Protein AF-A0A9D0HFN7-F1 (afdb_monomer_lite)

Secondary structure (DSSP, 8-state):
---------------------------PPPPPPPPP-TTS---------HHHHHHIIIIIEE-HHHHHHHHHHHHHHHHHHHHHHTTTHHHHHSTTSSS-HHHHHHS-SSS---GGGG--SHHHHHHHHHHHHHHHHHHHHTSSHHHHHHHHHHHHHHHHHH-GGG--HHHHHHHHHHHHHHHS-TTSSSSHHHHHHHHTS---SHHHHH-SGGGS-HHHHSPEE-THHHHHHHHHHHHHHHHHHT--SHHHHTT-HHHHHHT-TTTB-HHHHHHGGG--HHHHHHHHHHHHHHHHHHHHHHH--TTHHHHHHHHHHHHHHHHHHHHHHB--TTHHHHHHHHHHTT--HHHHHHHHHHH--GGG-EEEEE-TT-HHHHHHHHHHHHH-SS--EEEEE-TTSSSEEEEETTEEEEHHHHHHHHHHHSTTHHHHHHHHTSHHHHHHHHHHHHHHHHHHHSS-----PPPPP------HHHHHHHHHHTSTTHHHHHHHHHHHHHIIIIIHHHHHHHHHH-TT-EETTEEHHHHHHHHHHHHHHHHHHHHHHHHHHHHHHHHHTT-TTHHHHHHHHHHHHHHHHHH-

Foldseek 3Di:
DDDDDDDDDDDDDDDDDDDDDDDDDDDDDDDPDDDDDPPDPPPCPPPFDPVVVLVQVQQFWFQLQLLLVLLLLLLVLQLVLLVVCVVCCLQQQACVHPQHLVNCVVPPPDPDDAPSSVAHDPVSVVVLSVVSNVLSVCSNQLPVNLVSLVVNLRSLCRSCRSHVVPDDVLSVLSSVLSVLSSVPPSNQPNHPNVVVVQVVDDDQDQVSLLPLVSSHDPVSNGIDGGPSSNVLLVVLLLVLQVVLVPPPDPCLVVLNVQVVLLPPPVWFDPVSVVCVVVDDVVVSSVVSVLLSVLSVLLSVLSPDSPPVQVSLVSNLCSLLVNLVVRVNTTCPRNRSSSSNSSSSRSCDPVNVVVVLVVLPDLQLAKEKEAASVFPVLVVVSSVLSNQAPNSRYRYDYDNPDLGIWMQGPNDIDDWQLRVLSSQCSGVVSVVVSVVSVPPVNSVVRNVVVVVVSVVRVPDDDPDDDDDDDDDPDDDCVVVLVVVLCSPPPLVVLVVLLVVLLCQQSPVLSVQVVVCVVVVPDDDPNHRPSVVSNVSSVVSNVVSVVVNLVSSQVSLVVVVVVPPPVSVVVNVVSVVVVVVVVVVD

pLDDT: mean 76.07, std 20.8, range [22.62, 98.31]

Sequence (584 aa):
MGTLPDPDSAPGTTSITVERGRRGVSCAPAPRAEAPDDSAPHSDADEPDSTWLWLRDLYLSFDRRTLGFTRILLGIFLIFDLLRRTPDWLWMFSDEGVLPSAHNLWRPQSGGWSLFNAFSTSGELWALWLLGLVIFTMLLLGYKTRVVQVLAAIYIASANGRVLLIENGGYVVQNLLLLWTAFLPLGDRFSIDAWQCSWRRREQNEADLNDWNSRIPARVAQPHVSLLGAVLLLQLGALYFFNVVHKTGPAWSNDTAVHYVLYNDRMATPLVAAVRDHLPNALIFFLSKLSMVLEASVPLCLFSPLARVWSRRFVVVAMFLLHVGFGSSFVLGPFAWSLCVFASLFVSREDWQLLQRVMRRNKRAVTLRYNPRSRAAFAICRAVKRLDGLQLVRFEASPETPLLSVVQHNQRVTAGAAVAAVVSALPLGPLLGVVIGAPPMVWLFDAATPRISRRLRQADPPQWTPRGAFREQDDPALDFVSCWLRQRGALRHVGLSIAGAWLAVFGGPMLARVNKEWPQIKLAGMPLGDVLFWLGIVLATLGMLWLLASLWRTAWALQAEGHRKVLRLSAVAREVLVVVMLAA

Radius of gyration: 32.7 Å; chains: 1; bounding box: 89×81×110 Å

Structure (mmCIF, N/CA/C/O backbone):
data_AF-A0A9D0HFN7-F1
#
_entry.id   AF-A0A9D0HFN7-F1
#
loop_
_atom_site.group_PDB
_atom_site.id
_atom_site.type_symbol
_atom_site.label_atom_id
_atom_site.label_alt_id
_atom_site.label_comp_id
_atom_site.label_asym_id
_atom_site.label_entity_id
_atom_site.label_seq_id
_atom_site.pdbx_PDB_ins_code
_atom_site.Cartn_x
_atom_site.Cartn_y
_atom_site.Cartn_z
_atom_site.occupancy
_atom_site.B_iso_or_equiv
_atom_site.auth_seq_id
_atom_site.auth_comp_id
_atom_site.auth_asym_id
_atom_site.auth_atom_id
_atom_site.pdbx_PDB_model_num
ATOM 1 N N . MET A 1 1 ? 37.771 44.896 78.020 1.00 36.94 1 MET A N 1
ATOM 2 C CA . MET A 1 1 ? 38.586 44.264 76.955 1.00 36.94 1 MET A CA 1
ATOM 3 C C . MET A 1 1 ? 37.943 42.925 76.630 1.00 36.94 1 MET A C 1
ATOM 5 O O . MET A 1 1 ? 37.484 42.292 77.566 1.00 36.94 1 MET A O 1
ATOM 9 N N . GLY A 1 2 ? 37.788 42.619 75.335 1.00 33.56 2 GLY A N 1
ATOM 10 C CA . GLY A 1 2 ? 36.784 41.712 74.743 1.00 33.56 2 GLY A CA 1
ATOM 11 C C . GLY A 1 2 ? 36.657 40.309 75.354 1.00 33.56 2 GLY A C 1
ATOM 12 O O . GLY A 1 2 ? 37.563 39.820 76.010 1.00 33.56 2 GLY A O 1
ATOM 13 N N . THR A 1 3 ? 35.564 39.587 75.130 1.00 33.38 3 THR A N 1
ATOM 14 C CA . THR A 1 3 ? 35.041 39.238 73.800 1.00 33.38 3 THR A CA 1
ATOM 15 C C . THR A 1 3 ? 33.634 38.622 73.915 1.00 33.38 3 THR A C 1
ATOM 17 O O . THR A 1 3 ? 33.333 37.926 74.878 1.00 33.38 3 THR A O 1
ATOM 20 N N . LEU A 1 4 ? 32.788 38.925 72.924 1.00 32.94 4 LEU A N 1
ATOM 21 C CA . LEU A 1 4 ? 31.473 38.331 72.615 1.00 32.94 4 LEU A CA 1
ATOM 22 C C . LEU A 1 4 ? 31.627 36.853 72.165 1.00 32.94 4 LEU A C 1
ATOM 24 O O . LEU A 1 4 ? 32.711 36.517 71.679 1.00 32.94 4 LEU A O 1
ATOM 28 N N . PRO A 1 5 ? 30.601 35.975 72.296 1.00 38.28 5 PRO A N 1
ATOM 29 C CA . PRO A 1 5 ? 29.419 36.035 71.422 1.00 38.28 5 PRO A CA 1
ATOM 30 C C . PRO A 1 5 ? 28.050 35.742 72.073 1.00 38.28 5 PRO A C 1
ATOM 32 O O . PRO A 1 5 ? 27.930 35.036 73.067 1.00 38.28 5 PRO A O 1
ATOM 35 N N . ASP A 1 6 ? 27.032 36.280 71.407 1.00 30.86 6 ASP A N 1
ATOM 36 C CA . ASP A 1 6 ? 25.581 36.036 71.492 1.00 30.86 6 ASP A CA 1
ATOM 37 C C . ASP A 1 6 ? 25.139 35.649 70.045 1.00 30.86 6 ASP A C 1
ATOM 39 O O . ASP A 1 6 ? 25.940 35.911 69.131 1.00 30.86 6 ASP A O 1
ATOM 43 N N . PRO A 1 7 ? 23.925 35.143 69.723 1.00 47.00 7 PRO A N 1
ATOM 44 C CA . PRO A 1 7 ? 22.797 34.727 70.569 1.00 47.00 7 PRO A CA 1
ATOM 45 C C . PRO A 1 7 ? 22.059 33.436 70.088 1.00 47.00 7 PRO A C 1
ATOM 47 O O . PRO A 1 7 ? 22.448 32.776 69.125 1.00 47.00 7 PRO A O 1
ATOM 50 N N . ASP A 1 8 ? 20.937 33.147 70.761 1.00 29.30 8 ASP A N 1
ATOM 51 C CA . ASP A 1 8 ? 19.714 32.473 70.268 1.00 29.30 8 ASP A CA 1
ATOM 52 C C . ASP A 1 8 ? 19.456 30.983 70.585 1.00 29.30 8 ASP A C 1
ATOM 54 O O . ASP A 1 8 ? 19.463 30.078 69.751 1.00 29.30 8 ASP A O 1
ATOM 58 N N . SER A 1 9 ? 19.059 30.789 71.848 1.00 29.69 9 SER A N 1
ATOM 59 C CA . SER A 1 9 ? 17.903 29.997 72.320 1.00 29.69 9 SER A CA 1
ATOM 60 C C . SER A 1 9 ? 16.620 30.209 71.482 1.00 29.69 9 SER A C 1
ATOM 62 O O . SER A 1 9 ? 16.350 31.334 71.081 1.00 29.69 9 SER A O 1
ATOM 64 N N . ALA A 1 10 ? 15.731 29.234 71.240 1.00 31.70 10 ALA A N 1
ATOM 65 C CA . ALA A 1 10 ? 14.753 28.643 72.179 1.00 31.70 10 ALA A CA 1
ATOM 66 C C . ALA A 1 10 ? 13.800 27.655 71.402 1.00 31.70 10 ALA A C 1
ATOM 68 O O . ALA A 1 10 ? 14.121 27.294 70.273 1.00 31.70 10 ALA A O 1
ATOM 69 N N . PRO A 1 11 ? 12.609 27.237 71.899 1.00 40.44 11 PRO A N 1
ATOM 70 C CA . PRO A 1 11 ? 12.356 26.100 72.797 1.00 40.44 11 PRO A CA 1
ATOM 71 C C . PRO A 1 11 ? 11.272 25.106 72.273 1.00 40.44 11 PRO A C 1
ATOM 73 O O . PRO A 1 11 ? 10.676 25.293 71.216 1.00 40.44 11 PRO A O 1
ATOM 76 N N . GLY A 1 12 ? 10.999 24.034 73.034 1.00 28.25 12 GLY A N 1
ATOM 77 C CA . GLY A 1 12 ? 9.976 23.017 72.728 1.00 28.25 12 GLY A CA 1
ATOM 78 C C . GLY A 1 12 ? 8.533 23.393 73.091 1.00 28.25 12 GLY A C 1
ATOM 79 O O . GLY A 1 12 ? 8.292 24.457 73.654 1.00 28.25 12 GLY A O 1
ATOM 80 N N . THR A 1 13 ? 7.567 22.503 72.808 1.00 25.55 13 THR A N 1
ATOM 81 C CA . THR A 1 13 ? 6.258 22.451 73.505 1.00 25.55 13 THR A CA 1
ATOM 82 C C . THR A 1 13 ? 5.450 21.163 73.221 1.00 25.55 13 THR A C 1
ATOM 84 O O . THR A 1 13 ? 5.001 20.905 72.110 1.00 25.55 13 THR A O 1
ATOM 87 N N . THR A 1 14 ? 5.274 20.393 74.304 1.00 26.03 14 THR A N 1
ATOM 88 C CA . THR A 1 14 ? 4.022 19.821 74.861 1.00 26.03 14 THR A CA 1
ATOM 89 C C . THR A 1 14 ? 3.197 18.753 74.129 1.00 26.03 14 THR A C 1
ATOM 91 O O . THR A 1 14 ? 2.406 19.010 73.228 1.00 26.03 14 THR A O 1
ATOM 94 N N . SER A 1 15 ? 3.234 17.552 74.715 1.00 22.62 15 SER A N 1
ATOM 95 C CA . SER A 1 15 ? 2.250 16.471 74.599 1.00 22.62 15 SER A CA 1
ATOM 96 C C . SER A 1 15 ? 1.094 16.649 75.595 1.00 22.62 15 SER A C 1
ATOM 98 O O . SER A 1 15 ? 1.337 16.840 76.788 1.00 22.62 15 SER A O 1
ATOM 100 N N . ILE A 1 16 ? -0.150 16.503 75.130 1.00 26.27 16 ILE A N 1
ATOM 101 C CA . ILE A 1 16 ? -1.351 16.360 75.966 1.00 26.27 16 ILE A CA 1
ATOM 102 C C . ILE A 1 16 ? -1.924 14.955 75.753 1.00 26.27 16 ILE A C 1
ATOM 104 O O . ILE A 1 16 ? -2.270 14.573 74.638 1.00 26.27 16 ILE A O 1
ATOM 108 N N . THR A 1 17 ? -2.040 14.198 76.841 1.00 26.44 17 THR A N 1
ATOM 109 C CA . THR A 1 17 ? -2.800 12.945 76.950 1.00 26.44 17 THR A CA 1
ATOM 110 C C . THR A 1 17 ? -4.197 13.217 77.503 1.00 26.44 17 THR A C 1
ATOM 112 O O . THR A 1 17 ? -4.315 13.850 78.550 1.00 26.44 17 THR A O 1
ATOM 115 N N . VAL A 1 18 ? -5.234 12.648 76.880 1.00 27.06 18 VAL A N 1
ATOM 116 C CA . VAL A 1 18 ? -6.525 12.351 77.527 1.00 27.06 18 VAL A CA 1
ATOM 117 C C . VAL A 1 18 ? -7.001 10.969 77.068 1.00 27.06 18 VAL A C 1
ATOM 119 O O . VAL A 1 18 ? -6.918 10.616 75.894 1.00 27.06 18 VAL A O 1
ATOM 122 N N . GLU A 1 19 ? -7.449 10.180 78.039 1.00 25.23 19 GLU A N 1
ATOM 123 C CA . GLU A 1 19 ? -7.736 8.749 77.975 1.00 25.23 19 GLU A CA 1
ATOM 124 C C . GLU A 1 19 ? -9.255 8.458 77.850 1.00 25.23 19 GLU A C 1
ATOM 126 O O . GLU A 1 19 ? -10.077 9.210 78.370 1.00 25.23 19 GLU A O 1
ATOM 131 N N . ARG A 1 20 ? -9.564 7.272 77.290 1.00 25.23 20 ARG A N 1
ATOM 132 C CA . ARG A 1 20 ? -10.738 6.373 77.483 1.00 25.23 20 ARG A CA 1
ATOM 133 C C . ARG A 1 20 ? -11.907 6.374 76.487 1.00 25.23 20 ARG A C 1
ATOM 135 O O . ARG A 1 20 ? -12.649 7.334 76.341 1.00 25.23 20 ARG A O 1
ATOM 142 N N . GLY A 1 21 ? -12.201 5.157 75.999 1.00 24.11 21 GLY A N 1
ATOM 143 C CA . GLY A 1 21 ? -13.539 4.749 75.548 1.00 24.11 21 GLY A CA 1
ATOM 144 C C . GLY A 1 21 ? -13.581 3.437 74.751 1.00 24.11 21 GLY A C 1
ATOM 145 O O . GLY A 1 21 ? -13.497 3.452 73.531 1.00 24.11 21 GLY A O 1
ATOM 146 N N . ARG A 1 22 ? -13.734 2.291 75.431 1.00 26.22 22 ARG A N 1
ATOM 147 C CA . ARG A 1 22 ? -13.923 0.943 74.847 1.00 26.22 22 ARG A CA 1
ATOM 148 C C . ARG A 1 22 ? -15.167 0.848 73.942 1.00 26.22 22 ARG A C 1
ATOM 150 O O . ARG A 1 22 ? -16.248 1.210 74.392 1.00 26.22 22 ARG A O 1
ATOM 157 N N . ARG A 1 23 ? -15.041 0.169 72.790 1.00 26.09 23 ARG A N 1
ATOM 158 C CA . ARG A 1 23 ? -15.953 -0.892 72.285 1.00 26.09 23 ARG A CA 1
ATOM 159 C C . ARG A 1 23 ? -15.262 -1.645 71.141 1.00 26.09 23 ARG A C 1
ATOM 161 O O . ARG A 1 23 ? -15.131 -1.131 70.038 1.00 26.09 23 ARG A O 1
ATOM 168 N N . GLY A 1 24 ? -14.781 -2.851 71.439 1.00 24.50 24 GLY A N 1
ATOM 169 C CA . GLY A 1 24 ? -14.196 -3.757 70.457 1.00 24.50 24 GLY A CA 1
ATOM 170 C C . GLY A 1 24 ?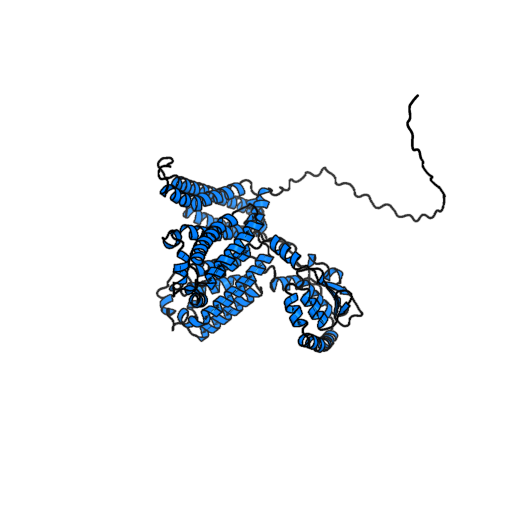 -15.280 -4.530 69.712 1.00 24.50 24 GLY A C 1
ATOM 171 O O . GLY A 1 24 ? -16.099 -5.200 70.336 1.00 24.50 24 GLY A O 1
ATOM 172 N N . VAL A 1 25 ? -15.249 -4.457 68.384 1.00 29.39 25 VAL A N 1
ATOM 173 C CA . VAL A 1 25 ? -15.774 -5.500 67.500 1.00 29.39 25 VAL A CA 1
ATOM 174 C C . VAL A 1 25 ? -14.552 -6.132 66.843 1.00 29.39 25 VAL A C 1
ATOM 176 O O . VAL A 1 25 ? -13.789 -5.468 66.147 1.00 29.39 25 VAL A O 1
ATOM 179 N N . SER A 1 26 ? -14.338 -7.402 67.169 1.00 24.92 26 SER A N 1
ATOM 180 C CA . SER A 1 26 ? -13.274 -8.259 66.654 1.00 24.92 26 SER A CA 1
ATOM 181 C C . SER A 1 26 ? -13.419 -8.444 65.139 1.00 24.92 26 SER A C 1
ATOM 183 O O . SER A 1 26 ? -14.455 -8.914 64.674 1.00 24.92 26 SER A O 1
ATOM 185 N N . CYS A 1 27 ? -12.381 -8.101 64.377 1.00 27.36 27 CYS A N 1
ATOM 186 C CA . CYS A 1 27 ? -12.135 -8.657 63.049 1.00 27.36 27 CYS A CA 1
ATOM 187 C C . CYS A 1 27 ? -10.830 -9.450 63.133 1.00 27.36 27 CYS A C 1
ATOM 189 O O . CYS A 1 27 ? -9.797 -8.915 63.537 1.00 27.36 27 CYS A O 1
ATOM 191 N N . ALA A 1 28 ? -10.907 -10.737 62.800 1.00 30.62 28 ALA A N 1
ATOM 192 C CA . ALA A 1 28 ? -9.769 -11.642 62.761 1.00 30.62 28 ALA A CA 1
ATOM 193 C C . ALA A 1 28 ? -8.662 -11.107 61.826 1.00 30.62 28 ALA A C 1
ATOM 195 O O . ALA A 1 28 ? -8.981 -10.538 60.777 1.00 30.62 28 ALA A O 1
ATOM 196 N N . PRO A 1 29 ? -7.371 -11.287 62.160 1.00 29.11 29 PRO A N 1
ATOM 197 C CA . PRO A 1 29 ? -6.295 -10.940 61.245 1.00 29.11 29 PRO A CA 1
ATOM 198 C C . PRO A 1 29 ? -6.308 -11.897 60.045 1.00 29.11 29 PRO A C 1
ATOM 200 O O . PRO A 1 29 ? -6.418 -13.113 60.204 1.00 29.11 29 PRO A O 1
ATOM 203 N N . ALA A 1 30 ? -6.204 -11.329 58.843 1.00 31.27 30 ALA A N 1
ATOM 204 C CA . ALA A 1 30 ? -6.049 -12.072 57.598 1.00 31.27 30 ALA A CA 1
ATOM 205 C C . ALA A 1 30 ? -4.827 -13.014 57.668 1.00 31.27 30 ALA A C 1
ATOM 207 O O . ALA A 1 30 ? -3.815 -12.641 58.275 1.00 31.27 30 ALA A O 1
ATOM 208 N N . PRO A 1 31 ? -4.884 -14.213 57.057 1.00 29.17 31 PRO A N 1
ATOM 209 C CA . PRO A 1 31 ? -3.747 -15.122 57.042 1.00 29.17 31 PRO A CA 1
ATOM 210 C C . PRO A 1 31 ? -2.568 -14.444 56.337 1.00 29.17 31 PRO A C 1
ATOM 212 O O . PRO A 1 31 ? -2.702 -13.923 55.228 1.00 29.17 31 PRO A O 1
ATOM 215 N N . ARG A 1 32 ? -1.414 -14.414 57.014 1.00 26.41 32 ARG A N 1
ATOM 216 C CA . ARG A 1 32 ? -0.147 -13.977 56.422 1.00 26.41 32 ARG A CA 1
ATOM 217 C C . ARG A 1 32 ? 0.148 -14.890 55.236 1.00 26.41 32 ARG A C 1
ATOM 219 O O . ARG A 1 32 ? 0.202 -16.102 55.409 1.00 26.41 32 ARG A O 1
ATOM 226 N N . ALA A 1 33 ? 0.322 -14.299 54.057 1.00 32.88 33 ALA A N 1
ATOM 227 C CA . ALA A 1 33 ? 0.882 -14.997 52.912 1.00 32.88 33 ALA A CA 1
ATOM 228 C C . ALA A 1 33 ? 2.260 -15.541 53.315 1.00 32.88 33 ALA A C 1
ATOM 230 O O . ALA A 1 33 ? 3.135 -14.768 53.712 1.00 32.88 33 ALA A O 1
ATOM 231 N N . GLU A 1 34 ? 2.412 -16.863 53.283 1.00 33.78 34 GLU A N 1
ATOM 232 C CA . GLU A 1 34 ? 3.704 -17.523 53.426 1.00 33.78 34 GLU A CA 1
ATOM 233 C C . GLU A 1 34 ? 4.644 -17.008 52.332 1.00 33.78 34 GLU A C 1
ATOM 235 O O . GLU A 1 34 ? 4.255 -16.856 51.170 1.00 33.78 34 GLU A O 1
ATOM 240 N N . ALA A 1 35 ? 5.869 -16.671 52.734 1.00 34.03 35 ALA A N 1
ATOM 241 C CA . ALA A 1 35 ? 6.934 -16.316 51.810 1.00 34.03 35 ALA A CA 1
ATOM 242 C C . ALA A 1 35 ? 7.198 -17.507 50.867 1.00 34.03 35 ALA A C 1
ATOM 244 O O . ALA A 1 35 ? 7.122 -18.650 51.324 1.00 34.03 35 ALA A O 1
ATOM 245 N N . PRO A 1 36 ? 7.484 -17.272 49.575 1.00 35.00 36 PRO A N 1
ATOM 246 C CA . PRO A 1 36 ? 7.792 -18.361 48.666 1.00 35.00 36 PRO A CA 1
ATOM 247 C C . PRO A 1 36 ? 9.052 -19.091 49.141 1.00 35.00 36 PRO A C 1
ATOM 249 O O . PRO A 1 36 ? 10.045 -18.468 49.507 1.00 35.00 36 PRO A O 1
ATOM 252 N N . ASP A 1 37 ? 8.959 -20.415 49.156 1.00 31.56 37 ASP A N 1
ATOM 253 C CA . ASP A 1 37 ? 10.032 -21.355 49.450 1.00 31.56 37 ASP A CA 1
ATOM 254 C C . ASP A 1 37 ? 11.135 -21.243 48.376 1.00 31.56 37 ASP A C 1
ATOM 256 O O . ASP A 1 37 ? 10.937 -21.638 47.226 1.00 31.56 37 ASP A O 1
ATOM 260 N N . ASP A 1 38 ? 12.288 -20.677 48.747 1.00 40.16 38 ASP A N 1
ATOM 261 C CA . ASP A 1 38 ? 13.472 -20.459 47.891 1.00 40.16 38 ASP A CA 1
ATOM 262 C C . ASP A 1 38 ? 14.228 -21.765 47.538 1.00 40.16 38 ASP A C 1
ATOM 264 O O . ASP A 1 38 ? 15.354 -21.729 47.043 1.00 40.16 38 ASP A O 1
ATOM 268 N N . SER A 1 39 ? 13.641 -22.942 47.786 1.00 36.69 39 SER A N 1
ATOM 269 C CA . SER A 1 39 ? 14.293 -24.242 47.565 1.00 36.69 39 SER A CA 1
ATOM 270 C C . SER A 1 39 ? 13.826 -25.015 46.323 1.00 36.69 39 SER A C 1
ATOM 272 O O . SER A 1 39 ? 14.289 -26.132 46.076 1.00 36.69 39 SER A O 1
ATOM 274 N N . ALA A 1 40 ? 12.977 -24.427 45.473 1.00 32.31 40 ALA A N 1
ATOM 275 C CA . ALA A 1 40 ? 12.706 -24.996 44.155 1.00 32.31 40 ALA A CA 1
ATOM 276 C C . ALA A 1 40 ? 13.938 -24.811 43.246 1.00 32.31 40 ALA A C 1
ATOM 278 O O . ALA A 1 40 ? 14.435 -23.688 43.135 1.00 32.31 40 ALA A O 1
ATOM 279 N N . PRO A 1 41 ? 14.439 -25.858 42.559 1.00 31.53 41 PRO A N 1
ATOM 280 C CA . PRO A 1 41 ? 15.501 -25.671 41.586 1.00 31.53 41 PRO A CA 1
ATOM 281 C C . PRO A 1 41 ? 14.991 -24.683 40.543 1.00 31.53 41 PRO A C 1
ATOM 283 O O . PRO A 1 41 ? 13.975 -24.942 39.894 1.00 31.53 41 PRO A O 1
ATOM 286 N N . HIS A 1 42 ? 15.672 -23.542 40.412 1.00 33.78 42 HIS A N 1
ATOM 287 C CA . HIS A 1 42 ? 15.502 -22.658 39.273 1.00 33.78 42 HIS A CA 1
ATOM 288 C C . HIS A 1 42 ? 15.700 -23.522 38.029 1.00 33.78 42 HIS A C 1
ATOM 290 O O . HIS A 1 42 ? 16.818 -23.880 37.671 1.00 33.78 42 HIS A O 1
ATOM 296 N N . SER A 1 43 ? 14.602 -23.931 37.395 1.00 36.47 43 SER A N 1
ATOM 297 C CA . SER A 1 43 ? 14.671 -24.349 36.012 1.00 36.47 43 SER A CA 1
ATOM 298 C C . SER A 1 43 ? 15.168 -23.111 35.287 1.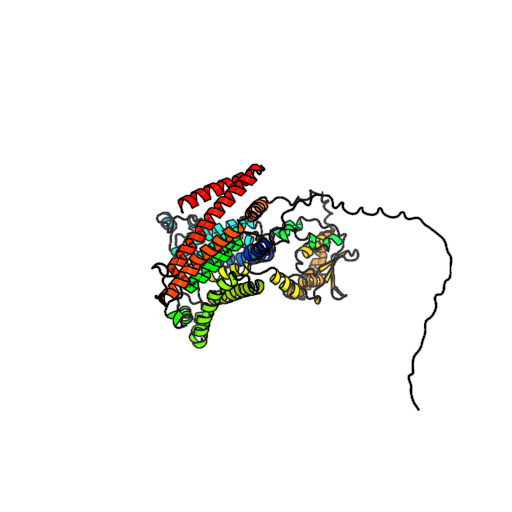00 36.47 43 SER A C 1
ATOM 300 O O . SER A 1 43 ? 14.424 -22.129 35.205 1.00 36.47 43 SER A O 1
ATOM 302 N N . ASP A 1 44 ? 16.425 -23.138 34.851 1.00 34.38 44 ASP A N 1
ATOM 303 C CA . ASP A 1 44 ? 16.998 -22.198 33.899 1.00 34.38 44 ASP A CA 1
ATOM 304 C C . ASP A 1 44 ? 16.131 -22.245 32.634 1.00 34.38 44 ASP A C 1
ATOM 306 O O . ASP A 1 44 ? 16.405 -22.945 31.662 1.00 34.38 44 ASP A O 1
ATOM 310 N N . ALA A 1 45 ? 14.990 -21.565 32.675 1.00 40.75 45 ALA A N 1
ATOM 311 C CA . ALA A 1 45 ? 14.194 -21.268 31.512 1.00 40.75 45 ALA A CA 1
ATOM 312 C C . ALA A 1 45 ? 14.999 -20.212 30.765 1.00 40.75 45 ALA A C 1
ATOM 314 O O . ALA A 1 45 ? 14.837 -19.028 31.042 1.00 40.75 45 ALA A O 1
ATOM 315 N N . ASP A 1 46 ? 15.913 -20.683 29.908 1.00 45.81 46 ASP A N 1
ATOM 316 C CA . ASP A 1 46 ? 16.811 -19.914 29.045 1.00 45.81 46 ASP A CA 1
ATOM 317 C C . ASP A 1 46 ? 16.241 -18.517 28.747 1.00 45.81 46 ASP A C 1
ATOM 319 O O . ASP A 1 46 ? 15.357 -18.357 27.891 1.00 45.81 46 ASP A O 1
ATOM 323 N N . GLU A 1 47 ? 16.724 -17.496 29.467 1.00 50.47 47 GLU A N 1
ATOM 324 C CA . GLU A 1 47 ? 16.422 -16.112 29.125 1.00 50.47 47 GLU A CA 1
ATOM 325 C C . GLU A 1 47 ? 16.892 -15.903 27.679 1.00 50.47 47 GLU A C 1
ATOM 327 O O . GLU A 1 47 ? 18.057 -16.161 27.363 1.00 50.47 47 GLU A O 1
ATOM 332 N N . PRO A 1 48 ? 16.008 -15.499 26.751 1.00 56.03 48 PRO A N 1
ATOM 333 C CA . PRO A 1 48 ? 16.389 -15.368 25.355 1.00 56.03 48 PRO A CA 1
ATOM 334 C C . PRO A 1 48 ? 17.553 -14.380 25.215 1.00 56.03 48 PRO A C 1
ATOM 336 O O . PRO A 1 48 ? 17.410 -13.218 25.594 1.00 56.03 48 PRO A O 1
ATOM 339 N N . ASP A 1 49 ? 18.667 -14.844 24.629 1.00 69.25 49 ASP A N 1
ATOM 340 C CA . ASP A 1 49 ? 19.883 -14.061 24.360 1.00 69.25 49 ASP A CA 1
ATOM 341 C C . ASP A 1 49 ? 19.535 -12.623 23.937 1.00 69.25 49 ASP A C 1
ATOM 343 O O . ASP A 1 49 ? 18.857 -12.403 22.923 1.00 69.25 49 ASP A O 1
ATOM 347 N N . SER A 1 50 ? 20.013 -11.620 24.684 1.00 78.25 50 SER A N 1
ATOM 348 C CA . SER A 1 50 ? 19.624 -10.214 24.467 1.00 78.25 50 SER A CA 1
ATOM 349 C C . SER A 1 50 ? 19.945 -9.724 23.044 1.00 78.25 50 SER A C 1
ATOM 351 O O . SER A 1 50 ? 19.217 -8.911 22.467 1.00 78.25 50 SER A O 1
ATOM 353 N N . THR A 1 51 ? 20.981 -10.296 22.419 1.00 79.38 51 THR A N 1
ATOM 354 C CA . THR A 1 51 ? 21.366 -10.035 21.026 1.00 79.38 51 THR A CA 1
ATOM 355 C C . THR A 1 51 ? 20.328 -10.539 20.019 1.00 79.38 51 THR A C 1
ATOM 357 O O . THR A 1 51 ? 20.074 -9.871 19.014 1.00 79.38 51 THR A O 1
ATOM 360 N N . TRP A 1 52 ? 19.690 -11.688 20.269 1.00 79.69 52 TRP A N 1
ATOM 361 C CA . TRP A 1 52 ? 18.634 -12.213 19.399 1.00 79.69 52 TRP A CA 1
ATOM 362 C C . TRP A 1 52 ? 17.408 -11.314 19.422 1.00 79.69 52 TRP A C 1
ATOM 364 O O . TRP A 1 52 ? 16.897 -10.949 18.364 1.00 79.69 52 TRP A O 1
ATOM 374 N N . LEU A 1 53 ? 16.955 -10.932 20.618 1.00 83.81 53 LEU A N 1
ATOM 375 C CA . LEU A 1 53 ? 15.819 -10.026 20.768 1.00 83.81 53 LEU A CA 1
ATOM 376 C C . LEU A 1 53 ? 16.076 -8.713 20.028 1.00 83.81 53 LEU A C 1
ATOM 378 O O . LEU A 1 53 ? 15.213 -8.253 19.284 1.00 83.81 53 LEU A O 1
ATOM 382 N N . TRP A 1 54 ? 17.294 -8.178 20.134 1.00 83.06 54 TRP A N 1
ATOM 383 C CA . TRP A 1 54 ? 17.710 -6.982 19.412 1.00 83.06 54 TRP A CA 1
ATOM 384 C C . TRP A 1 54 ? 17.667 -7.155 17.880 1.00 83.06 54 TRP A C 1
ATOM 386 O O . TRP A 1 54 ? 17.043 -6.343 17.194 1.00 83.06 54 TRP A O 1
ATOM 396 N N . LEU A 1 55 ? 18.241 -8.231 17.323 1.00 84.31 55 LEU A N 1
ATOM 397 C CA . LEU A 1 55 ? 18.216 -8.510 15.875 1.00 84.31 55 LEU A CA 1
ATOM 398 C C . LEU A 1 55 ? 16.802 -8.779 15.344 1.00 84.31 55 LEU A C 1
ATOM 400 O O . LEU A 1 55 ? 16.411 -8.257 14.294 1.00 84.31 55 LEU A O 1
ATOM 404 N N . ARG A 1 56 ? 16.024 -9.583 16.074 1.00 86.62 56 ARG A N 1
ATOM 405 C CA . ARG A 1 56 ? 14.622 -9.892 15.776 1.00 86.62 56 ARG A CA 1
ATOM 406 C C . ARG A 1 56 ? 13.803 -8.616 15.715 1.00 86.62 56 ARG A C 1
ATOM 408 O O . ARG A 1 56 ? 13.046 -8.401 14.763 1.00 86.62 56 ARG A O 1
ATOM 415 N N . ASP A 1 57 ? 13.952 -7.769 16.725 1.00 85.75 57 ASP A N 1
ATOM 416 C CA . ASP A 1 57 ? 13.211 -6.524 16.807 1.00 85.75 57 ASP A CA 1
ATOM 417 C C . ASP A 1 57 ? 13.632 -5.593 15.680 1.00 85.75 57 ASP A C 1
ATOM 419 O O . ASP A 1 57 ? 12.754 -4.952 15.107 1.00 85.75 57 ASP A O 1
ATOM 423 N N . LEU A 1 58 ? 14.917 -5.558 15.307 1.00 85.06 58 LEU A N 1
ATOM 424 C CA . LEU A 1 58 ? 15.465 -4.723 14.235 1.00 85.06 58 LEU A CA 1
ATOM 425 C C . LEU A 1 58 ? 14.994 -5.087 12.828 1.00 85.06 58 LEU A C 1
ATOM 427 O O . LEU A 1 58 ? 14.567 -4.195 12.086 1.00 85.06 58 LEU A O 1
ATOM 431 N N . TYR A 1 59 ? 15.097 -6.363 12.459 1.00 87.00 59 TYR A N 1
ATOM 432 C CA . TYR A 1 59 ? 15.024 -6.784 11.057 1.00 87.00 59 TYR A CA 1
ATOM 433 C C . TYR A 1 59 ? 13.855 -7.710 10.739 1.00 87.00 59 TYR A C 1
ATOM 435 O O . TYR A 1 59 ? 13.500 -7.844 9.573 1.00 87.00 59 TYR A O 1
ATOM 443 N N . LEU A 1 60 ? 13.246 -8.338 11.747 1.00 91.25 60 LEU A N 1
ATOM 444 C CA . LEU A 1 60 ? 12.227 -9.373 11.544 1.00 91.25 60 LEU A CA 1
ATOM 445 C C . LEU A 1 60 ? 10.840 -8.963 12.042 1.00 91.25 60 LEU A C 1
ATOM 447 O O . LEU A 1 60 ? 9.885 -9.713 11.862 1.00 91.25 60 LEU A O 1
ATOM 451 N N . SER A 1 61 ? 10.716 -7.797 12.673 1.00 90.94 61 SER A N 1
ATOM 452 C CA . SER A 1 61 ? 9.488 -7.370 13.345 1.00 90.94 61 SER A CA 1
ATOM 453 C C . SER A 1 61 ? 8.753 -6.272 12.584 1.00 90.94 61 SER A C 1
ATOM 455 O O . SER A 1 61 ? 9.333 -5.252 12.217 1.00 90.94 61 SER A O 1
ATOM 457 N N . PHE A 1 62 ? 7.444 -6.454 12.428 1.00 92.25 62 PHE A N 1
ATOM 458 C CA . PHE A 1 62 ? 6.523 -5.517 11.794 1.00 92.25 62 PHE A CA 1
ATOM 459 C C . PHE A 1 62 ? 5.451 -5.054 12.777 1.00 92.25 62 PHE A C 1
ATOM 461 O O . PHE A 1 62 ? 4.829 -5.862 13.473 1.00 92.25 62 PHE A O 1
ATOM 468 N N . ASP A 1 63 ? 5.152 -3.756 12.784 1.00 94.31 63 ASP A N 1
ATOM 469 C CA . ASP A 1 63 ? 3.958 -3.259 13.465 1.00 94.31 63 ASP A CA 1
ATOM 470 C C . ASP A 1 63 ? 2.706 -3.648 12.658 1.00 94.31 63 ASP A C 1
ATOM 472 O O . ASP A 1 63 ? 2.586 -3.357 11.465 1.00 94.31 63 ASP A O 1
ATOM 476 N N . ARG A 1 64 ? 1.732 -4.303 13.298 1.00 94.12 64 ARG A N 1
ATOM 477 C CA . ARG A 1 64 ? 0.515 -4.767 12.607 1.00 94.12 64 ARG A CA 1
ATOM 478 C C . ARG A 1 64 ? -0.366 -3.617 12.106 1.00 94.12 64 ARG A C 1
ATOM 480 O O . ARG A 1 64 ? -1.153 -3.817 11.185 1.00 94.12 64 ARG A O 1
ATOM 487 N N . ARG A 1 65 ? -0.254 -2.407 12.672 1.00 93.94 65 ARG A N 1
ATOM 488 C CA . ARG A 1 65 ? -0.927 -1.201 12.150 1.00 93.94 65 ARG A CA 1
ATOM 489 C C . ARG A 1 65 ? -0.315 -0.789 10.819 1.00 93.94 65 ARG A C 1
ATOM 491 O O . ARG A 1 65 ? -1.061 -0.469 9.900 1.00 93.94 65 ARG A O 1
ATOM 498 N N . THR A 1 66 ? 1.008 -0.875 10.699 1.00 96.31 66 THR A N 1
ATOM 499 C CA . THR A 1 66 ? 1.726 -0.634 9.443 1.00 96.31 66 THR A CA 1
ATOM 500 C C . THR A 1 66 ? 1.286 -1.606 8.356 1.00 96.31 66 THR A C 1
ATOM 502 O O . THR A 1 66 ? 1.019 -1.187 7.232 1.00 96.31 66 THR A O 1
ATOM 505 N N . LEU A 1 67 ? 1.107 -2.884 8.697 1.00 96.94 67 LEU A N 1
ATOM 506 C CA . LEU A 1 67 ? 0.553 -3.883 7.780 1.00 96.94 67 LEU A CA 1
ATOM 507 C C . LEU A 1 67 ? -0.869 -3.511 7.324 1.00 96.94 67 LEU A C 1
ATOM 509 O O . LEU A 1 67 ? -1.139 -3.430 6.128 1.00 96.94 67 LEU A O 1
ATOM 513 N N . GLY A 1 68 ? -1.764 -3.191 8.263 1.00 96.62 68 GLY A N 1
ATOM 514 C CA . GLY A 1 68 ? -3.123 -2.749 7.934 1.00 96.62 68 GLY A CA 1
ATOM 515 C C . GLY A 1 68 ? -3.170 -1.477 7.076 1.00 96.62 68 GLY A C 1
ATOM 516 O O . GLY A 1 68 ? -4.023 -1.361 6.202 1.00 96.62 68 GLY A O 1
ATOM 517 N N . PHE A 1 69 ? -2.247 -0.537 7.291 1.00 96.50 69 PHE A N 1
ATOM 518 C CA . PHE A 1 69 ? -2.119 0.681 6.485 1.00 96.50 69 PHE A CA 1
ATOM 519 C C . PHE A 1 69 ? -1.576 0.389 5.081 1.00 96.50 69 PHE A C 1
ATOM 521 O O . PHE A 1 69 ? -2.143 0.848 4.093 1.00 96.50 69 PHE A O 1
ATOM 528 N N . THR A 1 70 ? -0.542 -0.448 4.984 1.00 97.81 70 THR A N 1
ATOM 529 C CA . THR A 1 70 ? 0.036 -0.886 3.704 1.00 97.81 70 THR A CA 1
ATOM 530 C C . THR A 1 70 ? -1.014 -1.582 2.841 1.00 97.81 70 THR A C 1
ATOM 532 O O . THR A 1 70 ? -1.078 -1.342 1.643 1.00 97.81 70 THR A O 1
ATOM 535 N N . ARG A 1 71 ? -1.905 -2.380 3.444 1.00 98.19 71 ARG A N 1
ATOM 536 C CA . ARG A 1 71 ? -3.054 -2.995 2.758 1.00 98.19 71 ARG A CA 1
ATOM 537 C C . ARG A 1 71 ? -3.966 -1.971 2.082 1.00 98.19 71 ARG A C 1
ATOM 539 O O . ARG A 1 71 ? -4.423 -2.209 0.969 1.00 98.19 71 ARG A O 1
ATOM 546 N N . ILE A 1 72 ? -4.250 -0.859 2.763 1.00 97.56 72 ILE A N 1
ATOM 547 C CA . ILE A 1 72 ? -5.104 0.210 2.234 1.00 97.56 72 ILE A CA 1
ATOM 548 C C . ILE A 1 72 ? -4.411 0.869 1.041 1.00 97.56 72 ILE A C 1
ATOM 550 O O . ILE A 1 72 ? -5.019 0.993 -0.018 1.00 97.56 72 ILE A O 1
ATOM 554 N N . LEU A 1 73 ? -3.127 1.216 1.180 1.00 97.94 73 LEU A N 1
ATOM 555 C CA . LEU A 1 73 ? -2.345 1.783 0.079 1.00 97.94 73 LEU A CA 1
ATOM 556 C C . LEU A 1 73 ? -2.242 0.824 -1.111 1.00 97.94 73 LEU A C 1
ATOM 558 O O . LEU A 1 73 ? -2.429 1.250 -2.244 1.00 97.94 73 LEU A O 1
ATOM 562 N N . LEU A 1 74 ? -2.015 -0.467 -0.854 1.00 98.31 74 LEU A N 1
ATOM 563 C CA . LEU A 1 74 ? -1.976 -1.512 -1.873 1.00 98.31 74 LEU A CA 1
ATOM 564 C C . LEU A 1 74 ? -3.317 -1.618 -2.609 1.00 98.31 74 LEU A C 1
ATOM 566 O O . LEU A 1 74 ? -3.336 -1.590 -3.831 1.00 98.31 74 LEU A O 1
ATOM 570 N N . GLY A 1 75 ? -4.440 -1.688 -1.889 1.00 98.00 75 GLY A N 1
ATOM 571 C CA . GLY A 1 75 ? -5.769 -1.745 -2.501 1.00 98.00 75 GLY A CA 1
ATOM 572 C C . GLY A 1 75 ? -6.076 -0.521 -3.370 1.00 98.00 75 GLY A C 1
ATOM 573 O O . GLY A 1 75 ? -6.537 -0.680 -4.497 1.00 98.00 75 GLY A O 1
ATOM 574 N N . ILE A 1 76 ? -5.758 0.688 -2.887 1.00 97.12 76 ILE A N 1
ATOM 575 C CA . ILE A 1 76 ? -5.884 1.935 -3.661 1.00 97.12 76 ILE A CA 1
ATOM 576 C C . ILE A 1 76 ? -5.036 1.849 -4.931 1.00 97.12 76 ILE A C 1
ATOM 578 O O . ILE A 1 76 ? -5.548 2.045 -6.029 1.00 97.12 76 ILE A O 1
ATOM 582 N N . PHE A 1 77 ? -3.755 1.515 -4.786 1.00 97.50 77 PHE A N 1
ATOM 583 C CA . PHE A 1 77 ? -2.816 1.410 -5.896 1.00 97.50 77 PHE A CA 1
ATOM 584 C C . PHE A 1 77 ? -3.296 0.435 -6.982 1.00 97.50 77 PHE A C 1
ATOM 586 O O . PHE A 1 77 ? -3.280 0.793 -8.156 1.00 97.50 77 PHE A O 1
ATOM 593 N N . LEU A 1 78 ? -3.782 -0.755 -6.612 1.00 97.88 78 LEU A N 1
ATOM 594 C CA . LEU A 1 78 ? -4.273 -1.742 -7.582 1.00 97.88 78 LEU A CA 1
ATOM 595 C C . LEU A 1 78 ? -5.549 -1.290 -8.298 1.00 97.88 78 LEU A C 1
ATOM 597 O O . LEU A 1 78 ? -5.683 -1.524 -9.496 1.00 97.88 78 LEU A O 1
ATOM 601 N N . ILE A 1 79 ? -6.468 -0.615 -7.597 1.00 97.44 79 ILE A N 1
ATOM 602 C CA . ILE A 1 79 ? -7.664 -0.033 -8.225 1.00 97.44 79 ILE A CA 1
ATOM 603 C C . ILE A 1 79 ? -7.250 1.044 -9.231 1.00 97.44 79 ILE A C 1
ATOM 605 O O . ILE A 1 79 ? -7.721 1.029 -10.364 1.00 97.44 79 ILE A O 1
ATOM 609 N N . PHE A 1 80 ? -6.343 1.948 -8.857 1.00 95.56 80 PHE A N 1
ATOM 610 C CA . PHE A 1 80 ? -5.858 2.977 -9.776 1.00 95.56 80 PHE A CA 1
ATOM 611 C C . PHE A 1 80 ? -5.105 2.389 -10.973 1.00 95.56 80 PHE A C 1
ATOM 613 O O . PHE A 1 80 ? -5.315 2.863 -12.086 1.00 95.56 80 PHE A O 1
ATOM 620 N N . ASP A 1 81 ? -4.280 1.351 -10.792 1.00 93.94 81 ASP A N 1
ATOM 621 C CA . ASP A 1 81 ? -3.620 0.680 -11.921 1.00 93.94 81 ASP A CA 1
ATOM 622 C C . ASP A 1 81 ? -4.642 0.018 -12.860 1.00 93.94 81 ASP A C 1
ATOM 624 O O . ASP A 1 81 ? -4.520 0.143 -14.077 1.00 93.94 81 ASP A O 1
ATOM 628 N N . LEU A 1 82 ? -5.697 -0.604 -12.318 1.00 94.56 82 LEU A N 1
ATOM 629 C CA . LEU A 1 82 ? -6.790 -1.173 -13.113 1.00 94.56 82 LEU A CA 1
ATOM 630 C C . LEU A 1 82 ? -7.521 -0.096 -13.933 1.00 94.56 82 LEU A C 1
ATOM 632 O O . LEU A 1 82 ? -7.710 -0.253 -15.140 1.00 94.56 82 LEU A O 1
ATOM 636 N N . LEU A 1 83 ? -7.884 1.022 -13.297 1.00 93.81 83 LEU A N 1
ATOM 637 C CA . LEU A 1 83 ? -8.553 2.148 -13.958 1.00 93.81 83 LEU A CA 1
ATOM 638 C C . LEU A 1 83 ? -7.661 2.778 -15.032 1.00 93.81 83 LEU A C 1
ATOM 640 O O . LEU A 1 83 ? -8.111 2.999 -16.153 1.00 93.81 83 LEU A O 1
ATOM 644 N N . ARG A 1 84 ? -6.377 2.990 -14.731 1.00 90.69 84 ARG A N 1
ATOM 645 C CA . ARG A 1 84 ? -5.391 3.541 -15.670 1.00 90.69 84 ARG A CA 1
ATOM 646 C C . ARG A 1 84 ? -5.222 2.673 -16.917 1.00 90.69 84 ARG A C 1
ATOM 648 O O . ARG A 1 84 ? -4.983 3.215 -17.984 1.00 90.69 84 ARG A O 1
ATOM 655 N N . ARG A 1 85 ? -5.329 1.346 -16.798 1.00 90.75 85 ARG A N 1
ATOM 656 C CA . ARG A 1 85 ? -5.224 0.409 -17.933 1.00 90.75 85 ARG A CA 1
ATOM 657 C C . ARG A 1 85 ? -6.496 0.319 -18.776 1.00 90.75 85 ARG A C 1
ATOM 659 O O . ARG A 1 85 ? -6.449 -0.235 -19.866 1.00 90.75 85 ARG A O 1
ATOM 666 N N . THR A 1 86 ? -7.623 0.829 -18.280 1.00 93.00 86 THR A N 1
ATOM 667 C CA . THR A 1 86 ? -8.938 0.673 -18.925 1.00 93.00 86 THR A CA 1
ATOM 668 C C . THR A 1 86 ? -9.032 1.306 -20.322 1.00 93.00 86 THR A C 1
ATOM 670 O O . THR A 1 86 ? -9.725 0.738 -21.151 1.00 93.00 86 THR A O 1
ATOM 673 N N . PRO A 1 87 ? -8.358 2.419 -20.664 1.00 92.88 87 PRO A N 1
ATOM 674 C CA . PRO A 1 87 ? -8.394 2.929 -22.039 1.00 92.88 87 PRO A CA 1
ATOM 675 C C . PRO A 1 87 ? -7.733 1.988 -23.061 1.00 92.88 87 PRO A C 1
ATOM 677 O O . PRO A 1 87 ? -8.228 1.845 -24.176 1.00 92.88 87 PRO A O 1
ATOM 680 N N . ASP A 1 88 ? -6.658 1.299 -22.666 1.00 90.44 88 ASP A N 1
ATOM 681 C CA . ASP A 1 88 ? -5.787 0.548 -23.588 1.00 90.44 88 ASP A CA 1
ATOM 682 C C . ASP A 1 88 ? -5.992 -0.973 -23.532 1.00 90.44 88 ASP A C 1
ATOM 684 O O . ASP A 1 88 ? -5.407 -1.736 -24.298 1.00 90.44 88 ASP A O 1
ATOM 688 N N . TRP A 1 89 ? -6.829 -1.444 -22.617 1.00 91.31 89 TRP A N 1
ATOM 689 C CA . TRP A 1 89 ? -7.012 -2.862 -22.334 1.00 91.31 89 TRP A CA 1
ATOM 690 C C . TRP A 1 89 ? -7.467 -3.728 -23.520 1.00 91.31 89 TRP A C 1
ATOM 692 O O . TRP A 1 89 ? -7.026 -4.868 -23.613 1.00 91.31 89 TRP A O 1
ATOM 702 N N . LEU A 1 90 ? -8.294 -3.216 -24.440 1.00 92.81 90 LEU A N 1
ATOM 703 C CA . LEU A 1 90 ? -8.706 -3.951 -25.640 1.00 92.81 90 LEU A CA 1
ATOM 704 C C . LEU A 1 90 ? -7.482 -4.235 -26.510 1.00 92.81 90 LEU A C 1
ATOM 706 O O . LEU A 1 90 ? -7.239 -5.379 -26.885 1.00 92.81 90 LEU A O 1
ATOM 710 N N . TRP A 1 91 ? -6.639 -3.228 -26.724 1.00 91.19 91 TRP A N 1
ATOM 711 C CA . TRP A 1 91 ? -5.399 -3.371 -27.484 1.00 91.19 91 TRP A CA 1
ATOM 712 C C . TRP A 1 91 ? -4.406 -4.338 -26.836 1.00 91.19 91 TRP A C 1
ATOM 714 O O . TRP A 1 91 ? -3.598 -4.954 -27.529 1.00 91.19 91 TRP A O 1
ATOM 724 N N . MET A 1 92 ? -4.458 -4.474 -25.512 1.00 88.50 92 MET A N 1
ATOM 725 C CA . MET A 1 92 ? -3.522 -5.292 -24.745 1.00 88.50 92 MET A CA 1
ATOM 726 C C . MET A 1 92 ? -3.988 -6.740 -24.554 1.00 88.50 92 MET A C 1
ATOM 728 O O . MET A 1 92 ? -3.168 -7.654 -24.608 1.00 88.50 92 MET A O 1
ATOM 732 N N . PHE A 1 93 ? -5.277 -6.959 -24.302 1.00 91.25 93 PHE A N 1
ATOM 733 C CA . PHE A 1 93 ? -5.791 -8.231 -23.784 1.00 91.25 93 PHE A CA 1
ATOM 734 C C . PHE A 1 93 ? -6.826 -8.908 -24.685 1.00 91.25 93 PHE A C 1
ATOM 736 O O . PHE A 1 93 ? -7.147 -10.064 -24.429 1.00 91.25 93 PHE A O 1
ATOM 743 N N . SER A 1 94 ? -7.340 -8.228 -25.714 1.00 92.69 94 SER A N 1
ATOM 744 C CA . SER A 1 94 ? -8.319 -8.808 -26.643 1.00 92.69 94 SER A CA 1
ATOM 745 C C . SER A 1 94 ? -7.663 -9.433 -27.877 1.00 92.69 94 SER A C 1
ATOM 747 O O . SER A 1 94 ? -6.495 -9.170 -28.180 1.00 92.69 94 SER A O 1
ATOM 749 N N . ASP A 1 95 ? -8.441 -10.213 -28.626 1.00 92.62 95 ASP A N 1
ATOM 750 C CA . ASP A 1 95 ? -8.011 -10.771 -29.915 1.00 92.62 95 ASP A CA 1
ATOM 751 C C . ASP A 1 95 ? -8.002 -9.743 -31.059 1.00 92.62 95 ASP A C 1
ATOM 753 O O . ASP A 1 95 ? -7.363 -9.979 -32.081 1.00 92.62 95 ASP A O 1
ATOM 757 N N . GLU A 1 96 ? -8.636 -8.583 -30.871 1.00 90.75 96 GLU A N 1
ATOM 758 C CA . GLU A 1 96 ? -8.538 -7.423 -31.774 1.00 90.75 96 GLU A CA 1
ATOM 759 C C . GLU A 1 96 ? -7.254 -6.607 -31.530 1.00 90.75 96 GLU A C 1
ATOM 761 O O . GLU A 1 96 ? -6.917 -5.702 -32.293 1.00 90.75 96 GLU A O 1
ATOM 766 N N . GLY A 1 97 ? -6.552 -6.903 -30.432 1.00 89.69 97 GLY A N 1
ATOM 767 C CA . GLY A 1 97 ? -5.375 -6.180 -29.986 1.00 89.69 97 GLY A CA 1
ATOM 768 C C . GLY A 1 97 ? -4.069 -6.604 -30.657 1.00 89.69 97 GLY A C 1
ATOM 769 O O . GLY A 1 97 ? -4.016 -7.354 -31.628 1.00 89.69 97 GLY A O 1
ATOM 770 N N . VAL A 1 98 ? -2.966 -6.123 -30.083 1.00 88.75 98 VAL A N 1
ATOM 771 C CA . VAL A 1 98 ? -1.605 -6.319 -30.610 1.00 88.75 98 VAL A CA 1
ATOM 772 C C . VAL A 1 98 ? -1.147 -7.778 -30.497 1.00 88.75 98 VAL A C 1
ATOM 774 O O . VAL A 1 98 ? -0.309 -8.228 -31.276 1.00 88.75 98 VAL A O 1
ATOM 777 N N . LEU A 1 99 ? -1.679 -8.524 -29.523 1.00 88.94 99 LEU A N 1
ATOM 778 C CA . LEU A 1 99 ? -1.293 -9.908 -29.262 1.00 88.94 99 LEU A CA 1
ATOM 779 C C . LEU A 1 99 ? -2.524 -10.803 -29.055 1.00 88.94 99 LEU A C 1
ATOM 781 O O . LEU A 1 99 ? -2.896 -11.064 -27.902 1.00 88.94 99 LEU A O 1
ATOM 785 N N . PRO A 1 100 ? -3.119 -11.319 -30.147 1.00 90.19 100 PRO A N 1
ATOM 786 C CA . PRO A 1 100 ? -4.240 -12.246 -30.068 1.00 90.19 100 PRO A CA 1
ATOM 787 C C . PRO A 1 100 ? -3.900 -13.513 -29.277 1.00 90.19 100 PRO A C 1
ATOM 789 O O . PRO A 1 100 ? -2.779 -14.032 -29.334 1.00 90.19 100 PRO A O 1
ATOM 792 N N . SER A 1 101 ? -4.877 -14.042 -28.548 1.00 88.12 101 SER A N 1
ATOM 793 C CA . SER A 1 101 ? -4.704 -15.134 -27.583 1.00 88.12 101 SER A CA 1
ATOM 794 C C . SER A 1 101 ? -4.245 -16.426 -28.256 1.00 88.12 101 SER A C 1
ATOM 796 O O . SER A 1 101 ? -3.351 -17.097 -27.745 1.00 88.12 101 SER A O 1
ATOM 798 N N . ALA A 1 102 ? -4.756 -16.725 -29.456 1.00 88.44 102 ALA A N 1
ATOM 799 C CA . ALA A 1 102 ? -4.315 -17.871 -30.255 1.00 88.44 102 ALA A CA 1
ATOM 800 C C . ALA A 1 102 ? -2.810 -17.822 -30.584 1.00 88.44 102 ALA A C 1
ATOM 802 O O . ALA A 1 102 ? -2.119 -18.838 -30.489 1.00 88.44 102 ALA A O 1
ATOM 803 N N . HIS A 1 103 ? -2.279 -16.637 -30.907 1.00 88.62 103 HIS A N 1
ATOM 804 C CA . HIS A 1 103 ? -0.851 -16.460 -31.184 1.00 88.62 103 HIS A CA 1
ATOM 805 C C . HIS A 1 103 ? -0.016 -16.604 -29.912 1.00 88.62 103 HIS A C 1
ATOM 807 O O . HIS A 1 103 ? 1.006 -17.288 -29.933 1.00 88.62 103 HIS A O 1
ATOM 813 N N . ASN A 1 104 ? -0.469 -16.013 -28.801 1.00 88.62 104 ASN A N 1
ATOM 814 C CA . ASN A 1 104 ? 0.221 -16.132 -27.517 1.00 88.62 104 ASN A CA 1
ATOM 815 C C . ASN A 1 104 ? 0.238 -17.579 -26.995 1.00 88.62 104 ASN A C 1
ATOM 817 O O . ASN A 1 104 ? 1.196 -17.983 -26.352 1.00 88.62 104 ASN A O 1
ATOM 821 N N . LEU A 1 105 ? -0.793 -18.377 -27.277 1.00 89.00 105 LEU A N 1
ATOM 822 C CA . LEU A 1 105 ? -0.834 -19.792 -26.896 1.00 89.00 105 LEU A CA 1
ATOM 823 C C . LEU A 1 105 ? 0.041 -20.670 -27.800 1.00 89.00 105 LEU A C 1
ATOM 825 O O . LEU A 1 105 ? 0.668 -21.607 -27.315 1.00 89.00 105 LEU A O 1
ATOM 829 N N . TRP A 1 106 ? 0.104 -20.371 -29.101 1.00 90.19 106 TRP A N 1
ATOM 830 C CA . TRP A 1 106 ? 0.924 -21.132 -30.048 1.00 90.19 106 TRP A CA 1
ATOM 831 C C . TRP A 1 106 ? 2.424 -20.835 -29.916 1.00 90.19 106 TRP A C 1
ATOM 833 O O . TRP A 1 106 ? 3.251 -21.743 -29.991 1.00 90.19 106 TRP A O 1
ATOM 843 N N . ARG A 1 107 ? 2.784 -19.564 -29.707 1.00 88.44 107 ARG A N 1
ATOM 844 C CA . ARG A 1 107 ? 4.157 -19.113 -29.450 1.00 88.44 107 ARG A CA 1
ATOM 845 C C . ARG A 1 107 ? 4.189 -18.223 -28.211 1.00 88.44 107 ARG A C 1
ATOM 847 O O . ARG A 1 107 ? 4.190 -16.996 -28.336 1.00 88.44 107 ARG A O 1
ATOM 854 N N . PRO A 1 108 ? 4.218 -18.831 -27.016 1.00 86.25 108 PRO A N 1
ATOM 855 C CA . PRO A 1 108 ? 4.184 -18.075 -25.781 1.00 86.25 108 PRO A CA 1
ATOM 856 C C . PRO A 1 108 ? 5.480 -17.294 -25.575 1.00 86.25 108 PRO A C 1
ATOM 858 O O . PRO A 1 108 ? 6.579 -17.776 -25.846 1.00 86.25 108 PRO A O 1
ATOM 861 N N . GLN A 1 109 ? 5.342 -16.072 -25.062 1.00 86.75 109 GLN A N 1
ATOM 862 C CA . GLN A 1 109 ? 6.472 -15.181 -24.759 1.00 86.75 109 GLN A CA 1
ATOM 863 C C . GLN A 1 109 ? 7.341 -15.711 -23.611 1.00 86.75 109 GLN A C 1
ATOM 865 O O . GLN A 1 109 ? 8.519 -15.380 -23.504 1.00 86.75 109 GLN A O 1
ATOM 870 N N . SER A 1 110 ? 6.749 -16.529 -22.742 1.00 83.56 110 SER A N 1
ATOM 871 C CA . SER A 1 110 ? 7.413 -17.260 -21.667 1.00 83.56 110 SER A CA 1
ATOM 872 C C . SER A 1 110 ? 6.636 -18.544 -21.369 1.00 83.56 110 SER A C 1
ATOM 874 O O . SER A 1 110 ? 5.465 -18.645 -21.714 1.00 83.56 110 SER A O 1
ATOM 876 N N . GLY A 1 111 ? 7.233 -19.507 -20.665 1.00 76.38 111 GLY A N 1
ATOM 877 C CA . GLY A 1 111 ? 6.528 -20.728 -20.241 1.00 76.38 111 GLY A CA 1
ATOM 878 C C . GLY A 1 111 ? 5.476 -20.532 -19.134 1.00 76.38 111 GLY A C 1
ATOM 879 O O . GLY A 1 111 ? 5.029 -21.515 -18.549 1.00 76.38 111 GLY A O 1
ATOM 880 N N . GLY A 1 112 ? 5.129 -19.289 -18.781 1.00 74.50 112 GLY A N 1
ATOM 881 C CA . GLY A 1 112 ? 4.229 -18.970 -17.673 1.00 74.50 112 GLY A CA 1
ATOM 882 C C . GLY A 1 112 ? 2.744 -19.127 -18.011 1.00 74.50 112 GLY A C 1
ATOM 883 O O . GLY A 1 112 ? 2.297 -18.831 -19.117 1.00 74.50 112 GLY A O 1
ATOM 884 N N . TRP A 1 113 ? 1.953 -19.546 -17.021 1.00 83.62 113 TRP A N 1
ATOM 885 C CA . TRP A 1 113 ? 0.491 -19.566 -17.109 1.00 83.62 113 TRP A CA 1
ATOM 886 C C . TRP A 1 113 ? -0.106 -18.171 -16.851 1.00 83.62 113 TRP A C 1
ATOM 888 O O . TRP A 1 113 ? 0.358 -17.450 -15.968 1.00 83.62 113 TRP A O 1
ATOM 898 N N . SER A 1 114 ? -1.172 -17.813 -17.576 1.00 88.69 114 SER A N 1
ATOM 899 C CA . SER A 1 114 ? -1.951 -16.591 -17.340 1.00 88.69 114 SER A CA 1
ATOM 900 C C . SER A 1 114 ? -3.448 -16.834 -17.522 1.00 88.69 114 SER A C 1
ATOM 902 O O . SER A 1 114 ? -3.888 -17.302 -18.574 1.00 88.69 114 SER A O 1
ATOM 904 N N . LEU A 1 115 ? -4.237 -16.426 -16.521 1.00 89.06 115 LEU A N 1
ATOM 905 C CA . LEU A 1 115 ? -5.702 -16.399 -16.577 1.00 89.06 115 LEU A CA 1
ATOM 906 C C . LEU A 1 115 ? -6.238 -15.571 -17.758 1.00 89.06 115 LEU A C 1
ATOM 908 O O . LEU A 1 115 ? -7.289 -15.884 -18.305 1.00 89.06 115 LEU A O 1
ATOM 912 N N . PHE A 1 116 ? -5.515 -14.527 -18.168 1.00 90.94 116 PHE A N 1
ATOM 913 C CA . PHE A 1 116 ? -5.962 -13.587 -19.199 1.00 90.94 116 PHE A CA 1
ATOM 914 C C . PHE A 1 116 ? -5.897 -14.173 -20.617 1.00 90.94 116 PHE A C 1
ATOM 916 O O . PHE A 1 116 ? -6.413 -13.564 -21.541 1.00 90.94 116 PHE A O 1
ATOM 923 N N . ASN A 1 117 ? -5.298 -15.352 -20.814 1.00 89.50 117 ASN A N 1
ATOM 924 C CA . ASN A 1 117 ? -5.369 -16.056 -22.101 1.00 89.50 117 ASN A CA 1
ATOM 925 C C . ASN A 1 117 ? -6.755 -16.665 -22.377 1.00 89.50 117 ASN A C 1
ATOM 927 O O . ASN A 1 117 ? -7.026 -17.043 -23.511 1.00 89.50 117 ASN A O 1
ATOM 931 N N . ALA A 1 118 ? -7.606 -16.799 -21.355 1.00 89.69 118 ALA A N 1
ATOM 932 C CA . ALA A 1 118 ? -8.934 -17.402 -21.482 1.00 89.69 118 ALA A CA 1
ATOM 933 C C . ALA A 1 118 ? -10.037 -16.399 -21.868 1.00 89.69 118 ALA A C 1
ATOM 935 O O . ALA A 1 118 ? -11.172 -16.810 -22.082 1.00 89.69 118 ALA A O 1
ATOM 936 N N . PHE A 1 119 ? -9.720 -15.104 -21.922 1.00 91.38 119 PHE A N 1
ATOM 937 C CA . PHE A 1 119 ? -10.667 -14.025 -22.194 1.00 91.38 119 PHE A CA 1
ATOM 938 C C . PHE A 1 119 ? -10.144 -13.221 -23.380 1.00 91.38 119 PHE A C 1
ATOM 940 O O . PHE A 1 119 ? -8.986 -12.811 -23.372 1.00 91.38 119 PHE A O 1
ATOM 947 N N . SER A 1 120 ? -10.980 -13.012 -24.391 1.00 89.81 120 SER A N 1
ATOM 948 C CA . SER A 1 120 ? -10.551 -12.451 -25.679 1.00 89.81 120 SER A CA 1
ATOM 949 C C . SER A 1 120 ? -11.495 -11.384 -26.223 1.00 89.81 120 SER A C 1
ATOM 951 O O . SER A 1 120 ? -11.060 -10.510 -26.970 1.00 89.81 120 SER A O 1
ATOM 953 N N . THR A 1 121 ? -12.770 -11.417 -25.833 1.00 92.88 121 THR A N 1
ATOM 954 C CA . THR A 1 121 ? -13.790 -10.476 -26.311 1.00 92.88 121 THR A CA 1
ATOM 955 C C . THR A 1 121 ? -13.991 -9.306 -25.346 1.00 92.88 121 THR A C 1
ATOM 957 O O . THR A 1 121 ? -13.717 -9.397 -24.150 1.00 92.88 121 THR A O 1
ATOM 960 N N . SER A 1 122 ? -14.534 -8.188 -25.836 1.00 93.12 122 SER A N 1
ATOM 961 C CA . SER A 1 122 ? -14.794 -7.002 -25.002 1.00 93.12 122 SER A CA 1
ATOM 962 C C . SER A 1 122 ? -15.678 -7.299 -23.776 1.00 93.12 122 SER A C 1
ATOM 964 O O . SER A 1 122 ? -15.375 -6.856 -22.668 1.00 93.12 122 SER A O 1
ATOM 966 N N . GLY A 1 123 ? -16.749 -8.085 -23.945 1.00 93.62 123 GLY A N 1
ATOM 967 C CA . GLY A 1 123 ? -17.660 -8.437 -22.847 1.00 93.62 123 GLY A CA 1
ATOM 968 C C . GLY A 1 123 ? -17.000 -9.307 -21.771 1.00 93.62 123 GLY A C 1
ATOM 969 O O . GLY A 1 123 ? -17.174 -9.066 -20.576 1.00 93.62 123 GLY A O 1
ATOM 970 N N . GLU A 1 124 ? -16.190 -10.277 -22.193 1.00 94.31 124 GLU A N 1
ATOM 971 C CA . GLU A 1 124 ? -15.373 -11.119 -21.314 1.00 94.31 124 GLU A CA 1
ATOM 972 C C . GLU A 1 124 ? -14.362 -10.298 -20.508 1.00 94.31 124 GLU A C 1
ATOM 974 O O . GLU A 1 124 ? -14.224 -10.488 -19.296 1.00 94.31 124 GLU A O 1
ATOM 979 N N . LEU A 1 125 ? -13.694 -9.342 -21.158 1.00 93.56 125 LEU A N 1
ATOM 980 C CA . LEU A 1 125 ? -12.752 -8.451 -20.492 1.00 93.56 125 LEU A CA 1
ATOM 981 C C . LEU A 1 125 ? -13.457 -7.557 -19.464 1.00 93.56 125 LEU A C 1
ATOM 983 O O . LEU A 1 125 ? -12.953 -7.437 -18.350 1.00 93.56 125 LEU A O 1
ATOM 987 N N . TRP A 1 126 ? -14.648 -7.010 -19.746 1.00 94.25 126 TRP A N 1
ATOM 988 C CA . TRP A 1 126 ? -15.438 -6.276 -18.739 1.00 94.25 126 TRP A CA 1
ATOM 989 C C . TRP A 1 126 ? -15.752 -7.122 -17.504 1.00 94.25 126 TRP A C 1
ATOM 991 O O . TRP A 1 126 ? -15.621 -6.631 -16.379 1.00 94.25 126 TRP A O 1
ATOM 1001 N N . ALA A 1 127 ? -16.115 -8.394 -17.685 1.00 94.31 127 ALA A N 1
ATOM 1002 C CA . ALA A 1 127 ? -16.333 -9.308 -16.566 1.00 94.31 127 ALA A CA 1
ATOM 1003 C C . ALA A 1 127 ? -15.042 -9.533 -15.757 1.00 94.31 127 ALA A C 1
ATOM 1005 O O . ALA A 1 127 ? -15.069 -9.499 -14.523 1.00 94.31 127 ALA A O 1
ATOM 1006 N N . LEU A 1 128 ? -13.903 -9.689 -16.438 1.00 94.50 128 LEU A N 1
ATOM 1007 C CA . LEU A 1 128 ? -12.591 -9.827 -15.806 1.00 94.50 128 LEU A CA 1
ATOM 1008 C C . LEU A 1 128 ? -12.175 -8.553 -15.046 1.00 94.50 128 LEU A C 1
ATOM 1010 O O . LEU A 1 128 ? -11.678 -8.646 -13.924 1.00 94.50 128 LEU A O 1
ATOM 1014 N N . TRP A 1 129 ? -12.451 -7.363 -15.590 1.00 94.44 129 TRP A N 1
ATOM 1015 C CA . TRP A 1 129 ? -12.195 -6.082 -14.918 1.00 94.44 129 TRP A CA 1
ATOM 1016 C C . TRP A 1 129 ? -13.061 -5.905 -13.681 1.00 94.44 129 TRP A C 1
ATOM 1018 O O . TRP A 1 129 ? -12.563 -5.483 -12.638 1.00 94.44 129 TRP A O 1
ATOM 1028 N N . LEU A 1 130 ? -14.346 -6.255 -13.767 1.00 95.56 130 LEU A N 1
ATOM 1029 C CA . LEU A 1 130 ? -15.245 -6.216 -12.619 1.00 95.56 130 LEU A CA 1
ATOM 1030 C C . LEU A 1 130 ? -14.770 -7.176 -11.521 1.00 95.56 130 LEU A C 1
ATOM 1032 O O . LEU A 1 130 ? -14.764 -6.803 -10.347 1.00 95.56 130 LEU A O 1
ATOM 1036 N N . LEU A 1 131 ? -14.309 -8.375 -11.889 1.00 95.69 131 LEU A N 1
ATOM 1037 C CA . LEU A 1 131 ? -13.700 -9.319 -10.952 1.00 95.69 131 LEU A CA 1
ATOM 1038 C C . LEU A 1 131 ? -12.465 -8.712 -10.270 1.00 95.69 131 LEU A C 1
ATOM 1040 O O . LEU A 1 131 ? -12.370 -8.746 -9.041 1.00 95.69 131 LEU A O 1
ATOM 1044 N N . GLY A 1 132 ? -11.553 -8.114 -11.043 1.00 95.31 132 GLY A N 1
ATOM 1045 C CA . GLY A 1 132 ? -10.384 -7.408 -10.518 1.00 95.31 132 GLY A CA 1
ATOM 1046 C C . GLY A 1 132 ? -10.770 -6.294 -9.543 1.00 95.31 132 GLY A C 1
ATOM 1047 O O . GLY A 1 132 ? -10.266 -6.248 -8.421 1.00 95.31 132 GLY A O 1
ATOM 1048 N N . LEU A 1 133 ? -11.737 -5.451 -9.916 1.00 96.81 133 LEU A N 1
ATOM 1049 C CA . LEU A 1 133 ? -12.244 -4.365 -9.076 1.00 96.81 133 LEU A CA 1
ATOM 1050 C C . LEU A 1 133 ? -12.822 -4.887 -7.755 1.00 96.81 133 LEU A C 1
ATOM 1052 O O . LEU A 1 133 ? -12.528 -4.326 -6.697 1.00 96.81 133 LEU A O 1
ATOM 1056 N N . VAL A 1 134 ? -13.603 -5.972 -7.784 1.00 97.06 134 VAL A N 1
ATOM 1057 C CA . VAL A 1 134 ? -14.154 -6.608 -6.576 1.00 97.06 134 VAL A CA 1
ATOM 1058 C C . VAL A 1 134 ? -13.035 -7.145 -5.684 1.00 97.06 134 VAL A C 1
ATOM 1060 O O . VAL A 1 134 ? -13.027 -6.850 -4.487 1.00 97.06 134 VAL A O 1
ATOM 1063 N N . ILE A 1 135 ? -12.062 -7.871 -6.245 1.00 96.50 135 ILE A N 1
ATOM 1064 C CA . ILE A 1 135 ? -10.906 -8.401 -5.504 1.00 96.50 135 ILE A CA 1
ATOM 1065 C C . ILE A 1 135 ? -10.131 -7.255 -4.846 1.00 96.50 135 ILE A C 1
ATOM 1067 O O . ILE A 1 135 ? -9.882 -7.290 -3.640 1.00 96.50 135 ILE A O 1
ATOM 1071 N N . PHE A 1 136 ? -9.784 -6.206 -5.592 1.00 97.94 136 PHE A N 1
ATOM 1072 C CA . PHE A 1 136 ? -8.996 -5.090 -5.063 1.00 97.94 136 PHE A CA 1
ATOM 1073 C C . PHE A 1 136 ? -9.775 -4.251 -4.049 1.00 97.94 136 PHE A C 1
ATOM 1075 O O . PHE A 1 136 ? -9.204 -3.813 -3.051 1.00 97.94 136 PHE A O 1
ATOM 1082 N N . THR A 1 137 ? -11.089 -4.097 -4.221 1.00 96.94 137 THR A N 1
ATOM 1083 C CA . THR A 1 137 ? -11.954 -3.435 -3.232 1.00 96.94 137 THR A CA 1
ATOM 1084 C C . THR A 1 137 ? -12.055 -4.259 -1.951 1.00 96.94 137 THR A C 1
ATOM 1086 O O . THR A 1 137 ? -11.920 -3.722 -0.852 1.00 96.94 137 THR A O 1
ATOM 1089 N N . MET A 1 138 ? -12.211 -5.581 -2.050 1.00 95.44 138 MET A N 1
ATOM 1090 C CA . MET A 1 138 ? -12.164 -6.460 -0.880 1.00 95.44 138 MET A CA 1
ATOM 1091 C C . MET A 1 138 ? -10.796 -6.406 -0.190 1.00 95.44 138 MET A C 1
ATOM 1093 O O . MET A 1 138 ? -10.744 -6.412 1.042 1.00 95.44 138 MET A O 1
ATOM 1097 N N . LEU A 1 139 ? -9.699 -6.292 -0.953 1.00 96.56 139 LEU A N 1
ATOM 1098 C CA . LEU A 1 139 ? -8.354 -6.123 -0.407 1.00 96.56 139 LEU A CA 1
ATOM 1099 C C . LEU A 1 139 ? -8.230 -4.787 0.317 1.00 96.56 139 LEU A C 1
ATOM 1101 O O . LEU A 1 139 ? -7.694 -4.780 1.418 1.00 96.56 139 LEU A O 1
ATOM 1105 N N . LEU A 1 140 ? -8.755 -3.698 -0.257 1.00 96.69 140 LEU A N 1
ATOM 1106 C CA . LEU A 1 140 ? -8.788 -2.338 0.295 1.00 96.69 140 LEU A CA 1
ATOM 1107 C C . LEU A 1 140 ? -9.633 -2.229 1.568 1.00 96.69 140 LEU A C 1
ATOM 1109 O O . LEU A 1 140 ? -9.269 -1.504 2.497 1.00 96.69 140 LEU A O 1
ATOM 1113 N N . LEU A 1 141 ? -10.723 -2.985 1.672 1.00 93.19 141 LEU A N 1
ATOM 1114 C CA . LEU A 1 141 ? -11.576 -3.031 2.865 1.00 93.19 141 LEU A CA 1
ATOM 1115 C C . LEU A 1 141 ? -11.089 -4.052 3.907 1.00 93.19 141 LEU A C 1
ATOM 1117 O O . LEU A 1 141 ? -11.323 -3.894 5.107 1.00 93.19 141 LEU A O 1
ATOM 1121 N N . GLY A 1 142 ? -10.356 -5.074 3.469 1.00 95.19 142 GLY A N 1
ATOM 1122 C CA . GLY A 1 142 ? -9.765 -6.093 4.331 1.00 95.19 142 GLY A CA 1
ATOM 1123 C C . GLY A 1 142 ? -10.827 -7.089 4.760 1.00 95.19 142 GLY A C 1
ATOM 1124 O O . GLY A 1 142 ? -11.008 -7.335 5.951 1.00 95.19 142 GLY A O 1
ATOM 1125 N N . TYR A 1 143 ? -11.582 -7.575 3.778 1.00 91.25 143 TYR A N 1
ATOM 1126 C CA . TYR A 1 143 ? -12.599 -8.601 3.945 1.00 91.25 143 TYR A CA 1
ATOM 1127 C C . TYR A 1 143 ? -12.098 -9.910 3.337 1.00 91.25 143 TYR A C 1
ATOM 1129 O O . TYR A 1 143 ? -11.740 -9.944 2.161 1.00 91.25 143 TYR A O 1
ATOM 1137 N N . LYS A 1 144 ? -12.054 -10.983 4.135 1.00 89.00 144 LYS A N 1
ATOM 1138 C CA . LYS A 1 144 ? -11.418 -12.263 3.772 1.00 89.00 144 LYS A CA 1
ATOM 1139 C C . LYS A 1 144 ? -9.978 -12.068 3.275 1.00 89.00 144 LYS A C 1
ATOM 1141 O O . LYS A 1 144 ? -9.550 -12.691 2.302 1.00 89.00 144 LYS A O 1
ATOM 1146 N N . THR A 1 145 ? -9.222 -11.218 3.970 1.00 88.94 145 THR A N 1
ATOM 1147 C CA . THR A 1 145 ? -7.943 -10.644 3.523 1.00 88.94 145 THR A CA 1
ATOM 1148 C C . THR A 1 145 ? -6.960 -11.700 3.016 1.00 88.94 145 THR A C 1
ATOM 1150 O O . THR A 1 145 ? -6.396 -11.523 1.946 1.00 88.94 145 THR A O 1
ATOM 1153 N N . ARG A 1 146 ? -6.804 -12.830 3.722 1.00 88.12 146 ARG A N 1
ATOM 1154 C CA . ARG A 1 146 ? -5.866 -13.903 3.335 1.00 88.12 146 ARG A CA 1
ATOM 1155 C C . ARG A 1 146 ? -6.157 -14.506 1.964 1.00 88.12 146 ARG A C 1
ATOM 1157 O O . ARG A 1 146 ? -5.238 -14.723 1.186 1.00 88.12 146 ARG A O 1
ATOM 1164 N N . VAL A 1 147 ? -7.429 -14.761 1.668 1.00 89.81 147 VAL A N 1
ATOM 1165 C CA . VAL A 1 147 ? -7.838 -15.315 0.371 1.00 89.81 147 VAL A CA 1
ATOM 1166 C C . VAL A 1 147 ? -7.658 -14.256 -0.709 1.00 89.81 147 VAL A C 1
ATOM 1168 O O . VAL A 1 147 ? -7.082 -14.519 -1.759 1.00 89.81 147 VAL A O 1
ATOM 1171 N N . VAL A 1 148 ? -8.096 -13.032 -0.424 1.00 92.19 148 VAL A N 1
ATOM 1172 C CA . VAL A 1 148 ? -8.076 -11.933 -1.389 1.00 92.19 148 VAL A CA 1
ATOM 1173 C C . VAL A 1 148 ? -6.652 -11.494 -1.743 1.00 92.19 148 VAL A C 1
ATOM 1175 O O . VAL A 1 148 ? -6.414 -11.132 -2.886 1.00 92.19 148 VAL A O 1
ATOM 1178 N N . GLN A 1 149 ? -5.686 -11.581 -0.823 1.00 94.81 149 GLN A N 1
ATOM 1179 C CA . GLN A 1 149 ? -4.269 -11.344 -1.127 1.00 94.81 149 GLN A CA 1
ATOM 1180 C C . GLN A 1 149 ? -3.746 -12.300 -2.205 1.00 94.81 149 GLN A C 1
ATOM 1182 O O . GLN A 1 149 ? -3.096 -11.861 -3.150 1.00 94.81 149 GLN A O 1
ATOM 1187 N N . VAL A 1 150 ? -4.060 -13.594 -2.083 1.00 94.25 150 VAL A N 1
ATOM 1188 C CA . VAL A 1 150 ? -3.654 -14.613 -3.062 1.00 94.25 150 VAL A CA 1
ATOM 1189 C C . VAL A 1 150 ? -4.365 -14.386 -4.393 1.00 94.25 150 VAL A C 1
ATOM 1191 O O . VAL A 1 150 ? -3.721 -14.400 -5.436 1.00 94.25 150 VAL A O 1
ATOM 1194 N N . LEU A 1 151 ? -5.671 -14.103 -4.367 1.00 93.88 151 LEU A N 1
ATOM 1195 C CA . LEU A 1 151 ? -6.430 -13.790 -5.581 1.00 93.88 151 LEU A CA 1
ATOM 1196 C C . LEU A 1 151 ? -5.895 -12.540 -6.289 1.00 93.88 151 LEU A C 1
ATOM 1198 O O . LEU A 1 151 ? -5.752 -12.550 -7.507 1.00 93.88 151 LEU A O 1
ATOM 1202 N N . ALA A 1 152 ? -5.552 -11.487 -5.543 1.00 96.62 152 ALA A N 1
ATOM 1203 C CA . ALA A 1 152 ? -4.956 -10.276 -6.097 1.00 96.62 152 ALA A CA 1
ATOM 1204 C C . ALA A 1 152 ? -3.580 -10.559 -6.718 1.00 96.62 152 ALA A C 1
ATOM 1206 O O . ALA A 1 152 ? -3.294 -10.063 -7.806 1.00 96.62 152 ALA A O 1
ATOM 1207 N N . ALA A 1 153 ? -2.751 -11.380 -6.062 1.00 95.38 153 ALA A N 1
ATOM 1208 C CA . ALA A 1 153 ? -1.451 -11.786 -6.591 1.00 95.38 153 ALA A CA 1
ATOM 1209 C C . ALA A 1 153 ? -1.595 -12.590 -7.891 1.00 95.38 153 ALA A C 1
ATOM 1211 O O . ALA A 1 153 ? -0.921 -12.277 -8.866 1.00 95.38 153 ALA A O 1
ATOM 1212 N N . ILE A 1 154 ? -2.514 -13.561 -7.937 1.00 94.50 154 ILE A N 1
ATOM 1213 C CA . ILE A 1 154 ? -2.801 -14.355 -9.142 1.00 94.50 154 ILE A CA 1
ATOM 1214 C C . ILE A 1 154 ? -3.326 -13.465 -10.269 1.00 94.50 154 ILE A C 1
ATOM 1216 O O . ILE A 1 154 ? -2.864 -13.591 -11.403 1.00 94.50 154 ILE A O 1
ATOM 1220 N N . TYR A 1 155 ? -4.267 -12.565 -9.971 1.00 96.00 155 TYR A N 1
ATOM 1221 C CA . TYR A 1 155 ? -4.845 -11.660 -10.962 1.00 96.00 155 TYR A CA 1
ATOM 1222 C C . TYR A 1 155 ? -3.765 -10.788 -11.602 1.00 96.00 155 TYR A C 1
ATOM 1224 O O . TYR A 1 155 ? -3.657 -10.741 -12.823 1.00 96.00 155 TYR A O 1
ATOM 1232 N N . ILE A 1 156 ? -2.942 -10.126 -10.785 1.00 95.31 156 ILE A N 1
ATOM 1233 C CA . ILE A 1 156 ? -1.910 -9.212 -11.281 1.00 95.31 156 ILE A CA 1
ATOM 1234 C C . ILE A 1 156 ? -0.788 -9.972 -11.981 1.00 95.31 156 ILE A C 1
ATOM 1236 O O . ILE A 1 156 ? -0.402 -9.565 -13.071 1.00 95.31 156 ILE A O 1
ATOM 1240 N N . ALA A 1 157 ? -0.323 -11.099 -11.433 1.00 92.62 157 ALA A N 1
ATOM 1241 C CA . ALA A 1 157 ? 0.671 -11.937 -12.100 1.00 92.62 157 ALA A CA 1
ATOM 1242 C C . ALA A 1 157 ? 0.166 -12.438 -13.461 1.00 92.62 157 ALA A C 1
ATOM 1244 O O . ALA A 1 157 ? 0.925 -12.451 -14.425 1.00 92.62 157 ALA A O 1
ATOM 1245 N N . SER A 1 158 ? -1.122 -12.781 -13.567 1.00 92.38 158 SER A N 1
ATOM 1246 C CA . SER A 1 158 ? -1.739 -13.176 -14.837 1.00 92.38 158 SER A CA 1
ATOM 1247 C C . SER A 1 158 ? -1.843 -12.005 -15.815 1.00 92.38 158 SER A C 1
ATOM 1249 O O . SER A 1 158 ? -1.494 -12.161 -16.984 1.00 92.38 158 SER A O 1
ATOM 1251 N N . ALA A 1 159 ? -2.298 -10.837 -15.356 1.00 92.25 159 ALA A N 1
ATOM 1252 C CA . ALA A 1 159 ? -2.422 -9.642 -16.190 1.00 92.25 159 ALA A CA 1
ATOM 1253 C C . ALA A 1 159 ? -1.062 -9.219 -16.762 1.00 92.25 159 ALA A C 1
ATOM 1255 O O . ALA A 1 159 ? -0.932 -8.948 -17.951 1.00 92.25 159 ALA A O 1
ATOM 1256 N N . ASN A 1 160 ? -0.043 -9.210 -15.909 1.00 90.19 160 ASN A N 1
ATOM 1257 C CA . ASN A 1 160 ? 1.334 -8.886 -16.255 1.00 90.19 160 ASN A CA 1
ATOM 1258 C C . ASN A 1 160 ? 1.905 -9.959 -17.215 1.00 90.19 160 ASN A C 1
ATOM 1260 O O . ASN A 1 160 ? 2.253 -9.662 -18.358 1.00 90.19 160 ASN A O 1
ATOM 1264 N N . GLY A 1 161 ? 1.791 -11.243 -16.857 1.00 88.69 161 GLY A N 1
ATOM 1265 C CA . GLY A 1 161 ? 2.276 -12.363 -17.673 1.00 88.69 161 GLY A CA 1
ATOM 1266 C C . GLY A 1 161 ? 1.603 -12.550 -19.042 1.00 88.69 161 GLY A C 1
ATOM 1267 O O . GLY A 1 161 ? 2.119 -13.297 -19.870 1.00 88.69 161 GLY A O 1
ATOM 1268 N N . ARG A 1 162 ? 0.465 -11.894 -19.313 1.00 88.75 162 ARG A N 1
ATOM 1269 C CA . ARG A 1 162 ? -0.230 -11.968 -20.613 1.00 88.75 162 ARG A CA 1
ATOM 1270 C C . ARG A 1 162 ? 0.442 -11.142 -21.707 1.00 88.75 162 ARG A C 1
ATOM 1272 O O . ARG A 1 162 ? 0.313 -11.500 -22.879 1.00 88.75 162 ARG A O 1
ATOM 1279 N N . VAL A 1 163 ? 1.103 -10.040 -21.349 1.00 86.12 163 VAL A N 1
ATOM 1280 C CA . VAL A 1 163 ? 1.718 -9.109 -22.308 1.00 86.12 163 VAL A CA 1
ATOM 1281 C C . VAL A 1 163 ? 3.093 -8.677 -21.797 1.00 86.12 163 VAL A C 1
ATOM 1283 O O . VAL A 1 163 ? 3.283 -7.545 -21.359 1.00 86.12 163 VAL A O 1
ATOM 1286 N N . LEU A 1 164 ? 4.083 -9.568 -21.897 1.00 86.56 164 LEU A N 1
ATOM 1287 C CA . LEU A 1 164 ? 5.458 -9.289 -21.463 1.00 86.56 164 LEU A CA 1
ATOM 1288 C C . LEU A 1 164 ? 6.152 -8.227 -22.333 1.00 86.56 164 LEU A C 1
ATOM 1290 O O . LEU A 1 164 ? 7.064 -7.553 -21.868 1.00 86.56 164 LEU A O 1
ATOM 1294 N N . LEU A 1 165 ? 5.701 -8.026 -23.579 1.00 81.25 165 LEU A N 1
ATOM 1295 C CA . LEU A 1 165 ? 6.272 -7.053 -24.532 1.00 81.25 165 LEU A CA 1
ATOM 1296 C C . LEU A 1 165 ? 6.309 -5.603 -24.022 1.00 81.25 165 LEU A C 1
ATOM 1298 O O . LEU A 1 165 ? 7.132 -4.811 -24.474 1.00 81.25 165 LEU A O 1
ATOM 1302 N N . ILE A 1 166 ? 5.398 -5.243 -23.122 1.00 78.25 166 ILE A N 1
ATOM 1303 C CA . ILE A 1 166 ? 5.276 -3.889 -22.562 1.00 78.25 166 ILE A CA 1
ATOM 1304 C C . ILE A 1 166 ? 5.743 -3.821 -21.105 1.00 78.25 166 ILE A C 1
ATOM 1306 O O . ILE A 1 166 ? 5.655 -2.763 -20.471 1.00 78.25 166 ILE A O 1
ATOM 1310 N N . GLU A 1 167 ? 6.189 -4.950 -20.553 1.00 80.81 167 GLU A N 1
ATOM 1311 C CA . GLU A 1 167 ? 6.674 -4.997 -19.190 1.00 80.81 167 GLU A CA 1
ATOM 1312 C C . GLU A 1 167 ? 8.016 -4.278 -19.042 1.00 80.81 167 GLU A C 1
ATOM 1314 O O . GLU A 1 167 ? 8.815 -4.109 -19.958 1.00 80.81 167 GLU A O 1
ATOM 1319 N N . ASN A 1 168 ? 8.247 -3.832 -17.820 1.00 85.81 168 ASN A N 1
ATOM 1320 C CA . ASN A 1 168 ? 9.453 -3.190 -17.344 1.00 85.81 168 ASN A CA 1
ATOM 1321 C C . ASN A 1 168 ? 9.674 -3.625 -15.884 1.00 85.81 168 ASN A C 1
ATOM 1323 O O . ASN A 1 168 ? 8.828 -4.299 -15.285 1.00 85.81 168 ASN A O 1
ATOM 1327 N N . GLY A 1 169 ? 10.783 -3.198 -15.272 1.00 84.06 169 GLY A N 1
ATOM 1328 C CA . GLY A 1 169 ? 11.102 -3.550 -13.881 1.00 84.06 169 GLY A CA 1
ATOM 1329 C C . GLY A 1 169 ? 10.009 -3.186 -12.860 1.00 84.06 169 GLY A C 1
ATOM 1330 O O . GLY A 1 169 ? 9.915 -3.814 -11.809 1.00 84.06 169 GLY A O 1
ATOM 1331 N N . GLY A 1 170 ? 9.128 -2.232 -13.176 1.00 88.25 170 GLY A N 1
ATOM 1332 C CA . GLY A 1 170 ? 7.965 -1.876 -12.367 1.00 88.25 170 GLY A CA 1
ATOM 1333 C C . GLY A 1 170 ? 6.994 -3.017 -12.133 1.00 88.25 170 GLY A C 1
ATOM 1334 O O . GLY A 1 170 ? 6.556 -3.212 -11.000 1.00 88.25 170 GLY A O 1
ATOM 1335 N N . TYR A 1 171 ? 6.666 -3.778 -13.173 1.00 90.62 171 TYR A N 1
ATOM 1336 C CA . TYR A 1 171 ? 5.704 -4.877 -13.068 1.00 90.62 171 TYR A CA 1
ATOM 1337 C C . TYR A 1 171 ? 6.279 -6.040 -12.253 1.00 90.62 171 TYR A C 1
ATOM 1339 O O . TYR A 1 171 ? 5.568 -6.650 -11.455 1.00 90.62 171 TYR A O 1
ATOM 1347 N N . VAL A 1 172 ? 7.595 -6.266 -12.338 1.00 90.50 172 VAL A N 1
ATOM 1348 C CA . VAL A 1 172 ? 8.308 -7.218 -11.471 1.00 90.50 172 VAL A CA 1
ATOM 1349 C C . VAL A 1 172 ? 8.197 -6.799 -10.004 1.00 90.50 172 VAL A C 1
ATOM 1351 O O . VAL A 1 172 ? 7.813 -7.602 -9.155 1.00 90.50 172 VAL A O 1
ATOM 1354 N N . VAL A 1 173 ? 8.462 -5.526 -9.692 1.00 93.56 173 VAL A N 1
ATOM 1355 C CA . VAL A 1 173 ? 8.340 -4.989 -8.326 1.00 93.56 173 VAL A CA 1
ATOM 1356 C C . VAL A 1 173 ? 6.899 -5.089 -7.816 1.00 93.56 173 VAL A C 1
ATOM 1358 O O . VAL A 1 173 ? 6.689 -5.469 -6.663 1.00 93.56 173 VAL A O 1
ATOM 1361 N N . GLN A 1 174 ? 5.907 -4.813 -8.666 1.00 95.31 174 GLN A N 1
ATOM 1362 C CA . GLN A 1 174 ? 4.488 -4.976 -8.344 1.00 95.31 174 GLN A CA 1
ATOM 1363 C C . GLN A 1 174 ? 4.154 -6.440 -8.007 1.00 95.31 174 GLN A C 1
ATOM 1365 O O . GLN A 1 174 ? 3.566 -6.705 -6.957 1.00 95.31 174 GLN A O 1
ATOM 1370 N N . ASN A 1 175 ? 4.571 -7.397 -8.843 1.00 92.88 175 ASN A N 1
ATOM 1371 C CA . ASN A 1 175 ? 4.367 -8.830 -8.606 1.00 92.88 175 ASN A CA 1
ATOM 1372 C C . ASN A 1 175 ? 5.010 -9.279 -7.284 1.00 92.88 175 ASN A C 1
ATOM 1374 O O . ASN A 1 175 ? 4.367 -9.960 -6.484 1.00 92.88 175 ASN A O 1
ATOM 1378 N N . LEU A 1 176 ? 6.244 -8.845 -7.007 1.00 94.25 176 LEU A N 1
ATOM 1379 C CA . LEU A 1 176 ? 6.941 -9.148 -5.754 1.00 94.25 176 LEU A CA 1
ATOM 1380 C C . LEU A 1 176 ? 6.234 -8.534 -4.539 1.00 94.25 176 LEU A C 1
ATOM 1382 O O . LEU A 1 176 ? 6.129 -9.182 -3.501 1.00 94.25 176 LEU A O 1
ATOM 1386 N N . LEU A 1 177 ? 5.705 -7.312 -4.649 1.00 95.56 177 LEU A N 1
ATOM 1387 C CA . LEU A 1 177 ? 4.926 -6.680 -3.580 1.00 95.56 177 LEU A CA 1
ATOM 1388 C C . LEU A 1 177 ? 3.719 -7.534 -3.193 1.00 95.56 177 LEU A C 1
ATOM 1390 O O . LEU A 1 177 ? 3.501 -7.807 -2.011 1.00 95.56 177 LEU A O 1
ATOM 1394 N N . LEU A 1 178 ? 2.949 -7.983 -4.182 1.00 95.81 178 LEU A N 1
ATOM 1395 C CA . LEU A 1 178 ? 1.787 -8.846 -3.976 1.00 95.81 178 LEU A CA 1
ATOM 1396 C C . LEU A 1 178 ? 2.178 -10.217 -3.421 1.00 95.81 178 LEU A C 1
ATOM 1398 O O . LEU A 1 178 ? 1.556 -10.688 -2.468 1.00 95.81 178 LEU A O 1
ATOM 1402 N N . LEU A 1 179 ? 3.242 -10.817 -3.957 1.00 93.38 179 LEU A N 1
ATOM 1403 C CA . LEU A 1 179 ? 3.774 -12.092 -3.484 1.00 93.38 179 LEU A CA 1
ATOM 1404 C C . LEU A 1 179 ? 4.144 -12.018 -2.000 1.00 93.38 179 LEU A C 1
ATOM 1406 O O . LEU A 1 179 ? 3.651 -12.806 -1.196 1.00 93.38 179 LEU A O 1
ATOM 1410 N N . TRP A 1 180 ? 4.974 -11.051 -1.609 1.00 93.06 180 TRP A N 1
ATOM 1411 C CA . TRP A 1 180 ? 5.429 -10.933 -0.225 1.00 93.06 180 TRP A CA 1
ATOM 1412 C C . TRP A 1 180 ? 4.297 -10.574 0.723 1.00 93.06 180 TRP A C 1
ATOM 1414 O O . TRP A 1 180 ? 4.169 -11.156 1.802 1.00 93.06 180 TRP A O 1
ATOM 1424 N N . THR A 1 181 ? 3.431 -9.647 0.319 1.00 92.94 181 THR A N 1
ATOM 1425 C CA . THR A 1 181 ? 2.313 -9.244 1.168 1.00 92.94 181 THR A CA 1
ATOM 1426 C C . THR A 1 181 ? 1.309 -10.367 1.394 1.00 92.94 181 THR A C 1
ATOM 1428 O O . THR A 1 181 ? 0.699 -10.371 2.461 1.00 92.94 181 THR A O 1
ATOM 1431 N N . ALA A 1 182 ? 1.184 -11.357 0.502 1.00 91.00 182 ALA A N 1
ATOM 1432 C CA . ALA A 1 182 ? 0.332 -12.530 0.719 1.00 91.00 182 ALA A CA 1
ATOM 1433 C C . ALA A 1 182 ? 0.717 -13.344 1.969 1.00 91.00 182 ALA A C 1
ATOM 1435 O O . ALA A 1 182 ? -0.150 -13.904 2.650 1.00 91.00 182 ALA A O 1
ATOM 1436 N N . PHE A 1 183 ? 1.997 -13.341 2.345 1.00 89.69 183 PHE A N 1
ATOM 1437 C CA . PHE A 1 183 ? 2.472 -14.008 3.557 1.00 89.69 183 PHE A CA 1
ATOM 1438 C C . PHE A 1 183 ? 2.266 -13.161 4.826 1.00 89.69 183 PHE A C 1
ATOM 1440 O O . PHE A 1 183 ? 2.191 -13.709 5.930 1.00 89.69 183 PHE A O 1
ATOM 1447 N N . LEU A 1 184 ? 2.063 -11.844 4.699 1.00 92.62 184 LEU A N 1
ATOM 1448 C CA . LEU A 1 184 ? 1.861 -10.930 5.829 1.00 92.62 184 LEU A CA 1
ATOM 1449 C C . LEU A 1 184 ? 0.401 -10.896 6.315 1.00 92.62 184 LEU A C 1
ATOM 1451 O O . LEU A 1 184 ? -0.533 -10.910 5.506 1.00 92.62 184 LEU A O 1
ATOM 1455 N N . PRO A 1 185 ? 0.162 -10.776 7.637 1.00 93.94 185 PRO A N 1
ATOM 1456 C CA . PRO A 1 185 ? -1.178 -10.660 8.203 1.00 93.94 185 PRO A CA 1
ATOM 1457 C C . PRO A 1 185 ? -1.738 -9.233 8.054 1.00 93.94 185 PRO A C 1
ATOM 1459 O O . PRO A 1 185 ? -1.991 -8.524 9.029 1.00 93.94 185 PRO A O 1
ATOM 1462 N N . LEU A 1 186 ? -1.962 -8.800 6.812 1.00 94.06 186 LEU A N 1
ATOM 1463 C CA . LEU A 1 186 ? -2.488 -7.467 6.493 1.00 94.06 186 LEU A CA 1
ATOM 1464 C C . LEU A 1 186 ? -3.908 -7.218 7.048 1.00 94.06 186 LEU A C 1
ATOM 1466 O O . LEU A 1 186 ? -4.341 -6.072 7.166 1.00 94.06 186 LEU A O 1
ATOM 1470 N N . GLY A 1 187 ? -4.635 -8.286 7.389 1.00 93.31 187 GLY A N 1
ATOM 1471 C CA . GLY A 1 187 ? -6.007 -8.248 7.898 1.00 93.31 187 GLY A CA 1
ATOM 1472 C C . GLY A 1 187 ? -6.139 -8.034 9.408 1.00 93.31 187 GLY A C 1
ATOM 1473 O O . GLY A 1 187 ? -7.261 -7.970 9.895 1.00 93.31 187 GLY A O 1
ATOM 1474 N N . ASP A 1 188 ? -5.049 -7.909 10.167 1.00 92.25 188 ASP A N 1
ATOM 1475 C CA . ASP A 1 188 ? -5.124 -7.842 11.636 1.00 92.25 188 ASP A CA 1
ATOM 1476 C C . ASP A 1 188 ? -5.530 -6.466 12.187 1.00 92.25 188 ASP A C 1
ATOM 1478 O O . ASP A 1 188 ? -6.011 -6.345 13.318 1.00 92.25 188 ASP A O 1
ATOM 1482 N N . ARG A 1 189 ? -5.314 -5.397 11.413 1.00 91.25 189 ARG A N 1
ATOM 1483 C CA . ARG A 1 189 ? -5.625 -4.015 11.803 1.00 91.25 189 ARG A CA 1
ATOM 1484 C C . ARG A 1 189 ? -6.259 -3.266 10.635 1.00 91.25 189 ARG A C 1
ATOM 1486 O O . ARG A 1 189 ? -5.974 -3.540 9.475 1.00 91.25 189 ARG A O 1
ATOM 1493 N N . PHE A 1 190 ? -7.103 -2.290 10.975 1.00 91.06 190 PHE A N 1
ATOM 1494 C CA . PHE A 1 190 ? -7.793 -1.407 10.025 1.00 91.06 190 PHE A CA 1
ATOM 1495 C C . PHE A 1 190 ? -8.622 -2.133 8.956 1.00 91.06 190 PHE A C 1
ATOM 1497 O O . PHE A 1 190 ? -8.789 -1.599 7.871 1.00 91.06 190 PHE A O 1
ATOM 1504 N N . SER A 1 191 ? -9.123 -3.335 9.236 1.00 92.56 191 SER A N 1
ATOM 1505 C CA . SER A 1 191 ? -9.822 -4.201 8.281 1.00 92.56 191 SER A CA 1
ATOM 1506 C C . SER A 1 191 ? -11.230 -4.558 8.766 1.00 92.56 191 SER A C 1
ATOM 1508 O O . SER A 1 191 ? -11.517 -4.525 9.972 1.00 92.56 191 SER A O 1
ATOM 1510 N N . ILE A 1 192 ? -12.098 -4.962 7.834 1.00 89.69 192 ILE A N 1
ATOM 1511 C CA . ILE A 1 192 ? -13.393 -5.570 8.166 1.00 89.69 192 ILE A CA 1
ATOM 1512 C C . ILE A 1 192 ? -13.187 -6.872 8.953 1.00 89.69 192 ILE A C 1
ATOM 1514 O O . ILE A 1 192 ? -13.908 -7.101 9.922 1.00 89.69 192 ILE A O 1
ATOM 1518 N N . ASP A 1 193 ? -12.185 -7.685 8.613 1.00 88.19 193 ASP A N 1
ATOM 1519 C CA . ASP A 1 193 ? -11.868 -8.928 9.331 1.00 88.19 193 ASP A CA 1
ATOM 1520 C C . ASP A 1 193 ? -11.569 -8.674 10.823 1.00 88.19 193 ASP A C 1
ATOM 1522 O O . ASP A 1 193 ? -12.127 -9.336 11.705 1.00 88.19 193 ASP A O 1
ATOM 1526 N N . ALA A 1 194 ? -10.750 -7.661 11.132 1.00 89.50 194 ALA A N 1
ATOM 1527 C CA . ALA A 1 194 ? -10.434 -7.271 12.506 1.00 89.50 194 ALA A CA 1
ATOM 1528 C C . ALA A 1 194 ? -11.658 -6.694 13.228 1.00 89.50 194 ALA A C 1
ATOM 1530 O O . ALA A 1 194 ? -11.871 -6.966 14.414 1.00 89.50 194 ALA A O 1
ATOM 1531 N N . TRP A 1 195 ? -12.487 -5.922 12.517 1.00 87.12 195 TRP A N 1
ATOM 1532 C CA . TRP A 1 195 ? -13.740 -5.406 13.060 1.00 87.12 195 TRP A CA 1
ATOM 1533 C C . TRP A 1 195 ? -14.710 -6.539 13.406 1.00 87.12 195 TRP A C 1
ATOM 1535 O O . TRP A 1 195 ? -15.222 -6.561 14.522 1.00 87.12 195 TRP A O 1
ATOM 1545 N N . GLN A 1 196 ? -14.897 -7.522 12.520 1.00 86.25 196 GLN A N 1
ATOM 1546 C CA . GLN A 1 196 ? -15.739 -8.699 12.759 1.00 86.25 196 GLN A CA 1
ATOM 1547 C C . GLN A 1 196 ? -15.225 -9.539 13.931 1.00 86.25 196 GLN A C 1
ATOM 1549 O O . GLN A 1 196 ? -16.018 -9.959 14.775 1.00 86.25 196 GLN A O 1
ATOM 1554 N N . CYS A 1 197 ? -13.909 -9.758 14.022 1.00 85.00 197 CYS A N 1
ATOM 1555 C CA . CYS A 1 197 ? -13.288 -10.461 15.147 1.00 85.00 197 CYS A CA 1
ATOM 1556 C C . CYS A 1 197 ? -13.568 -9.738 16.473 1.00 85.00 197 CYS A C 1
ATOM 1558 O O . CYS A 1 197 ? -14.069 -10.341 17.423 1.00 85.00 197 CYS A O 1
ATOM 1560 N N . SER A 1 198 ? -13.341 -8.422 16.513 1.00 84.38 198 SER A N 1
ATOM 1561 C CA . SER A 1 198 ? -13.643 -7.603 17.687 1.00 84.38 198 SER A CA 1
ATOM 1562 C C . SER A 1 198 ? -15.144 -7.595 17.998 1.00 84.38 198 SER A C 1
ATOM 1564 O O . SER A 1 198 ? -15.528 -7.689 19.158 1.00 84.38 198 SER A O 1
ATOM 1566 N N . TRP A 1 199 ? -16.022 -7.522 16.992 1.00 83.31 199 TRP A N 1
ATOM 1567 C CA . TRP A 1 199 ? -17.486 -7.482 17.145 1.00 83.31 199 TRP A CA 1
ATOM 1568 C C . TRP A 1 199 ? -18.079 -8.738 17.788 1.00 83.31 199 TRP A C 1
ATOM 1570 O O . TRP A 1 199 ? -19.117 -8.668 18.448 1.00 83.31 199 TRP A O 1
ATOM 1580 N N . ARG A 1 200 ? -17.414 -9.888 17.640 1.00 81.75 200 ARG A N 1
ATOM 1581 C CA . ARG A 1 200 ? -17.814 -11.137 18.304 1.00 81.75 200 ARG A CA 1
ATOM 1582 C C . ARG A 1 200 ? -17.620 -11.091 19.824 1.00 81.75 200 ARG A C 1
ATOM 1584 O O . ARG A 1 200 ? -18.295 -11.842 20.526 1.00 81.75 200 ARG A O 1
ATOM 1591 N N . ARG A 1 201 ? -16.750 -10.212 20.342 1.00 76.25 201 ARG A N 1
ATOM 1592 C CA . ARG A 1 201 ? -16.582 -9.991 21.789 1.00 76.25 201 ARG A CA 1
ATOM 1593 C C . ARG A 1 201 ? -17.816 -9.309 22.350 1.00 76.25 201 ARG A C 1
ATOM 1595 O O . ARG A 1 201 ? -18.286 -8.340 21.764 1.00 76.25 201 ARG A O 1
ATOM 1602 N N . ARG A 1 202 ? -18.340 -9.811 23.463 1.00 71.31 202 ARG A N 1
ATOM 1603 C CA . ARG A 1 202 ? -19.576 -9.310 24.067 1.00 71.31 202 ARG A CA 1
ATOM 1604 C C . ARG A 1 202 ? -19.249 -8.419 25.258 1.00 71.31 202 ARG A C 1
ATOM 1606 O O . ARG A 1 202 ? -19.050 -8.925 26.353 1.00 71.31 202 ARG A O 1
ATOM 1613 N N . GLU A 1 203 ? -19.206 -7.112 25.033 1.00 83.38 203 GLU A N 1
ATOM 1614 C CA . GLU A 1 203 ? -19.321 -6.136 26.118 1.00 83.38 203 GLU A CA 1
ATOM 1615 C C . GLU A 1 203 ? -20.743 -6.204 26.702 1.00 83.38 203 GLU A C 1
ATOM 1617 O O . GLU A 1 203 ? -21.703 -6.340 25.938 1.00 83.38 203 GLU A O 1
ATOM 1622 N N . GLN A 1 204 ? -20.890 -6.139 28.025 1.00 81.06 204 GLN A N 1
ATOM 1623 C CA . GLN A 1 204 ? -22.180 -6.254 28.716 1.00 81.06 204 GLN A CA 1
ATOM 1624 C C . GLN A 1 204 ? -22.552 -4.993 29.493 1.00 81.06 204 GLN A C 1
ATOM 1626 O O . GLN A 1 204 ? -23.736 -4.706 29.656 1.00 81.06 204 GLN A O 1
ATOM 1631 N N . ASN A 1 205 ? -21.562 -4.235 29.960 1.00 81.06 205 ASN A N 1
ATOM 1632 C CA . ASN A 1 205 ? -21.781 -3.084 30.831 1.00 81.06 205 ASN A CA 1
ATOM 1633 C C . ASN A 1 205 ? -20.877 -1.887 30.466 1.00 81.06 205 ASN A C 1
ATOM 1635 O O . ASN A 1 205 ? -20.100 -1.920 29.509 1.00 81.06 205 ASN A O 1
ATOM 1639 N N . GLU A 1 206 ? -21.009 -0.798 31.226 1.00 85.19 206 GLU A N 1
ATOM 1640 C CA . GLU A 1 206 ? -20.200 0.414 31.065 1.00 85.19 206 GLU A CA 1
ATOM 1641 C C . GLU A 1 206 ? -18.701 0.179 31.303 1.00 85.19 206 GLU A C 1
ATOM 1643 O O . GLU A 1 206 ? -17.878 0.735 30.572 1.00 85.19 206 GLU A O 1
ATOM 1648 N N . ALA A 1 207 ? -18.337 -0.646 32.288 1.00 85.00 207 ALA A N 1
ATOM 1649 C CA . ALA A 1 207 ? -16.940 -0.964 32.570 1.00 85.00 207 ALA A CA 1
ATOM 1650 C C . ALA A 1 207 ? -16.297 -1.679 31.371 1.00 85.00 207 ALA A C 1
ATOM 1652 O O . ALA A 1 207 ? -15.226 -1.279 30.920 1.00 85.00 207 ALA A O 1
ATOM 1653 N N . ASP A 1 208 ? -17.007 -2.632 30.763 1.00 85.25 208 ASP A N 1
ATOM 1654 C CA . ASP A 1 208 ? -16.564 -3.329 29.556 1.00 85.25 208 ASP A CA 1
ATOM 1655 C C . ASP A 1 208 ? -16.429 -2.376 28.364 1.00 85.25 208 ASP A C 1
ATOM 1657 O O . ASP A 1 208 ? -15.532 -2.540 27.540 1.00 85.25 208 ASP A O 1
ATOM 1661 N N . LEU A 1 209 ? -17.312 -1.379 28.226 1.00 85.81 209 LEU A N 1
ATOM 1662 C CA . LEU A 1 209 ? -17.212 -0.379 27.156 1.00 85.81 209 LEU A CA 1
ATOM 1663 C C . LEU A 1 209 ? -15.978 0.518 27.321 1.00 85.81 209 LEU A C 1
ATOM 1665 O O . LEU A 1 209 ? -15.348 0.856 26.317 1.00 85.81 209 LEU A O 1
ATOM 1669 N N . ASN A 1 210 ? -15.622 0.860 28.560 1.00 89.56 210 ASN A N 1
ATOM 1670 C CA . ASN A 1 210 ? -14.468 1.697 28.886 1.00 89.56 210 ASN A CA 1
ATOM 1671 C C . ASN A 1 210 ? -13.151 0.913 29.050 1.00 89.56 210 ASN A C 1
ATOM 1673 O O . ASN A 1 210 ? -12.088 1.529 29.130 1.00 89.56 210 ASN A O 1
ATOM 1677 N N . ASP A 1 211 ? -13.182 -0.422 29.047 1.00 87.81 211 ASP A N 1
ATOM 1678 C CA . ASP A 1 211 ? -11.976 -1.242 28.955 1.00 87.81 211 ASP A CA 1
ATOM 1679 C C . ASP A 1 211 ? -11.453 -1.292 27.509 1.00 87.81 211 ASP A C 1
ATOM 1681 O O . ASP A 1 211 ? -11.980 -1.972 26.619 1.00 87.81 211 ASP A O 1
ATOM 1685 N N . TRP A 1 212 ? -10.372 -0.554 27.268 1.00 81.62 212 TRP A N 1
ATOM 1686 C CA . TRP A 1 212 ? -9.722 -0.464 25.963 1.00 81.62 212 TRP A CA 1
ATOM 1687 C C . TRP A 1 212 ? -8.804 -1.644 25.652 1.00 81.62 212 TRP A C 1
ATOM 1689 O O . TRP A 1 212 ? -8.581 -1.938 24.472 1.00 81.62 212 TRP A O 1
ATOM 1699 N N . ASN A 1 213 ? -8.282 -2.326 26.672 1.00 80.19 213 ASN A N 1
ATOM 1700 C CA . ASN A 1 213 ? -7.333 -3.423 26.495 1.00 80.19 213 ASN A CA 1
ATOM 1701 C C . ASN A 1 213 ? -8.042 -4.660 25.933 1.00 80.19 213 ASN A C 1
ATOM 1703 O O . ASN A 1 213 ? -7.510 -5.321 25.041 1.00 80.19 213 ASN A O 1
ATOM 1707 N N . SER A 1 214 ? -9.299 -4.893 26.320 1.00 75.56 214 SER A N 1
ATOM 1708 C CA . SER A 1 214 ? -10.140 -5.947 25.736 1.00 75.56 214 SER A CA 1
ATOM 1709 C C . SER A 1 214 ? -10.582 -5.693 24.294 1.00 75.56 214 SER A C 1
ATOM 1711 O O . SER A 1 214 ? -11.236 -6.552 23.696 1.00 75.56 214 SER A O 1
ATOM 1713 N N . ARG A 1 215 ? -10.239 -4.558 23.666 1.00 77.38 215 ARG A N 1
ATOM 1714 C CA . ARG A 1 215 ? -10.641 -4.279 22.274 1.00 77.38 215 ARG A CA 1
ATOM 1715 C C . ARG A 1 215 ? -9.881 -5.124 21.253 1.00 77.38 215 ARG A C 1
ATOM 1717 O O . ARG A 1 215 ? -10.453 -5.508 20.230 1.00 77.38 215 ARG A O 1
ATOM 1724 N N . ILE A 1 216 ? -8.598 -5.367 21.507 1.00 80.19 216 ILE A N 1
ATOM 1725 C CA . ILE A 1 216 ? -7.665 -6.019 20.580 1.00 80.19 216 ILE A CA 1
ATOM 1726 C C . ILE A 1 216 ? -7.178 -7.321 21.232 1.00 80.19 216 ILE A C 1
ATOM 1728 O O . ILE A 1 216 ? -6.961 -7.339 22.440 1.00 80.19 216 ILE A O 1
ATOM 1732 N N . PRO A 1 217 ? -7.064 -8.446 20.506 1.00 80.44 217 PRO A N 1
ATOM 1733 C CA . PRO A 1 217 ? -6.446 -9.648 21.063 1.00 80.44 217 PRO A CA 1
ATOM 1734 C C . PRO A 1 217 ? -4.986 -9.423 21.456 1.00 80.44 217 PRO A C 1
ATOM 1736 O O . PRO A 1 217 ? -4.269 -8.708 20.756 1.00 80.44 217 PRO A O 1
ATOM 1739 N N . ALA A 1 218 ? -4.529 -10.071 22.532 1.00 80.62 218 ALA A N 1
ATOM 1740 C CA . ALA A 1 218 ? -3.162 -9.915 23.038 1.00 80.62 218 ALA A CA 1
ATOM 1741 C C . ALA A 1 218 ? -2.110 -10.216 21.953 1.00 80.62 218 ALA A C 1
ATOM 1743 O O . ALA A 1 218 ? -1.169 -9.447 21.766 1.00 80.62 218 ALA A O 1
ATOM 1744 N N . ARG A 1 219 ? -2.341 -11.254 21.134 1.00 82.19 219 ARG A N 1
ATOM 1745 C CA . ARG A 1 219 ? -1.505 -11.592 19.967 1.00 82.19 219 ARG A CA 1
ATOM 1746 C C . ARG A 1 219 ? -1.373 -10.441 18.966 1.00 82.19 219 ARG A C 1
ATOM 1748 O O . ARG A 1 219 ? -0.306 -10.236 18.395 1.00 82.19 219 ARG A O 1
ATOM 1755 N N . VAL A 1 220 ? -2.463 -9.717 18.716 1.00 84.88 220 VAL A N 1
ATOM 1756 C CA . VAL A 1 220 ? -2.523 -8.625 17.729 1.00 84.88 220 VAL A CA 1
ATOM 1757 C C . VAL A 1 220 ? -1.967 -7.316 18.302 1.00 84.88 220 VAL A C 1
ATOM 1759 O O . VAL A 1 220 ? -1.573 -6.431 17.544 1.00 84.88 220 VAL A O 1
ATOM 1762 N N . ALA A 1 221 ? -1.904 -7.189 19.630 1.00 83.88 221 ALA A N 1
ATOM 1763 C CA . ALA A 1 221 ? -1.229 -6.077 20.292 1.00 83.88 221 ALA A CA 1
ATOM 1764 C C . ALA A 1 221 ? 0.303 -6.149 20.145 1.00 83.88 221 ALA A C 1
ATOM 1766 O O . ALA A 1 221 ? 0.962 -5.110 20.173 1.00 83.88 221 ALA A O 1
ATOM 1767 N N . GLN A 1 222 ? 0.854 -7.352 19.949 1.00 87.31 222 GLN A N 1
ATOM 1768 C CA . GLN A 1 222 ? 2.283 -7.569 19.738 1.00 87.31 222 GLN A CA 1
ATOM 1769 C C . GLN A 1 222 ? 2.689 -7.429 18.256 1.00 87.31 222 GLN A C 1
ATOM 1771 O O . GLN A 1 222 ? 1.882 -7.725 17.359 1.00 87.31 222 GLN A O 1
ATOM 1776 N N . PRO A 1 223 ? 3.945 -7.025 17.970 1.00 89.88 223 PRO A N 1
ATOM 1777 C CA . PRO A 1 223 ? 4.493 -7.027 16.617 1.00 89.88 223 PRO A CA 1
ATOM 1778 C C . PRO A 1 223 ? 4.363 -8.395 15.938 1.00 89.88 223 PRO A C 1
ATOM 1780 O O . PRO A 1 223 ? 4.335 -9.445 16.582 1.00 89.88 223 PRO A O 1
ATOM 1783 N N . HIS A 1 224 ? 4.270 -8.392 14.614 1.00 91.38 224 HIS A N 1
ATOM 1784 C CA . HIS A 1 224 ? 4.369 -9.611 13.827 1.00 91.38 224 HIS A CA 1
ATOM 1785 C C . HIS A 1 224 ? 5.837 -9.878 13.494 1.00 91.38 224 HIS A C 1
ATOM 1787 O O . HIS A 1 224 ? 6.476 -9.037 12.871 1.00 91.38 224 HIS A O 1
ATOM 1793 N N . VAL A 1 225 ? 6.355 -11.038 13.895 1.00 90.50 225 VAL A N 1
ATOM 1794 C CA . VAL A 1 225 ? 7.737 -11.446 13.618 1.00 90.50 225 VAL A CA 1
ATOM 1795 C C . VAL A 1 225 ? 7.748 -12.439 12.458 1.00 90.50 225 VAL A C 1
ATOM 1797 O O . VAL A 1 225 ? 7.002 -13.417 12.485 1.00 90.50 225 VAL A O 1
ATOM 1800 N N . SER A 1 226 ? 8.570 -12.189 11.438 1.00 88.06 226 SER A N 1
ATOM 1801 C CA . SER A 1 226 ? 8.706 -13.047 10.259 1.00 88.06 226 SER A CA 1
ATOM 1802 C C . SER A 1 226 ? 10.065 -12.873 9.576 1.00 88.06 226 SER A C 1
ATOM 1804 O O . SER A 1 226 ? 10.579 -11.758 9.470 1.00 88.06 226 SER A O 1
ATOM 1806 N N . LEU A 1 227 ? 10.601 -13.968 9.021 1.00 86.81 227 LEU A N 1
ATOM 1807 C CA . LEU A 1 227 ? 11.788 -13.956 8.149 1.00 86.81 227 LEU A CA 1
ATOM 1808 C C . LEU A 1 227 ? 11.614 -13.050 6.925 1.00 86.81 227 LEU A C 1
ATOM 1810 O O . LEU A 1 227 ? 12.593 -12.546 6.378 1.00 86.81 227 LEU A O 1
ATOM 1814 N N . LEU A 1 228 ? 10.367 -12.780 6.538 1.00 88.31 228 LEU A N 1
ATOM 1815 C CA . LEU A 1 228 ? 10.051 -11.872 5.447 1.00 88.31 228 LEU A CA 1
ATOM 1816 C C . LEU A 1 228 ? 10.581 -10.447 5.680 1.00 88.31 228 LEU A C 1
ATOM 1818 O O . LEU A 1 228 ? 10.844 -9.738 4.716 1.00 88.31 228 LEU A O 1
ATOM 1822 N N . GLY A 1 229 ? 10.793 -10.041 6.938 1.00 87.25 229 GLY A N 1
ATOM 1823 C CA . GLY A 1 229 ? 11.493 -8.797 7.269 1.00 87.25 229 GLY A CA 1
ATOM 1824 C C . GLY A 1 229 ? 12.873 -8.724 6.630 1.00 87.25 229 GLY A C 1
ATOM 1825 O O . GLY A 1 229 ? 13.151 -7.791 5.880 1.00 87.25 229 GLY A O 1
ATOM 1826 N N . ALA A 1 230 ? 13.694 -9.755 6.827 1.00 86.31 230 ALA A N 1
ATOM 1827 C CA . ALA A 1 230 ? 15.020 -9.831 6.224 1.00 86.31 230 ALA A CA 1
ATOM 1828 C C . ALA A 1 230 ? 14.954 -9.903 4.691 1.00 86.31 230 ALA A C 1
ATOM 1830 O O . ALA A 1 230 ? 15.723 -9.219 4.022 1.00 86.31 230 ALA A O 1
ATOM 1831 N N . VAL A 1 231 ? 14.010 -10.669 4.134 1.00 89.31 231 VAL A N 1
ATOM 1832 C CA . VAL A 1 231 ? 13.830 -10.790 2.675 1.00 89.31 231 VAL A CA 1
ATOM 1833 C C . VAL A 1 231 ? 13.486 -9.442 2.041 1.00 89.31 231 VAL A C 1
ATOM 1835 O O . VAL A 1 231 ? 14.103 -9.056 1.054 1.00 89.31 231 VAL A O 1
ATOM 1838 N N . LEU A 1 232 ? 12.546 -8.693 2.621 1.00 91.19 232 LEU A N 1
ATOM 1839 C CA . LEU A 1 232 ? 12.148 -7.378 2.114 1.00 91.19 232 LEU A CA 1
ATOM 1840 C C . LEU A 1 232 ? 13.278 -6.352 2.221 1.00 91.19 232 LEU A C 1
ATOM 1842 O O . LEU A 1 232 ? 13.471 -5.553 1.306 1.00 91.19 232 LEU A O 1
ATOM 1846 N N . LEU A 1 233 ? 14.039 -6.390 3.317 1.00 91.44 233 LEU A N 1
ATOM 1847 C CA . LEU A 1 233 ? 15.222 -5.552 3.496 1.00 91.44 233 LEU A CA 1
ATOM 1848 C C . LEU A 1 233 ? 16.290 -5.865 2.450 1.00 91.44 233 LEU A C 1
ATOM 1850 O O . LEU A 1 233 ? 16.805 -4.950 1.815 1.00 91.44 233 LEU A O 1
ATOM 1854 N N . LEU A 1 234 ? 16.592 -7.148 2.241 1.00 89.44 234 LEU A N 1
ATOM 1855 C CA . LEU A 1 234 ? 17.571 -7.585 1.252 1.00 89.44 234 LEU A CA 1
ATOM 1856 C C . LEU A 1 234 ? 17.129 -7.218 -0.163 1.00 89.44 234 LEU A C 1
ATOM 1858 O O . LEU A 1 234 ? 17.920 -6.651 -0.909 1.00 89.44 234 LEU A O 1
ATOM 1862 N N . GLN A 1 235 ? 15.868 -7.475 -0.514 1.00 91.88 235 GLN A N 1
ATOM 1863 C CA . GLN A 1 235 ? 15.324 -7.151 -1.829 1.00 91.88 235 GLN A CA 1
ATOM 1864 C C . GLN A 1 235 ? 15.409 -5.655 -2.122 1.00 91.88 235 GLN A C 1
ATOM 1866 O O . GLN A 1 235 ? 15.894 -5.267 -3.181 1.00 91.88 235 GLN A O 1
ATOM 1871 N N . LEU A 1 236 ? 14.927 -4.804 -1.212 1.00 92.56 236 LEU A N 1
ATOM 1872 C CA . LEU A 1 236 ? 14.948 -3.359 -1.435 1.00 92.56 236 LEU A CA 1
ATOM 1873 C C . LEU A 1 236 ? 16.371 -2.808 -1.376 1.00 92.56 236 LEU A C 1
ATOM 1875 O O . LEU A 1 236 ? 16.726 -1.962 -2.192 1.00 92.56 236 LEU A O 1
ATOM 1879 N N . GLY A 1 237 ? 17.204 -3.327 -0.475 1.00 93.00 237 GLY A N 1
ATOM 1880 C CA . GLY A 1 237 ? 18.623 -3.003 -0.427 1.00 93.00 237 GLY A CA 1
ATOM 1881 C C . GLY A 1 237 ? 19.322 -3.310 -1.751 1.00 93.00 237 GLY A C 1
ATOM 1882 O O . GLY A 1 237 ? 19.983 -2.437 -2.305 1.00 93.00 237 GLY A O 1
ATOM 1883 N N . ALA A 1 238 ? 19.115 -4.511 -2.294 1.00 90.88 238 ALA A N 1
ATOM 1884 C CA . ALA A 1 238 ? 19.657 -4.928 -3.582 1.00 90.88 238 ALA A CA 1
ATOM 1885 C C . ALA A 1 238 ? 19.112 -4.075 -4.735 1.00 90.88 238 ALA A C 1
ATOM 1887 O O . ALA A 1 238 ? 19.894 -3.606 -5.557 1.00 90.88 238 ALA A O 1
ATOM 1888 N N . LEU A 1 239 ? 17.799 -3.818 -4.768 1.00 92.19 239 LEU A N 1
ATOM 1889 C CA . LEU A 1 239 ? 17.161 -2.999 -5.801 1.00 92.19 239 LEU A CA 1
ATOM 1890 C C . LEU A 1 239 ? 17.815 -1.618 -5.895 1.00 92.19 239 LEU A C 1
ATOM 1892 O O . LEU A 1 239 ? 18.226 -1.213 -6.977 1.00 92.19 239 LEU A O 1
ATOM 1896 N N . TYR A 1 240 ? 17.956 -0.914 -4.771 1.00 93.25 240 TYR A N 1
ATOM 1897 C CA . TYR A 1 240 ? 18.561 0.419 -4.762 1.00 93.25 240 TYR A CA 1
ATOM 1898 C C . TYR A 1 240 ? 20.070 0.389 -4.994 1.00 93.25 240 TYR A C 1
ATOM 1900 O O . TYR A 1 240 ? 20.587 1.209 -5.750 1.00 93.25 240 TYR A O 1
ATOM 1908 N N . PHE A 1 241 ? 20.779 -0.567 -4.393 1.00 90.38 241 PHE A N 1
ATOM 1909 C CA . PHE A 1 241 ? 22.219 -0.700 -4.579 1.00 90.38 241 PHE A CA 1
ATOM 1910 C C . PHE A 1 241 ? 22.580 -0.951 -6.043 1.00 90.38 241 PHE A C 1
ATOM 1912 O O . PHE A 1 241 ? 23.377 -0.209 -6.617 1.00 90.38 241 PHE A O 1
ATOM 1919 N N . PHE A 1 242 ? 21.965 -1.954 -6.675 1.00 89.50 242 PHE A N 1
ATOM 1920 C CA . PHE A 1 242 ? 22.245 -2.258 -8.073 1.00 89.50 242 PHE A CA 1
ATOM 1921 C C . PHE A 1 242 ? 21.778 -1.139 -8.998 1.00 89.50 242 PHE A C 1
ATOM 1923 O O . PHE A 1 242 ? 22.459 -0.884 -9.989 1.00 89.50 242 PHE A O 1
ATOM 1930 N N . ASN A 1 243 ? 20.700 -0.421 -8.665 1.00 88.88 243 ASN A N 1
ATOM 1931 C CA . ASN A 1 243 ? 20.295 0.755 -9.432 1.00 88.88 243 ASN A CA 1
ATOM 1932 C C . ASN A 1 243 ? 21.400 1.821 -9.453 1.00 88.88 243 ASN A C 1
ATOM 1934 O O . ASN A 1 243 ? 21.751 2.314 -10.519 1.00 88.88 243 ASN A O 1
ATOM 1938 N N . VAL A 1 244 ? 22.014 2.122 -8.306 1.00 89.69 244 VAL A N 1
ATOM 1939 C CA . VAL A 1 244 ? 23.123 3.088 -8.214 1.00 89.69 244 VAL A CA 1
ATOM 1940 C C . VAL A 1 244 ? 24.377 2.574 -8.918 1.00 89.69 244 VAL A C 1
ATOM 1942 O O . VAL A 1 244 ? 25.016 3.310 -9.669 1.00 89.69 244 VAL A O 1
ATOM 1945 N N . VAL A 1 245 ? 24.734 1.302 -8.722 1.00 89.25 245 VAL A N 1
ATOM 1946 C CA . VAL A 1 245 ? 25.927 0.711 -9.349 1.00 89.25 245 VAL A CA 1
ATOM 1947 C C . VAL A 1 245 ? 25.835 0.754 -10.878 1.00 89.25 245 VAL A C 1
ATOM 1949 O O . VAL A 1 245 ? 26.848 1.016 -11.524 1.00 89.25 245 VAL A O 1
ATOM 1952 N N . HIS A 1 246 ? 24.647 0.596 -11.463 1.00 86.12 246 HIS A N 1
ATOM 1953 C CA . HIS A 1 246 ? 24.459 0.654 -12.918 1.00 86.12 246 HIS A CA 1
ATOM 1954 C C . HIS A 1 246 ? 24.422 2.078 -13.502 1.00 86.12 246 HIS A C 1
ATOM 1956 O O . HIS A 1 246 ? 24.464 2.240 -14.722 1.00 86.12 246 HIS A O 1
ATOM 1962 N N . LYS A 1 247 ? 24.396 3.135 -12.681 1.00 88.19 247 LYS A N 1
ATOM 1963 C CA . LYS A 1 247 ? 24.391 4.528 -13.158 1.00 88.19 247 LYS A CA 1
ATOM 1964 C C . LYS A 1 247 ? 25.803 5.055 -13.450 1.00 88.19 247 LYS A C 1
ATOM 1966 O O . LYS A 1 247 ? 26.295 5.958 -12.781 1.00 88.19 247 LYS A O 1
ATOM 1971 N N . THR A 1 248 ? 26.460 4.493 -14.466 1.00 85.31 248 THR A N 1
ATOM 1972 C CA . THR A 1 248 ? 27.839 4.858 -14.873 1.00 85.31 248 THR A CA 1
ATOM 1973 C C . THR A 1 248 ? 27.943 5.693 -16.143 1.00 85.31 248 THR A C 1
ATOM 1975 O O . THR A 1 248 ? 29.044 6.059 -16.539 1.00 85.31 248 THR A O 1
ATOM 1978 N N . GLY A 1 249 ? 26.828 5.939 -16.831 1.00 88.50 249 GLY A N 1
ATOM 1979 C CA . GLY A 1 249 ? 26.843 6.636 -18.118 1.00 88.50 249 GLY A CA 1
ATOM 1980 C C . GLY A 1 249 ? 27.234 8.122 -18.009 1.00 88.50 249 GLY A C 1
ATOM 1981 O O . GLY A 1 249 ? 27.044 8.718 -16.945 1.00 88.50 249 GLY A O 1
ATOM 1982 N N . PRO A 1 250 ? 27.676 8.757 -19.116 1.00 92.62 250 PRO A N 1
ATOM 1983 C CA . PRO A 1 250 ? 28.089 10.168 -19.144 1.00 92.62 250 PRO A CA 1
ATOM 1984 C C . PRO A 1 250 ? 27.036 11.149 -18.612 1.00 92.62 250 PRO A C 1
ATOM 1986 O O . PRO A 1 250 ? 27.359 12.171 -18.015 1.00 92.62 250 PRO A O 1
ATOM 1989 N N . ALA A 1 251 ? 25.753 10.827 -18.792 1.00 92.12 251 ALA A N 1
ATOM 1990 C CA . ALA A 1 251 ? 24.660 11.640 -18.272 1.00 92.12 251 ALA A CA 1
ATOM 1991 C C . ALA A 1 251 ? 24.677 11.740 -16.734 1.00 92.12 251 ALA A C 1
ATOM 1993 O O . ALA A 1 251 ? 24.328 12.778 -16.176 1.00 92.12 251 ALA A O 1
ATOM 1994 N N . TRP A 1 252 ? 25.100 10.680 -16.041 1.00 92.94 252 TRP A N 1
ATOM 1995 C CA . TRP A 1 252 ? 25.215 10.667 -14.583 1.00 92.94 252 TRP A CA 1
ATOM 1996 C C . TRP A 1 252 ? 26.495 11.345 -14.105 1.00 92.94 252 TRP A C 1
ATOM 1998 O O . TRP A 1 252 ? 26.436 12.093 -13.137 1.00 92.94 252 TRP A O 1
ATOM 2008 N N . SER A 1 253 ? 27.625 11.142 -14.791 1.00 89.88 253 SER A N 1
ATOM 2009 C CA . SER A 1 253 ? 28.887 11.807 -14.432 1.00 89.88 253 SER A CA 1
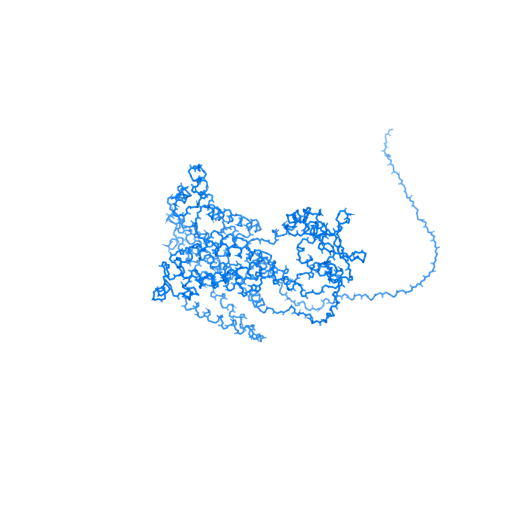ATOM 2010 C C . SER A 1 253 ? 28.834 13.320 -14.636 1.00 89.88 253 SER A C 1
ATOM 2012 O O . SER A 1 253 ? 29.457 14.060 -13.886 1.00 89.88 253 SER A O 1
ATOM 2014 N N . ASN A 1 254 ? 28.074 13.774 -15.634 1.00 93.12 254 ASN A N 1
ATOM 2015 C CA . ASN A 1 254 ? 27.947 15.187 -15.983 1.00 93.12 254 ASN A CA 1
ATOM 2016 C C . ASN A 1 254 ? 26.701 15.837 -15.359 1.00 93.12 254 ASN A C 1
ATOM 2018 O O . ASN A 1 254 ? 26.314 16.922 -15.781 1.00 93.12 254 ASN A O 1
ATOM 2022 N N . ASP A 1 255 ? 26.019 15.162 -14.426 1.00 93.81 255 ASP A N 1
ATOM 2023 C CA . ASP A 1 255 ? 24.809 15.645 -13.742 1.00 93.81 255 ASP A CA 1
ATOM 2024 C C . ASP A 1 255 ? 23.632 16.024 -14.667 1.00 93.81 255 ASP A C 1
ATOM 2026 O O . ASP A 1 255 ? 22.695 16.718 -14.270 1.00 93.81 255 ASP A O 1
ATOM 2030 N N . THR A 1 256 ? 23.624 15.528 -15.902 1.00 94.81 256 THR A N 1
ATOM 2031 C CA . THR A 1 256 ? 22.611 15.819 -16.931 1.00 94.81 256 THR A CA 1
ATOM 2032 C C . THR A 1 256 ? 21.533 14.739 -17.036 1.00 94.81 256 THR A C 1
ATOM 2034 O O . THR A 1 256 ? 20.614 14.867 -17.836 1.00 94.81 256 THR A O 1
ATOM 2037 N N . ALA A 1 257 ? 21.582 13.680 -16.224 1.00 93.94 257 ALA A N 1
ATOM 2038 C CA . ALA A 1 257 ? 20.643 12.558 -16.298 1.00 93.94 257 ALA A CA 1
ATOM 2039 C C . ALA A 1 257 ? 19.167 12.984 -16.228 1.00 93.94 257 ALA A C 1
ATOM 2041 O O . ALA A 1 257 ? 18.364 12.531 -17.043 1.00 93.94 257 ALA A O 1
ATOM 2042 N N . VAL A 1 258 ? 18.811 13.895 -15.314 1.00 93.31 258 VAL A N 1
ATOM 2043 C CA . VAL A 1 258 ? 17.433 14.401 -15.205 1.00 93.31 258 VAL A CA 1
ATOM 2044 C C . VAL A 1 258 ? 17.014 15.171 -16.458 1.00 93.31 258 VAL A C 1
ATOM 2046 O O . VAL A 1 258 ? 15.873 15.024 -16.879 1.00 93.31 258 VAL A O 1
ATOM 2049 N N . HIS A 1 259 ? 17.920 15.910 -17.111 1.00 93.44 259 HIS A N 1
ATOM 2050 C CA . HIS A 1 259 ? 17.619 16.585 -18.379 1.00 93.44 259 HIS A CA 1
ATOM 2051 C C . HIS A 1 259 ? 17.114 15.582 -19.422 1.00 93.44 259 HIS A C 1
ATOM 2053 O O . HIS A 1 259 ? 16.016 15.732 -19.949 1.00 93.44 259 HIS A O 1
ATOM 2059 N N . TYR A 1 260 ? 17.869 14.509 -19.664 1.00 92.75 260 TYR A N 1
ATOM 2060 C CA . TYR A 1 260 ? 17.504 13.513 -20.674 1.00 92.75 260 TYR A CA 1
ATOM 2061 C C . TYR A 1 260 ? 16.178 12.812 -20.375 1.00 92.75 260 TYR A C 1
ATOM 2063 O O . TYR A 1 260 ? 15.437 12.482 -21.297 1.00 92.75 260 TYR A O 1
ATOM 2071 N N . VAL A 1 261 ? 15.852 12.604 -19.098 1.00 91.06 261 VAL A N 1
ATOM 2072 C CA . VAL A 1 261 ? 14.563 12.020 -18.707 1.00 91.06 261 VAL A CA 1
ATOM 2073 C C . VAL A 1 261 ? 13.406 12.976 -19.008 1.00 91.06 261 VAL A C 1
ATOM 2075 O O . VAL A 1 261 ? 12.386 12.538 -19.535 1.00 91.06 261 VAL A O 1
ATOM 2078 N N . LEU A 1 262 ? 13.559 14.273 -18.726 1.00 92.19 262 LEU A N 1
ATOM 2079 C CA . LEU A 1 262 ? 12.513 15.278 -18.962 1.00 92.19 262 LEU A CA 1
ATOM 2080 C C . LEU A 1 262 ? 12.241 15.533 -20.457 1.00 92.19 262 LEU A C 1
ATOM 2082 O O . LEU A 1 262 ? 11.133 15.922 -20.830 1.00 92.19 262 LEU A O 1
ATOM 2086 N N . TYR A 1 263 ? 13.237 15.291 -21.312 1.00 93.19 263 TYR A N 1
ATOM 2087 C CA . TYR A 1 263 ? 13.142 15.447 -22.768 1.00 93.19 263 TYR A CA 1
ATOM 2088 C C . TYR A 1 263 ? 12.903 14.124 -23.514 1.00 93.19 263 TYR A C 1
ATOM 2090 O O . TYR A 1 263 ? 12.923 14.086 -24.741 1.00 93.19 263 TYR A O 1
ATOM 2098 N N . ASN A 1 264 ? 12.629 13.031 -22.797 1.00 92.50 264 ASN A N 1
ATOM 2099 C CA . ASN A 1 264 ? 12.182 11.789 -23.416 1.00 92.50 264 ASN A CA 1
ATOM 2100 C C . ASN A 1 264 ? 10.659 11.815 -23.607 1.00 92.50 264 ASN A C 1
ATOM 2102 O O . ASN A 1 264 ? 9.911 11.414 -22.714 1.00 92.50 264 ASN A O 1
ATOM 2106 N N . ASP A 1 265 ? 10.200 12.251 -24.781 1.00 89.94 265 ASP A N 1
ATOM 2107 C CA . ASP A 1 265 ? 8.770 12.420 -25.094 1.00 89.94 265 ASP A CA 1
ATOM 2108 C C . ASP A 1 265 ? 7.945 11.132 -24.952 1.00 89.94 265 ASP A C 1
ATOM 2110 O O . ASP A 1 265 ? 6.753 11.189 -24.661 1.00 89.94 265 ASP A O 1
ATOM 2114 N N . ARG A 1 266 ? 8.567 9.952 -25.088 1.00 87.81 266 ARG A N 1
ATOM 2115 C CA . ARG A 1 266 ? 7.880 8.666 -24.884 1.00 87.81 266 ARG A CA 1
ATOM 2116 C C . ARG A 1 266 ? 7.528 8.419 -23.413 1.00 87.81 266 ARG A C 1
ATOM 2118 O O . ARG A 1 266 ? 6.631 7.629 -23.127 1.00 87.81 266 ARG A O 1
ATOM 2125 N N . MET A 1 267 ? 8.257 9.028 -22.481 1.00 87.88 267 MET A N 1
ATOM 2126 C CA . MET A 1 267 ? 8.096 8.792 -21.046 1.00 87.88 267 MET A CA 1
ATOM 2127 C C . MET A 1 267 ? 7.608 10.022 -20.286 1.00 87.88 267 MET A C 1
ATOM 2129 O O . MET A 1 267 ? 7.022 9.848 -19.226 1.00 87.88 267 MET A O 1
ATOM 2133 N N . ALA A 1 268 ? 7.831 11.241 -20.770 1.00 91.75 268 ALA A N 1
ATOM 2134 C CA . ALA A 1 268 ? 7.445 12.459 -20.067 1.00 91.75 268 ALA A CA 1
ATOM 2135 C C . ALA A 1 268 ? 5.929 12.515 -19.801 1.00 91.75 268 ALA A C 1
ATOM 2137 O O . ALA A 1 268 ? 5.106 12.180 -20.652 1.00 91.75 268 ALA A O 1
ATOM 2138 N N . THR A 1 269 ? 5.544 12.944 -18.600 1.00 92.50 269 THR A N 1
ATOM 2139 C CA . THR A 1 269 ? 4.133 13.178 -18.267 1.00 92.50 269 THR A CA 1
ATOM 2140 C C . THR A 1 269 ? 3.656 14.517 -18.847 1.00 92.50 269 THR A C 1
ATOM 2142 O O . THR A 1 269 ? 4.476 15.401 -19.113 1.00 92.50 269 THR A O 1
ATOM 2145 N N . PRO A 1 270 ? 2.331 14.743 -18.966 1.00 91.69 270 PRO A N 1
ATOM 2146 C CA . PRO A 1 270 ? 1.798 16.051 -19.357 1.00 91.69 270 PRO A CA 1
ATOM 2147 C C . PRO A 1 270 ? 2.266 17.195 -18.447 1.00 91.69 270 PRO A C 1
ATOM 2149 O O . PRO A 1 270 ? 2.444 18.319 -18.906 1.00 91.69 270 PRO A O 1
ATOM 2152 N N . LEU A 1 271 ? 2.517 16.898 -17.164 1.00 92.19 271 LEU A N 1
ATOM 2153 C CA . LEU A 1 271 ? 3.101 17.852 -16.224 1.00 92.19 271 LEU A CA 1
ATOM 2154 C C . LEU A 1 271 ? 4.489 18.306 -16.688 1.00 92.19 271 LEU A C 1
ATOM 2156 O O . LEU A 1 271 ? 4.748 19.503 -16.734 1.00 92.19 271 LEU A O 1
ATOM 2160 N N . VAL A 1 272 ? 5.368 17.368 -17.052 1.00 94.25 272 VAL A N 1
ATOM 2161 C CA . VAL A 1 272 ? 6.720 17.687 -17.535 1.00 94.25 272 VAL A CA 1
ATOM 2162 C C . VAL A 1 272 ? 6.681 18.409 -18.871 1.00 94.25 272 VAL A C 1
ATOM 2164 O O . VAL A 1 272 ? 7.401 19.391 -19.030 1.00 94.25 272 VAL A O 1
ATOM 2167 N N . ALA A 1 273 ? 5.805 17.994 -19.787 1.00 92.62 273 ALA A N 1
ATOM 2168 C CA . ALA A 1 273 ? 5.617 18.685 -21.060 1.00 92.62 273 ALA A CA 1
ATOM 2169 C C . ALA A 1 273 ? 5.272 20.176 -20.872 1.00 92.62 273 ALA A C 1
ATOM 2171 O O . ALA A 1 273 ? 5.737 21.005 -21.643 1.00 92.62 273 ALA A O 1
ATOM 2172 N N . ALA A 1 274 ? 4.520 20.524 -19.821 1.00 93.81 274 ALA A N 1
ATOM 2173 C CA . ALA A 1 274 ? 4.136 21.905 -19.530 1.00 93.81 274 ALA A CA 1
ATOM 2174 C C . ALA A 1 274 ? 5.234 22.751 -18.856 1.00 93.81 274 ALA A C 1
ATOM 2176 O O . ALA A 1 274 ? 5.150 23.976 -18.889 1.00 93.81 274 ALA A O 1
ATOM 2177 N N . VAL A 1 275 ? 6.229 22.135 -18.203 1.00 93.62 275 VAL A N 1
ATOM 2178 C CA . VAL A 1 275 ? 7.192 22.875 -17.358 1.00 93.62 275 VAL A CA 1
ATOM 2179 C C . VAL A 1 275 ? 8.652 22.740 -17.782 1.00 93.62 275 VAL A C 1
ATOM 2181 O O . VAL A 1 275 ? 9.464 23.559 -17.357 1.00 93.62 275 VAL A O 1
ATOM 2184 N N . ARG A 1 276 ? 9.020 21.738 -18.594 1.00 93.75 276 ARG A N 1
ATOM 2185 C CA . ARG A 1 276 ? 10.429 21.387 -18.867 1.00 93.75 276 ARG A CA 1
ATOM 2186 C C . ARG A 1 276 ? 11.259 22.505 -19.497 1.00 93.75 276 ARG A C 1
ATOM 2188 O O . ARG A 1 276 ? 12.451 22.585 -19.209 1.00 93.75 276 ARG A O 1
ATOM 2195 N N . ASP A 1 277 ? 10.630 23.380 -20.277 1.00 94.56 277 ASP A N 1
ATOM 2196 C CA . ASP A 1 277 ? 11.295 24.506 -20.950 1.00 94.56 277 ASP A CA 1
ATOM 2197 C C . ASP A 1 277 ? 11.535 25.697 -20.003 1.00 94.56 277 ASP A C 1
ATOM 2199 O O . ASP A 1 277 ? 12.295 26.613 -20.310 1.00 94.56 277 ASP A O 1
ATOM 2203 N N . HIS A 1 278 ? 10.913 25.680 -18.821 1.00 94.62 278 HIS A N 1
ATOM 2204 C CA . HIS A 1 278 ? 11.026 26.723 -17.800 1.00 94.62 278 HIS A CA 1
ATOM 2205 C C . HIS A 1 278 ? 11.929 26.323 -16.625 1.00 94.62 278 HIS A C 1
ATOM 2207 O O . HIS A 1 278 ? 12.140 27.119 -15.707 1.00 94.62 278 HIS A O 1
ATOM 2213 N N . LEU A 1 279 ? 12.456 25.094 -16.616 1.00 93.38 279 LEU A N 1
ATOM 2214 C CA . LEU A 1 279 ? 13.296 24.611 -15.525 1.00 93.38 279 LEU A CA 1
ATOM 2215 C C . LEU A 1 279 ? 14.725 25.158 -15.657 1.00 93.38 279 LEU A C 1
ATOM 2217 O O . LEU A 1 279 ? 15.385 24.917 -16.669 1.00 93.38 279 LEU A O 1
ATOM 2221 N N . PRO A 1 280 ? 15.260 25.842 -14.630 1.00 95.44 280 PRO A N 1
ATOM 2222 C CA . PRO A 1 280 ? 16.631 26.323 -14.674 1.00 95.44 280 PRO A CA 1
ATOM 2223 C C . PRO A 1 280 ? 17.618 25.150 -14.621 1.00 95.44 280 PRO A C 1
ATOM 2225 O O . PRO A 1 280 ? 17.461 24.226 -13.820 1.00 95.44 280 PRO A O 1
ATOM 2228 N N . ASN A 1 281 ? 18.697 25.226 -15.405 1.00 94.25 281 ASN A N 1
ATOM 2229 C CA . ASN A 1 281 ? 19.726 24.176 -15.464 1.00 94.25 281 ASN A CA 1
ATOM 2230 C C . ASN A 1 281 ? 20.310 23.823 -14.086 1.00 94.25 281 ASN A C 1
ATOM 2232 O O . ASN A 1 281 ? 20.559 22.655 -13.799 1.00 94.25 281 ASN A O 1
ATOM 2236 N N . ALA A 1 282 ? 20.461 24.813 -13.200 1.00 96.06 282 ALA A N 1
ATOM 2237 C CA . ALA A 1 282 ? 20.930 24.589 -11.833 1.00 96.06 282 ALA A CA 1
ATOM 2238 C C . ALA A 1 282 ? 20.031 23.615 -11.051 1.00 96.06 282 ALA A C 1
ATOM 2240 O O . ALA A 1 282 ? 20.535 22.758 -10.325 1.00 96.06 282 ALA A O 1
ATOM 2241 N N . LEU A 1 283 ? 18.708 23.705 -11.233 1.00 94.94 283 LEU A N 1
ATOM 2242 C CA . LEU A 1 283 ? 17.760 22.785 -10.610 1.00 94.94 283 LEU A CA 1
ATOM 2243 C C . LEU A 1 283 ? 17.892 21.381 -11.205 1.00 94.94 283 LEU A C 1
ATOM 2245 O O . LEU A 1 283 ? 17.890 20.410 -10.458 1.00 94.94 283 LEU A O 1
ATOM 2249 N N . ILE A 1 284 ? 18.067 21.259 -12.521 1.00 94.12 284 ILE A N 1
ATOM 2250 C CA . ILE A 1 284 ? 18.265 19.963 -13.185 1.00 94.12 284 ILE A CA 1
ATOM 2251 C C . ILE A 1 284 ? 19.523 19.262 -12.652 1.00 94.12 284 ILE A C 1
ATOM 2253 O O . ILE A 1 284 ? 19.452 18.098 -12.256 1.00 94.12 284 ILE A O 1
ATOM 2257 N N . PHE A 1 285 ? 20.654 19.969 -12.575 1.00 95.62 285 PHE A N 1
ATOM 2258 C CA . PHE A 1 285 ? 21.901 19.416 -12.035 1.00 95.62 285 PHE A CA 1
ATOM 2259 C C . PHE A 1 285 ? 21.754 19.011 -10.568 1.00 95.62 285 PHE A C 1
ATOM 2261 O O . PHE A 1 285 ? 22.198 17.935 -10.162 1.00 95.62 285 PHE A O 1
ATOM 2268 N N . PHE A 1 286 ? 21.082 19.847 -9.773 1.00 95.94 286 PHE A N 1
ATOM 2269 C CA . PHE A 1 286 ? 20.779 19.536 -8.382 1.00 95.94 286 PHE A CA 1
ATOM 2270 C C . PHE A 1 286 ? 19.923 18.270 -8.251 1.00 95.94 286 PHE A C 1
ATOM 2272 O O . PHE A 1 286 ? 20.260 17.394 -7.458 1.00 95.94 286 PHE A O 1
ATOM 2279 N N . LEU A 1 287 ? 18.858 18.130 -9.046 1.00 95.12 287 LEU A N 1
ATOM 2280 C CA . LEU A 1 287 ? 17.976 16.961 -9.019 1.00 95.12 287 LEU A CA 1
ATOM 2281 C C . LEU A 1 287 ? 18.695 15.680 -9.465 1.00 95.12 287 LEU A C 1
ATOM 2283 O O . LEU A 1 287 ? 18.474 14.628 -8.861 1.00 95.12 287 LEU A O 1
ATOM 2287 N N . SER A 1 288 ? 19.592 15.755 -10.457 1.00 94.50 288 SER A N 1
ATOM 2288 C CA . SER A 1 288 ? 20.436 14.621 -10.861 1.00 94.50 288 SER A CA 1
ATOM 2289 C C . SER A 1 288 ? 21.279 14.119 -9.689 1.00 94.50 288 SER A C 1
ATOM 2291 O O . SER A 1 288 ? 21.195 12.938 -9.340 1.00 94.50 288 SER A O 1
ATOM 2293 N N . LYS A 1 289 ? 22.004 15.017 -9.007 1.00 94.56 289 LYS A N 1
ATOM 2294 C CA . LYS A 1 289 ? 22.803 14.673 -7.817 1.00 94.56 289 LYS A CA 1
ATOM 2295 C C . LYS A 1 289 ? 21.942 14.155 -6.679 1.00 94.56 289 LYS A C 1
ATOM 2297 O O . LYS A 1 289 ? 22.261 13.129 -6.082 1.00 94.56 289 LYS A O 1
ATOM 2302 N N . LEU A 1 290 ? 20.840 14.845 -6.394 1.00 95.25 290 LEU A N 1
ATOM 2303 C CA . LEU A 1 290 ? 19.935 14.490 -5.310 1.00 95.25 290 LEU A CA 1
ATOM 2304 C C . LEU A 1 290 ? 19.373 13.082 -5.507 1.00 95.25 290 LEU A C 1
ATOM 2306 O O . LEU A 1 290 ? 19.370 12.303 -4.558 1.00 95.25 290 LEU A O 1
ATOM 2310 N N . SER A 1 291 ? 18.959 12.726 -6.727 1.00 94.06 291 SER A N 1
ATOM 2311 C CA . SER A 1 291 ? 18.463 11.378 -7.021 1.00 94.06 291 SER A CA 1
ATOM 2312 C C . SER A 1 291 ? 19.518 10.307 -6.730 1.00 94.06 291 SER A C 1
ATOM 2314 O O . SER A 1 291 ? 19.211 9.316 -6.073 1.00 94.06 291 SER A O 1
ATOM 2316 N N . MET A 1 292 ? 20.778 10.538 -7.117 1.00 92.19 292 MET A N 1
ATOM 2317 C CA . MET A 1 292 ? 21.880 9.612 -6.844 1.00 92.19 292 MET A CA 1
ATOM 2318 C C . MET A 1 292 ? 22.142 9.462 -5.341 1.00 92.19 292 MET A C 1
ATOM 2320 O O . MET A 1 292 ? 22.252 8.346 -4.836 1.00 92.19 292 MET A O 1
ATOM 2324 N N . VAL A 1 293 ? 22.210 10.580 -4.613 1.00 94.12 293 VAL A N 1
ATOM 2325 C CA . VAL A 1 293 ? 22.469 10.589 -3.165 1.00 94.12 293 VAL A CA 1
ATOM 2326 C C . VAL A 1 293 ? 21.340 9.899 -2.399 1.00 94.12 293 VAL A C 1
ATOM 2328 O O . VAL A 1 293 ? 21.599 9.088 -1.507 1.00 94.12 293 VAL A O 1
ATOM 2331 N N . LEU A 1 294 ? 20.082 10.178 -2.746 1.00 95.56 294 LEU A N 1
ATOM 2332 C CA . LEU A 1 294 ? 18.935 9.532 -2.111 1.00 95.56 294 LEU A CA 1
ATOM 2333 C C . LEU A 1 294 ? 18.920 8.028 -2.392 1.00 95.56 294 LEU A C 1
ATOM 2335 O O . LEU A 1 294 ? 18.755 7.245 -1.463 1.00 95.56 294 LEU A O 1
ATOM 2339 N N . GLU A 1 295 ? 19.159 7.596 -3.628 1.00 94.69 295 GLU A N 1
ATOM 2340 C CA . GLU A 1 295 ? 19.192 6.164 -3.935 1.00 94.69 295 GLU A CA 1
ATOM 2341 C C . GLU A 1 295 ? 20.345 5.431 -3.248 1.00 94.69 295 GLU A C 1
ATOM 2343 O O . GLU A 1 295 ? 20.140 4.328 -2.748 1.00 94.69 295 GLU A O 1
ATOM 2348 N N . ALA A 1 296 ? 21.533 6.038 -3.179 1.00 92.69 296 ALA A N 1
ATOM 2349 C CA . ALA A 1 296 ? 22.701 5.445 -2.528 1.00 92.69 296 ALA A CA 1
ATOM 2350 C C . ALA A 1 296 ? 22.551 5.378 -1.002 1.00 92.69 296 ALA A C 1
ATOM 2352 O O . ALA A 1 296 ? 23.036 4.444 -0.363 1.00 92.69 296 ALA A O 1
ATOM 2353 N N . SER A 1 297 ? 21.856 6.350 -0.408 1.00 94.81 297 SER A N 1
ATOM 2354 C CA . SER A 1 297 ? 21.622 6.391 1.038 1.00 94.81 297 SER A CA 1
ATOM 2355 C C . SER A 1 297 ? 20.536 5.420 1.504 1.00 94.81 297 SER A C 1
ATOM 2357 O O . SER A 1 297 ? 20.623 4.936 2.633 1.00 94.81 297 SER A O 1
ATOM 2359 N N . VAL A 1 298 ? 19.559 5.062 0.657 1.00 94.19 298 VAL A N 1
ATOM 2360 C CA . VAL A 1 298 ? 18.507 4.089 1.008 1.00 94.19 298 VAL A CA 1
ATOM 2361 C C . VAL A 1 298 ? 19.076 2.769 1.545 1.00 94.19 298 VAL A C 1
ATOM 2363 O O . VAL A 1 298 ? 18.733 2.448 2.680 1.00 94.19 298 VAL A O 1
ATOM 2366 N N . PRO A 1 299 ? 19.941 2.005 0.844 1.00 92.81 299 PRO A N 1
ATOM 2367 C CA . PRO A 1 299 ? 20.448 0.734 1.363 1.00 92.81 299 PRO A CA 1
ATOM 2368 C C . PRO A 1 299 ? 21.261 0.917 2.653 1.00 92.81 299 PRO A C 1
ATOM 2370 O O . PRO A 1 299 ? 21.077 0.149 3.596 1.00 92.81 299 PRO A O 1
ATOM 2373 N N . LEU A 1 300 ? 22.085 1.968 2.750 1.00 90.50 300 LEU A N 1
ATOM 2374 C CA . LEU A 1 300 ? 22.869 2.266 3.956 1.00 90.50 300 LEU A CA 1
ATOM 2375 C C . LEU A 1 300 ? 21.962 2.487 5.174 1.00 90.50 300 LEU A C 1
ATOM 2377 O O . LEU A 1 300 ? 22.134 1.856 6.218 1.00 90.50 300 LEU A O 1
ATOM 2381 N N . CYS A 1 301 ? 20.937 3.327 5.031 1.00 93.50 301 CYS A N 1
ATOM 2382 C CA . CYS A 1 301 ? 19.970 3.587 6.092 1.00 93.50 301 CYS A CA 1
ATOM 2383 C C . CYS A 1 301 ? 19.045 2.384 6.349 1.00 93.50 301 CYS A C 1
ATOM 2385 O O . CYS A 1 301 ? 18.572 2.182 7.472 1.00 93.50 301 CYS A O 1
ATOM 2387 N N . LEU A 1 302 ? 18.791 1.556 5.337 1.00 90.56 302 LEU A N 1
ATOM 2388 C CA . LEU A 1 302 ? 17.961 0.365 5.454 1.00 90.56 302 LEU A CA 1
ATOM 2389 C C . LEU A 1 302 ? 18.649 -0.741 6.273 1.00 90.56 302 LEU A C 1
ATOM 2391 O O . LEU A 1 302 ? 17.963 -1.464 6.996 1.00 90.56 302 LEU A O 1
ATOM 2395 N N . PHE A 1 303 ? 19.973 -0.872 6.201 1.00 89.69 303 PHE A N 1
ATOM 2396 C CA . PHE A 1 303 ? 20.730 -1.853 6.992 1.00 89.69 303 PHE A CA 1
ATOM 2397 C C . PHE A 1 303 ? 21.344 -1.277 8.271 1.00 89.69 303 PHE A C 1
ATOM 2399 O O . PHE A 1 303 ? 21.829 -2.042 9.098 1.00 89.69 303 PHE A O 1
ATOM 2406 N N . SER A 1 304 ? 21.303 0.043 8.471 1.00 87.81 304 SER A N 1
ATOM 2407 C CA . SER A 1 304 ? 21.870 0.668 9.665 1.00 87.81 304 SER A CA 1
ATOM 2408 C C . SER A 1 304 ? 21.160 0.209 10.953 1.00 87.81 304 SER A C 1
ATOM 2410 O O . SER A 1 304 ? 19.944 0.407 11.090 1.00 87.81 304 SER A O 1
ATOM 2412 N N . PRO A 1 305 ? 21.898 -0.334 11.941 1.00 86.19 305 PRO A N 1
ATOM 2413 C CA . PRO A 1 305 ? 21.372 -0.556 13.286 1.00 86.19 305 PRO A CA 1
ATOM 2414 C C . PRO A 1 305 ? 21.340 0.742 14.115 1.00 86.19 305 PRO A C 1
ATOM 2416 O O . PRO A 1 305 ? 20.642 0.820 15.128 1.00 86.19 305 PRO A O 1
ATOM 2419 N N . LEU A 1 306 ? 22.088 1.770 13.694 1.00 83.56 306 LEU A N 1
ATOM 2420 C CA . LEU A 1 306 ? 22.233 3.042 14.397 1.00 83.56 306 LEU A CA 1
ATOM 2421 C C . LEU A 1 306 ? 21.026 3.943 14.147 1.00 83.56 306 LEU A C 1
ATOM 2423 O O . LEU A 1 306 ? 20.542 4.051 13.020 1.00 83.56 306 LEU A O 1
ATOM 2427 N N . ALA A 1 307 ? 20.555 4.607 15.208 1.00 85.69 307 ALA A N 1
ATOM 2428 C CA . ALA A 1 307 ? 19.419 5.529 15.163 1.00 85.69 307 ALA A CA 1
ATOM 2429 C C . ALA A 1 307 ? 18.224 4.966 14.366 1.00 85.69 307 ALA A C 1
ATOM 2431 O O . ALA A 1 307 ? 17.582 5.685 13.602 1.00 85.69 307 ALA A O 1
ATOM 2432 N N . ARG A 1 308 ? 17.933 3.667 14.544 1.00 85.19 308 ARG A N 1
ATOM 2433 C CA . ARG A 1 308 ? 17.008 2.870 13.722 1.00 85.19 308 ARG A CA 1
ATOM 2434 C C . ARG A 1 308 ? 15.738 3.616 13.313 1.00 85.19 308 ARG A C 1
ATOM 2436 O O . ARG A 1 308 ? 15.407 3.636 12.136 1.00 85.19 308 ARG A O 1
ATOM 2443 N N . VAL A 1 309 ? 15.026 4.224 14.262 1.00 89.69 309 VAL A N 1
ATOM 2444 C CA . VAL A 1 309 ? 13.768 4.944 13.990 1.00 89.69 309 VAL A CA 1
ATOM 2445 C C . VAL A 1 309 ? 13.985 6.071 12.978 1.00 89.69 309 VAL A C 1
ATOM 2447 O O . VAL A 1 309 ? 13.247 6.179 12.005 1.00 89.69 309 VAL A O 1
ATOM 2450 N N . TRP A 1 310 ? 15.029 6.878 13.162 1.00 93.44 310 TRP A N 1
ATOM 2451 C CA . TRP A 1 310 ? 15.377 7.966 12.248 1.00 93.44 310 TRP A CA 1
ATOM 2452 C C . TRP A 1 310 ? 15.895 7.453 10.909 1.00 93.44 310 TRP A C 1
ATOM 2454 O O . TRP A 1 310 ? 15.500 7.979 9.875 1.00 93.44 310 TRP A O 1
ATOM 2464 N N . SER A 1 311 ? 16.684 6.379 10.920 1.00 92.88 311 SER A N 1
ATOM 2465 C CA . SER A 1 311 ? 17.152 5.719 9.701 1.00 92.88 311 SER A CA 1
ATOM 2466 C C . SER A 1 311 ? 15.982 5.197 8.855 1.00 92.88 311 SER A C 1
ATOM 2468 O O . SER A 1 311 ? 15.911 5.443 7.653 1.00 92.88 311 SER A O 1
ATOM 2470 N N . ARG A 1 312 ? 14.990 4.553 9.487 1.00 92.44 312 ARG A N 1
ATOM 2471 C CA . ARG A 1 312 ? 13.764 4.075 8.826 1.00 92.44 312 ARG A CA 1
ATOM 2472 C C . ARG A 1 312 ? 12.896 5.224 8.327 1.00 92.44 312 ARG A C 1
ATOM 2474 O O . ARG A 1 312 ? 12.439 5.167 7.193 1.00 92.44 312 ARG A O 1
ATOM 2481 N N . ARG A 1 313 ? 12.712 6.284 9.120 1.00 95.25 313 ARG A N 1
ATOM 2482 C CA . ARG A 1 313 ? 12.001 7.501 8.685 1.00 95.25 313 ARG A CA 1
ATOM 2483 C C . ARG A 1 313 ? 12.655 8.134 7.468 1.00 95.25 313 ARG A C 1
ATOM 2485 O O . ARG A 1 313 ? 11.948 8.491 6.533 1.00 95.25 313 ARG A O 1
ATOM 2492 N N . PHE A 1 314 ? 13.982 8.246 7.475 1.00 95.94 314 PHE A N 1
ATOM 2493 C CA . PHE A 1 314 ? 14.732 8.749 6.334 1.00 95.94 314 PHE A CA 1
ATOM 2494 C C . PHE A 1 314 ? 14.481 7.885 5.100 1.00 95.94 314 PHE A C 1
ATOM 2496 O O . PHE A 1 314 ? 14.118 8.436 4.071 1.00 95.94 314 PHE A O 1
ATOM 2503 N N . VAL A 1 315 ? 14.569 6.552 5.210 1.00 95.56 315 VAL A N 1
ATOM 2504 C CA . VAL A 1 315 ? 14.241 5.640 4.098 1.00 95.56 315 VAL A CA 1
ATOM 2505 C C . VAL A 1 315 ? 12.828 5.895 3.577 1.00 95.56 315 VAL A C 1
ATOM 2507 O O . VAL A 1 315 ? 12.658 6.078 2.377 1.00 95.56 315 VAL A O 1
ATOM 2510 N N . VAL A 1 316 ? 11.820 5.959 4.454 1.00 96.44 316 VAL A N 1
ATOM 2511 C CA . VAL A 1 316 ? 10.431 6.232 4.048 1.00 96.44 316 VAL A CA 1
ATOM 2512 C C . VAL A 1 316 ? 10.353 7.549 3.274 1.00 96.44 316 VAL A C 1
ATOM 2514 O O . VAL A 1 316 ? 9.848 7.568 2.156 1.00 96.44 316 VAL A O 1
ATOM 2517 N N . VAL A 1 317 ? 10.885 8.639 3.831 1.00 96.50 317 VAL A N 1
ATOM 2518 C CA . VAL A 1 317 ? 10.839 9.969 3.206 1.00 96.50 317 VAL A CA 1
ATOM 2519 C C . VAL A 1 317 ? 11.609 9.999 1.887 1.00 96.50 317 VAL A C 1
ATOM 2521 O O . VAL A 1 317 ? 11.079 10.501 0.902 1.00 96.50 317 VAL A O 1
ATOM 2524 N N . ALA A 1 318 ? 12.817 9.439 1.840 1.00 96.75 318 ALA A N 1
ATOM 2525 C CA . ALA A 1 318 ? 13.653 9.388 0.646 1.00 96.75 318 ALA A CA 1
ATOM 2526 C C . ALA A 1 318 ? 12.974 8.596 -0.477 1.00 96.75 318 ALA A C 1
ATOM 2528 O O . ALA A 1 318 ? 12.889 9.083 -1.602 1.00 96.75 318 ALA A O 1
ATOM 2529 N N . MET A 1 319 ? 12.427 7.415 -0.167 1.00 96.88 319 MET A N 1
ATOM 2530 C CA . MET A 1 319 ? 11.683 6.606 -1.134 1.00 96.88 319 MET A CA 1
ATOM 2531 C C . MET A 1 319 ? 10.437 7.342 -1.636 1.00 96.88 319 MET A C 1
ATOM 2533 O O . MET A 1 319 ? 10.205 7.379 -2.841 1.00 96.88 319 MET A O 1
ATOM 2537 N N . PHE A 1 320 ? 9.648 7.956 -0.748 1.00 95.69 320 PHE A N 1
ATOM 2538 C CA . PHE A 1 320 ? 8.467 8.722 -1.155 1.00 95.69 320 PHE A CA 1
ATOM 2539 C C . PHE A 1 320 ? 8.831 9.928 -2.019 1.00 95.69 320 PHE A C 1
ATOM 2541 O O . PHE A 1 320 ? 8.235 10.104 -3.074 1.00 95.69 320 PHE A O 1
ATOM 2548 N N . LEU A 1 321 ? 9.807 10.736 -1.604 1.00 95.50 321 LEU A N 1
ATOM 2549 C CA . LEU A 1 321 ? 10.240 11.920 -2.344 1.00 95.50 321 LEU A CA 1
ATOM 2550 C C . LEU A 1 321 ? 10.710 11.546 -3.752 1.00 95.50 321 LEU A C 1
ATOM 2552 O O . LEU A 1 321 ? 10.282 12.152 -4.733 1.00 95.50 321 LEU A O 1
ATOM 2556 N N . LEU A 1 322 ? 11.548 10.515 -3.846 1.00 95.06 322 LEU A N 1
ATOM 2557 C CA . LEU A 1 322 ? 12.107 10.047 -5.104 1.00 95.06 322 LEU A CA 1
ATOM 2558 C C . LEU A 1 322 ? 11.025 9.490 -6.034 1.00 95.06 322 LEU A C 1
ATOM 2560 O O . LEU A 1 322 ? 10.950 9.890 -7.191 1.00 95.06 322 LEU A O 1
ATOM 2564 N N . HIS A 1 323 ? 10.143 8.622 -5.533 1.00 95.12 323 HIS A N 1
ATOM 2565 C CA . HIS A 1 323 ? 9.138 7.966 -6.375 1.00 95.12 323 HIS A CA 1
ATOM 2566 C C . HIS A 1 323 ? 7.932 8.828 -6.694 1.00 95.12 323 HIS A C 1
ATOM 2568 O O . HIS A 1 323 ? 7.400 8.721 -7.793 1.00 95.12 323 HIS A O 1
ATOM 2574 N N . VAL A 1 324 ? 7.522 9.730 -5.805 1.00 94.12 324 VAL A N 1
ATOM 2575 C CA . VAL A 1 324 ? 6.536 10.753 -6.171 1.00 94.12 324 VAL A CA 1
ATOM 2576 C C . VAL A 1 324 ? 7.132 11.674 -7.234 1.00 94.12 324 VAL A C 1
ATOM 2578 O O . VAL A 1 324 ? 6.458 11.960 -8.222 1.00 94.12 324 VAL A O 1
ATOM 2581 N N . GLY A 1 325 ? 8.407 12.064 -7.104 1.00 92.88 325 GLY A N 1
ATOM 2582 C CA . GLY A 1 325 ? 9.137 12.797 -8.141 1.00 92.88 325 GLY A CA 1
ATOM 2583 C C . GLY A 1 325 ? 9.165 12.057 -9.481 1.00 92.88 325 GLY A C 1
ATOM 2584 O O . GLY A 1 325 ? 8.774 12.616 -10.502 1.00 92.88 325 GLY A O 1
ATOM 2585 N N . PHE A 1 326 ? 9.548 10.779 -9.488 1.00 91.56 326 PHE A N 1
ATOM 2586 C CA . PHE A 1 326 ? 9.598 9.968 -10.707 1.00 91.56 326 PHE A CA 1
ATOM 2587 C C . PHE A 1 326 ? 8.215 9.747 -11.316 1.00 91.56 326 PHE A C 1
ATOM 2589 O O . PHE A 1 326 ? 8.015 10.056 -12.484 1.00 91.56 326 PHE A O 1
ATOM 2596 N N . GLY A 1 327 ? 7.244 9.282 -10.528 1.00 91.12 327 GLY A N 1
ATOM 2597 C CA . GLY A 1 327 ? 5.894 8.966 -11.000 1.00 91.12 327 GLY A CA 1
ATOM 2598 C C . GLY A 1 327 ? 5.099 10.184 -11.477 1.00 91.12 327 GLY A C 1
ATOM 2599 O O . GLY A 1 327 ? 4.208 10.033 -12.308 1.00 91.12 327 GLY A O 1
ATOM 2600 N N . SER A 1 328 ? 5.423 11.385 -10.983 1.00 90.62 328 SER A N 1
ATOM 2601 C CA . SER A 1 328 ? 4.858 12.643 -11.492 1.00 90.62 328 SER A CA 1
ATOM 2602 C C . SER A 1 328 ? 5.584 13.178 -12.725 1.00 90.62 328 SER A C 1
ATOM 2604 O O . SER A 1 328 ? 4.964 13.884 -13.519 1.00 90.62 328 SER A O 1
ATOM 2606 N N . SER A 1 329 ? 6.859 12.829 -12.916 1.00 90.50 329 SER A N 1
ATOM 2607 C CA . SER A 1 329 ? 7.681 13.367 -14.003 1.00 90.50 329 SER A CA 1
ATOM 2608 C C . SER A 1 329 ? 7.670 12.491 -15.259 1.00 90.50 329 SER A C 1
ATOM 2610 O O . SER A 1 329 ? 7.649 13.004 -16.375 1.00 90.50 329 SER A O 1
ATOM 2612 N N . PHE A 1 330 ? 7.673 11.167 -15.108 1.00 88.19 330 PHE A N 1
ATOM 2613 C CA . PHE A 1 330 ? 7.718 10.254 -16.244 1.00 88.19 330 PHE A CA 1
ATOM 2614 C C . PHE A 1 330 ? 7.027 8.908 -15.975 1.00 88.19 330 PHE A C 1
ATOM 2616 O O . PHE A 1 330 ? 6.945 8.405 -14.855 1.00 88.19 330 PHE A O 1
ATOM 2623 N N . VAL A 1 331 ? 6.499 8.315 -17.041 1.00 86.19 331 VAL A N 1
ATOM 2624 C CA . VAL A 1 331 ? 5.683 7.105 -17.037 1.00 86.19 331 VAL A CA 1
ATOM 2625 C C . VAL A 1 331 ? 6.588 5.872 -16.992 1.00 86.19 331 VAL A C 1
ATOM 2627 O O . VAL A 1 331 ? 7.099 5.399 -18.002 1.00 86.19 331 VAL A O 1
ATOM 2630 N N . LEU A 1 332 ? 6.759 5.320 -15.791 1.00 84.19 332 LEU A N 1
ATOM 2631 C CA . LEU A 1 332 ? 7.473 4.059 -15.519 1.00 84.19 332 LEU A CA 1
ATOM 2632 C C . LEU A 1 332 ? 6.521 2.883 -15.231 1.00 84.19 332 LEU A C 1
ATOM 2634 O O . LEU A 1 332 ? 6.909 1.883 -14.623 1.00 84.19 332 LEU A O 1
ATOM 2638 N N . GLY A 1 333 ? 5.253 2.991 -15.632 1.00 84.88 333 GLY A N 1
ATOM 2639 C CA . GLY A 1 333 ? 4.227 2.019 -15.252 1.00 84.88 333 GLY A CA 1
ATOM 2640 C C . GLY A 1 333 ? 4.038 1.974 -13.723 1.00 84.88 333 GLY A C 1
ATOM 2641 O O . GLY A 1 333 ? 3.984 3.029 -13.087 1.00 84.88 333 GLY A O 1
ATOM 2642 N N . PRO A 1 334 ? 3.938 0.785 -13.100 1.00 91.06 334 PRO A N 1
ATOM 2643 C CA . PRO A 1 334 ? 3.629 0.659 -11.673 1.00 91.06 334 PRO A CA 1
ATOM 2644 C C . PRO A 1 334 ? 4.827 0.874 -10.731 1.00 91.06 334 PRO A C 1
ATOM 2646 O O . PRO A 1 334 ? 4.640 0.824 -9.514 1.00 91.06 334 PRO A O 1
ATOM 2649 N N . PHE A 1 335 ? 6.044 1.091 -11.247 1.00 91.25 335 PHE A N 1
ATOM 2650 C CA . PHE A 1 335 ? 7.287 1.074 -10.458 1.00 91.25 335 PHE A CA 1
ATOM 2651 C C . PHE A 1 335 ? 7.276 2.044 -9.269 1.00 91.25 335 PHE A C 1
ATOM 2653 O O . PHE A 1 335 ? 7.386 1.618 -8.118 1.00 91.25 335 PHE A O 1
ATOM 2660 N N . ALA A 1 336 ? 7.105 3.339 -9.551 1.00 93.50 336 ALA A N 1
ATOM 2661 C CA . ALA A 1 336 ? 7.164 4.399 -8.549 1.00 93.50 336 ALA A CA 1
ATOM 2662 C C . ALA A 1 336 ? 6.138 4.173 -7.428 1.00 93.50 336 ALA A C 1
ATOM 2664 O O . ALA A 1 336 ? 6.462 4.158 -6.240 1.00 93.50 336 ALA A O 1
ATOM 2665 N N . TRP A 1 337 ? 4.895 3.897 -7.817 1.00 94.31 337 TRP A N 1
ATOM 2666 C CA . TRP A 1 337 ? 3.792 3.700 -6.884 1.00 94.31 337 TRP A CA 1
ATOM 2667 C C . TRP A 1 337 ? 3.953 2.422 -6.054 1.00 94.31 337 TRP A C 1
ATOM 2669 O O . TRP A 1 337 ? 3.701 2.446 -4.849 1.00 94.31 337 TRP A O 1
ATOM 2679 N N . SER A 1 338 ? 4.462 1.337 -6.647 1.00 95.75 338 SER A N 1
ATOM 2680 C CA . SER A 1 338 ? 4.773 0.102 -5.913 1.00 95.75 338 SER A CA 1
ATOM 2681 C C . SER A 1 338 ? 5.830 0.344 -4.836 1.00 95.75 338 SER A C 1
ATOM 2683 O O . SER A 1 338 ? 5.709 -0.171 -3.724 1.00 95.75 338 SER A O 1
ATOM 2685 N N . LEU A 1 339 ? 6.846 1.164 -5.122 1.00 96.19 339 LEU A N 1
ATOM 2686 C CA . LEU A 1 339 ? 7.884 1.500 -4.149 1.00 96.19 339 LEU A CA 1
ATOM 2687 C C . LEU A 1 339 ? 7.386 2.447 -3.051 1.00 96.19 339 LEU A C 1
ATOM 2689 O O . LEU A 1 339 ? 7.811 2.298 -1.908 1.00 96.19 339 LEU A O 1
ATOM 2693 N N . CYS A 1 340 ? 6.418 3.326 -3.327 1.00 96.50 340 CYS A N 1
ATOM 2694 C CA . CYS A 1 340 ? 5.703 4.057 -2.273 1.00 96.50 340 CYS A CA 1
ATOM 2695 C C . CYS A 1 340 ? 4.941 3.111 -1.326 1.00 96.50 340 CYS A C 1
ATOM 2697 O O . CYS A 1 340 ? 4.963 3.305 -0.109 1.00 96.50 340 CYS A O 1
ATOM 2699 N N . VAL A 1 341 ? 4.300 2.059 -1.852 1.00 97.50 341 VAL A N 1
ATOM 2700 C CA . VAL A 1 341 ? 3.625 1.047 -1.018 1.00 97.50 341 VAL A CA 1
ATOM 2701 C C . VAL A 1 341 ? 4.640 0.198 -0.241 1.00 97.50 341 VAL A C 1
ATOM 2703 O O . VAL A 1 341 ? 4.433 -0.074 0.937 1.00 97.50 341 VAL A O 1
ATOM 2706 N N . PHE A 1 342 ? 5.776 -0.180 -0.833 1.00 95.62 342 PHE A N 1
ATOM 2707 C CA . PHE A 1 342 ? 6.855 -0.838 -0.085 1.00 95.62 342 PHE A CA 1
ATOM 2708 C C . PHE A 1 342 ? 7.403 0.044 1.038 1.00 95.62 342 PHE A C 1
ATOM 2710 O O . PHE A 1 342 ? 7.615 -0.446 2.147 1.00 95.62 342 PHE A O 1
ATOM 2717 N N . ALA A 1 343 ? 7.602 1.339 0.777 1.00 96.19 343 ALA A N 1
ATOM 2718 C CA . ALA A 1 343 ? 8.103 2.282 1.768 1.00 96.19 343 ALA A CA 1
ATOM 2719 C C . ALA A 1 343 ? 7.207 2.313 3.014 1.00 96.19 343 ALA A C 1
ATOM 2721 O O . ALA A 1 343 ? 7.720 2.378 4.132 1.00 96.19 343 ALA A O 1
ATOM 2722 N N . SER A 1 344 ? 5.881 2.181 2.863 1.00 96.00 344 SER A N 1
ATOM 2723 C CA . SER A 1 344 ? 4.983 2.193 4.020 1.00 96.00 344 SER A CA 1
ATOM 2724 C C . SER A 1 344 ? 5.241 1.053 5.002 1.00 96.00 344 SER A C 1
ATOM 2726 O O . SER A 1 344 ? 4.970 1.243 6.182 1.00 96.00 344 SER A O 1
ATOM 2728 N N . LEU A 1 345 ? 5.819 -0.081 4.581 1.00 94.88 345 LEU A N 1
ATOM 2729 C CA . LEU A 1 345 ? 6.169 -1.197 5.476 1.00 94.88 345 LEU A CA 1
ATOM 2730 C C . LEU A 1 345 ? 7.221 -0.828 6.532 1.00 94.88 345 LEU A C 1
ATOM 2732 O O . LEU A 1 345 ? 7.306 -1.503 7.557 1.00 94.88 345 LEU A O 1
ATOM 2736 N N . PHE A 1 346 ? 7.988 0.245 6.317 1.00 93.25 346 PHE A N 1
ATOM 2737 C CA . PHE A 1 346 ? 9.021 0.712 7.247 1.00 93.25 346 PHE A CA 1
ATOM 2738 C C . PHE A 1 346 ? 8.533 1.755 8.253 1.00 93.25 346 PHE A C 1
ATOM 2740 O O . PHE A 1 346 ? 9.322 2.199 9.088 1.00 93.25 346 PHE A O 1
ATOM 2747 N N . VAL A 1 347 ? 7.245 2.118 8.226 1.00 94.50 347 VAL A N 1
ATOM 2748 C CA . VAL A 1 347 ? 6.636 2.939 9.280 1.00 94.50 347 VAL A CA 1
ATOM 2749 C C . VAL A 1 347 ? 6.668 2.159 10.595 1.00 94.50 347 VAL A C 1
ATOM 2751 O O . VAL A 1 347 ? 6.147 1.045 10.698 1.00 94.50 347 VAL A O 1
ATOM 2754 N N . SER A 1 348 ? 7.299 2.746 11.605 1.00 92.06 348 SER A N 1
ATOM 2755 C CA . SER A 1 348 ? 7.623 2.095 12.873 1.00 92.06 348 SER A CA 1
ATOM 2756 C C . SER A 1 348 ? 6.511 2.229 13.919 1.00 92.06 348 SER A C 1
ATOM 2758 O O . SER A 1 348 ? 5.562 3.007 13.778 1.00 92.06 348 SER A O 1
ATOM 2760 N N . ARG A 1 349 ? 6.630 1.478 15.021 1.00 91.25 349 ARG A N 1
ATOM 2761 C CA . ARG A 1 349 ? 5.707 1.569 16.165 1.00 91.25 349 ARG A CA 1
ATOM 2762 C C . ARG A 1 349 ? 5.717 2.974 16.770 1.00 91.25 349 ARG A C 1
ATOM 2764 O O . ARG A 1 349 ? 4.665 3.479 17.176 1.00 91.25 349 ARG A O 1
ATOM 2771 N N . GLU A 1 350 ? 6.894 3.581 16.823 1.00 92.69 350 GLU A N 1
ATOM 2772 C CA . GLU A 1 350 ? 7.170 4.905 17.369 1.00 92.69 350 GLU A CA 1
ATOM 2773 C C . GLU A 1 350 ? 6.481 5.995 16.541 1.00 92.69 350 GLU A C 1
ATOM 2775 O O . GLU A 1 350 ? 5.980 6.970 17.102 1.00 92.69 350 GLU A O 1
ATOM 2780 N N . ASP A 1 351 ? 6.377 5.805 15.223 1.00 92.75 351 ASP A N 1
ATOM 2781 C CA . ASP A 1 351 ? 5.649 6.709 14.323 1.00 92.75 351 ASP A CA 1
ATOM 2782 C C . ASP A 1 351 ? 4.154 6.694 14.614 1.00 92.75 351 ASP A C 1
ATOM 2784 O O . ASP A 1 351 ? 3.531 7.746 14.760 1.00 92.75 351 ASP A O 1
ATOM 2788 N N . TRP A 1 352 ? 3.579 5.507 14.806 1.00 90.75 352 TRP A N 1
ATOM 2789 C CA . TRP A 1 352 ? 2.183 5.387 15.215 1.00 90.75 352 TRP A CA 1
ATOM 2790 C C . TRP A 1 352 ? 1.924 5.987 16.597 1.00 90.75 352 TRP A C 1
ATOM 2792 O O . TRP A 1 352 ? 0.869 6.580 16.813 1.00 90.75 352 TRP A O 1
ATOM 2802 N N . GLN A 1 353 ? 2.855 5.844 17.543 1.00 90.44 353 GLN A N 1
ATOM 2803 C CA . GLN A 1 353 ? 2.742 6.465 18.866 1.00 90.44 353 GLN A CA 1
ATOM 2804 C C . GLN A 1 353 ? 2.856 7.988 18.790 1.00 90.44 353 GLN A C 1
ATOM 2806 O O . GLN A 1 353 ? 2.118 8.693 19.476 1.00 90.44 353 GLN A O 1
ATOM 2811 N N . LEU A 1 354 ? 3.761 8.516 17.963 1.00 89.25 354 LEU A N 1
ATOM 2812 C CA . LEU A 1 354 ? 3.863 9.948 17.699 1.00 89.25 354 LEU A CA 1
ATOM 2813 C C . LEU A 1 354 ? 2.565 10.472 17.079 1.00 89.25 354 LEU A C 1
ATOM 2815 O O . LEU A 1 354 ? 1.999 11.430 17.597 1.00 89.25 354 LEU A O 1
ATOM 2819 N N . LEU A 1 355 ? 2.047 9.798 16.050 1.00 86.06 355 LEU A N 1
ATOM 2820 C CA . LEU A 1 355 ? 0.777 10.144 15.416 1.00 86.06 355 LEU A CA 1
ATOM 2821 C C . LEU A 1 355 ? -0.372 10.129 16.430 1.00 86.06 355 LEU A C 1
ATOM 2823 O O . LEU A 1 355 ? -1.126 11.093 16.521 1.00 86.06 355 LEU A O 1
ATOM 2827 N N . GLN A 1 356 ? -0.476 9.081 17.251 1.00 85.94 356 GLN A N 1
ATOM 2828 C CA . GLN A 1 356 ? -1.478 9.002 18.314 1.00 85.94 356 GLN A CA 1
ATOM 2829 C C . GLN A 1 356 ? -1.347 10.155 19.312 1.00 85.94 356 GLN A C 1
ATOM 2831 O O . GLN A 1 356 ? -2.359 10.758 19.652 1.00 85.94 356 GLN A O 1
ATOM 2836 N N . ARG A 1 357 ? -0.132 10.507 19.752 1.00 85.69 357 ARG A N 1
ATOM 2837 C CA . ARG A 1 357 ? 0.101 11.647 20.657 1.00 85.69 357 ARG A CA 1
ATOM 2838 C C . ARG A 1 357 ? -0.310 12.976 20.028 1.00 85.69 357 ARG A C 1
ATOM 2840 O O . ARG A 1 357 ? -1.009 13.751 20.668 1.00 85.69 357 ARG A O 1
ATOM 2847 N N . VAL A 1 358 ? 0.067 13.218 18.773 1.00 82.38 358 VAL A N 1
ATOM 2848 C CA . VAL A 1 358 ? -0.288 14.447 18.041 1.00 82.38 358 VAL A CA 1
ATOM 2849 C C . VAL A 1 358 ? -1.800 14.544 17.830 1.00 82.38 358 VAL A C 1
ATOM 2851 O O . VAL A 1 358 ? -2.379 15.622 17.962 1.00 82.38 358 VAL A O 1
ATOM 2854 N N . MET A 1 359 ? -2.460 13.421 17.535 1.00 77.56 359 MET A N 1
ATOM 2855 C CA . MET A 1 359 ? -3.906 13.368 17.320 1.00 77.56 359 MET A CA 1
ATOM 2856 C C . MET A 1 359 ? -4.719 13.431 18.624 1.00 77.56 359 MET A C 1
ATOM 2858 O O . MET A 1 359 ? -5.840 13.951 18.604 1.00 77.56 359 MET A O 1
ATOM 2862 N N . ARG A 1 360 ? -4.172 12.945 19.750 1.00 78.56 360 ARG A N 1
ATOM 2863 C CA . ARG A 1 360 ? -4.740 13.065 21.105 1.00 78.56 360 ARG A CA 1
ATOM 2864 C C . ARG A 1 360 ? -4.518 14.476 21.657 1.00 78.56 360 ARG A C 1
ATOM 2866 O O . ARG A 1 360 ? -3.776 14.692 22.607 1.00 78.56 360 ARG A O 1
ATOM 2873 N N . ARG A 1 361 ? -5.193 15.464 21.072 1.00 67.94 361 ARG A N 1
ATOM 2874 C CA . ARG A 1 361 ? -5.359 16.782 21.702 1.00 67.94 361 ARG A CA 1
ATOM 2875 C C . ARG A 1 361 ? -6.620 16.755 22.570 1.00 67.94 361 ARG A C 1
ATOM 2877 O O . ARG A 1 361 ? -7.712 16.563 22.040 1.00 67.94 361 ARG A O 1
ATOM 2884 N N . ASN A 1 362 ? -6.470 16.978 23.881 1.00 60.72 362 ASN A N 1
ATOM 2885 C CA . ASN A 1 362 ? -7.531 16.835 24.899 1.00 60.72 362 ASN A CA 1
ATOM 2886 C C . ASN A 1 362 ? -8.833 17.602 24.605 1.00 60.72 362 ASN A C 1
ATOM 2888 O O . ASN A 1 362 ? -9.892 17.175 25.046 1.00 60.72 362 ASN A O 1
ATOM 2892 N N . LYS A 1 363 ? -8.791 18.673 23.800 1.00 63.66 363 LYS A N 1
ATOM 2893 C CA . LYS A 1 363 ? -9.983 19.440 23.381 1.00 63.66 363 LYS A CA 1
ATOM 2894 C C . LYS A 1 363 ? -11.024 18.623 22.588 1.00 63.66 363 LYS A C 1
ATOM 2896 O O . LYS A 1 363 ? -12.114 19.114 22.315 1.00 63.66 363 LYS A O 1
ATOM 2901 N N . ARG A 1 364 ? -10.684 17.398 22.174 1.00 72.06 364 ARG A N 1
ATOM 2902 C CA . ARG A 1 364 ? -11.539 16.499 21.378 1.00 72.06 364 ARG A CA 1
ATOM 2903 C C . ARG A 1 364 ? -12.167 15.365 22.189 1.00 72.06 364 ARG A C 1
ATOM 2905 O O . ARG A 1 364 ? -12.908 14.575 21.615 1.00 72.06 364 ARG A O 1
ATOM 2912 N N . ALA A 1 365 ? -11.837 15.242 23.474 1.00 84.75 365 ALA A N 1
ATOM 2913 C CA . ALA A 1 365 ? -12.409 14.196 24.309 1.00 84.75 365 ALA A CA 1
ATOM 2914 C C . ALA A 1 365 ? -13.900 14.467 24.559 1.00 84.75 365 ALA A C 1
ATOM 2916 O O . ALA A 1 365 ? -14.296 15.604 24.826 1.00 84.75 365 ALA A O 1
ATOM 2917 N N . VAL A 1 366 ? -14.718 13.423 24.462 1.00 89.62 366 VAL A N 1
ATOM 2918 C CA . VAL A 1 366 ? -16.174 13.499 24.616 1.00 89.62 366 VAL A CA 1
ATOM 2919 C C . VAL A 1 366 ? -16.673 12.365 25.501 1.00 89.62 366 VAL A C 1
ATOM 2921 O O . VAL A 1 366 ? -16.166 11.244 25.432 1.00 89.62 366 VAL A O 1
ATOM 2924 N N . THR A 1 367 ? -17.701 12.634 26.304 1.00 92.00 367 THR A N 1
ATOM 2925 C CA . THR A 1 367 ? -18.409 11.587 27.049 1.00 92.00 367 THR A CA 1
ATOM 2926 C C . THR A 1 367 ? -19.718 11.270 26.337 1.00 92.00 367 THR A C 1
ATOM 2928 O O . THR A 1 367 ? -20.624 12.103 26.283 1.00 92.00 367 THR A O 1
ATOM 2931 N N . LEU A 1 368 ? -19.817 10.071 25.767 1.00 92.31 368 LEU A N 1
ATOM 2932 C CA . LEU A 1 368 ? -21.021 9.546 25.139 1.00 92.31 368 LEU A CA 1
ATOM 2933 C C . LEU A 1 368 ? -21.917 8.901 26.200 1.00 92.31 368 LEU A C 1
ATOM 2935 O O . LEU A 1 368 ? -21.671 7.785 26.666 1.00 92.31 368 LEU A O 1
ATOM 2939 N N . ARG A 1 369 ? -22.991 9.606 26.546 1.00 91.19 369 ARG A N 1
ATOM 2940 C CA . ARG A 1 369 ? -24.055 9.120 27.420 1.00 91.19 369 ARG A CA 1
ATOM 2941 C C . ARG A 1 369 ? -25.065 8.318 26.621 1.00 91.19 369 ARG A C 1
ATOM 2943 O O . ARG A 1 369 ? -25.615 8.820 25.638 1.00 91.19 369 ARG A O 1
ATOM 2950 N N . TYR A 1 370 ? -25.346 7.096 27.051 1.00 87.62 370 TYR A N 1
ATOM 2951 C CA . TYR A 1 370 ? -26.284 6.204 26.371 1.00 87.62 370 TYR A CA 1
ATOM 2952 C C . TYR A 1 370 ? -27.347 5.675 27.328 1.00 87.62 370 TYR A C 1
ATOM 2954 O O . TYR A 1 370 ? -27.106 5.528 28.526 1.00 87.62 370 TYR A O 1
ATOM 2962 N N . ASN A 1 371 ? -28.530 5.371 26.793 1.00 84.81 371 ASN A N 1
ATOM 2963 C CA . ASN A 1 371 ? -29.574 4.722 27.577 1.00 84.81 371 ASN A CA 1
ATOM 2964 C C . ASN A 1 371 ? -29.255 3.222 27.733 1.00 84.81 371 ASN A C 1
ATOM 2966 O O . ASN A 1 371 ? -29.306 2.505 26.727 1.00 84.81 371 ASN A O 1
ATOM 2970 N N . PRO A 1 372 ? -28.980 2.710 28.949 1.00 81.75 372 PRO A N 1
ATOM 2971 C CA . PRO A 1 372 ? -28.634 1.301 29.148 1.00 81.75 372 PRO A CA 1
ATOM 2972 C C . PRO A 1 372 ? -29.791 0.344 28.827 1.00 81.75 372 PRO A C 1
ATOM 2974 O O . PRO A 1 372 ? -29.556 -0.824 28.532 1.00 81.75 372 PRO A O 1
ATOM 2977 N N . ARG A 1 373 ? -31.042 0.828 28.815 1.00 80.12 373 ARG A N 1
ATOM 2978 C CA . ARG A 1 373 ? -32.220 0.032 28.429 1.00 80.12 373 ARG A CA 1
ATOM 2979 C C . ARG A 1 373 ? -32.349 -0.133 26.908 1.00 80.12 373 ARG A C 1
ATOM 2981 O O . ARG A 1 373 ? -33.145 -0.947 26.451 1.00 80.12 373 ARG A O 1
ATOM 2988 N N . SER A 1 374 ? -31.581 0.615 26.110 1.00 78.25 374 SER A N 1
ATOM 2989 C CA . SER A 1 374 ? -31.634 0.574 24.645 1.00 78.25 374 SER A CA 1
ATOM 2990 C C . SER A 1 374 ? -30.476 -0.228 24.050 1.00 78.25 374 SER A C 1
ATOM 2992 O O . SER A 1 374 ? -29.321 0.204 24.048 1.00 78.25 374 SER A O 1
ATOM 2994 N N . ARG A 1 375 ? -30.789 -1.376 23.435 1.00 77.38 375 ARG A N 1
ATOM 2995 C CA . ARG A 1 375 ? -29.794 -2.217 22.735 1.00 77.38 375 ARG A CA 1
ATOM 2996 C C . ARG A 1 375 ? -29.173 -1.517 21.538 1.00 77.38 375 ARG A C 1
ATOM 2998 O O . ARG A 1 375 ? -28.003 -1.729 21.242 1.00 77.38 375 ARG A O 1
ATOM 3005 N N . ALA A 1 376 ? -29.956 -0.685 20.862 1.00 79.06 376 ALA A N 1
ATOM 3006 C CA . ALA A 1 376 ? -29.485 0.150 19.773 1.00 79.06 376 ALA A CA 1
ATOM 3007 C C . ALA A 1 376 ? -28.427 1.150 20.241 1.00 79.06 376 ALA A C 1
ATOM 3009 O O . ALA A 1 376 ? -27.367 1.243 19.628 1.00 79.06 376 ALA A O 1
ATOM 3010 N N . ALA A 1 377 ? -28.692 1.854 21.346 1.00 81.75 377 ALA A N 1
ATOM 3011 C CA . ALA A 1 377 ? -27.732 2.788 21.923 1.00 81.75 377 ALA A CA 1
ATOM 3012 C C . ALA A 1 377 ? -26.442 2.057 22.319 1.00 81.75 377 ALA A C 1
ATOM 3014 O O . ALA A 1 377 ? -25.350 2.486 21.954 1.00 81.75 377 ALA A O 1
ATOM 3015 N N . PHE A 1 378 ? -26.570 0.889 22.953 1.00 84.25 378 PHE A N 1
ATOM 3016 C CA . PHE A 1 378 ? -25.424 0.057 23.312 1.00 84.25 378 PHE A CA 1
ATOM 3017 C C . PHE A 1 378 ? -24.645 -0.459 22.086 1.00 84.25 378 PHE A C 1
ATOM 3019 O O . PHE A 1 378 ? -23.416 -0.435 22.075 1.00 84.25 378 PHE A O 1
ATOM 3026 N N . ALA A 1 379 ? -25.326 -0.878 21.014 1.00 83.06 379 ALA A N 1
ATOM 3027 C CA . ALA A 1 379 ? -24.688 -1.301 19.764 1.00 83.06 379 ALA A CA 1
ATOM 3028 C C . ALA A 1 379 ? -23.927 -0.153 19.082 1.00 83.06 379 ALA A C 1
ATOM 3030 O O . ALA A 1 379 ? -22.828 -0.371 18.568 1.00 83.06 379 ALA A O 1
ATOM 3031 N N . ILE A 1 380 ? -24.466 1.070 19.128 1.00 85.88 380 ILE A N 1
ATOM 3032 C CA . ILE A 1 380 ? -23.768 2.270 18.656 1.00 85.88 380 ILE A CA 1
ATOM 3033 C C . ILE A 1 380 ? -22.521 2.516 19.509 1.00 85.88 380 ILE A C 1
ATOM 3035 O O . ILE A 1 380 ? -21.444 2.683 18.943 1.00 85.88 380 ILE A O 1
ATOM 3039 N N . CYS A 1 381 ? -22.607 2.438 20.842 1.00 89.06 381 CYS A N 1
ATOM 3040 C CA . CYS A 1 381 ? -21.435 2.552 21.719 1.00 89.06 381 CYS A CA 1
ATOM 3041 C C . CYS A 1 381 ? -20.358 1.509 21.381 1.00 89.06 381 CYS A C 1
ATOM 3043 O O . CYS A 1 381 ? -19.181 1.845 21.256 1.00 89.06 381 CYS A O 1
ATOM 3045 N N . ARG A 1 382 ? -20.750 0.253 21.133 1.00 88.38 382 ARG A N 1
ATOM 3046 C CA . ARG A 1 382 ? -19.835 -0.818 20.699 1.00 88.38 382 ARG A CA 1
ATOM 3047 C C . ARG A 1 382 ? -19.176 -0.517 19.352 1.00 88.38 382 ARG A C 1
ATOM 3049 O O . ARG A 1 382 ? -17.990 -0.816 19.178 1.00 88.38 382 ARG A O 1
ATOM 3056 N N . ALA A 1 383 ? -19.909 0.061 18.402 1.00 88.12 383 ALA A N 1
ATOM 3057 C CA . ALA A 1 383 ? -19.351 0.498 17.124 1.00 88.12 383 ALA A CA 1
ATOM 3058 C C . ALA A 1 383 ? -18.357 1.650 17.321 1.00 88.12 383 ALA A C 1
ATOM 3060 O O . ALA A 1 383 ? -17.225 1.565 16.845 1.00 88.12 383 ALA A O 1
ATOM 3061 N N . VAL A 1 384 ? -18.728 2.665 18.106 1.00 89.38 384 VAL A N 1
ATOM 3062 C CA . VAL A 1 384 ? -17.873 3.814 18.430 1.00 89.38 384 VAL A CA 1
ATOM 3063 C C . VAL A 1 384 ? -16.592 3.370 19.142 1.00 89.38 384 VAL A C 1
ATOM 3065 O O . VAL A 1 384 ? -15.517 3.766 18.706 1.00 89.38 384 VAL A O 1
ATOM 3068 N N . LYS A 1 385 ? -16.652 2.454 20.122 1.00 89.25 385 LYS A N 1
ATOM 3069 C CA . LYS A 1 385 ? -15.467 1.866 20.792 1.00 89.25 385 LYS A CA 1
ATOM 3070 C C . LYS A 1 385 ? -14.459 1.281 19.788 1.00 89.25 385 LYS A C 1
ATOM 3072 O O . LYS A 1 385 ? -13.240 1.383 19.950 1.00 89.25 385 LYS A O 1
ATOM 3077 N N . ARG A 1 386 ? -14.950 0.643 18.721 1.00 87.12 386 ARG A N 1
ATOM 3078 C CA . ARG A 1 386 ? -14.115 0.011 17.680 1.00 87.12 386 ARG A CA 1
ATOM 3079 C C . ARG A 1 386 ? -13.532 1.024 16.698 1.00 87.12 386 ARG A C 1
ATOM 3081 O O . ARG A 1 386 ? -12.417 0.819 16.223 1.00 87.12 386 ARG A O 1
ATOM 3088 N N . LEU A 1 387 ? -14.240 2.120 16.443 1.00 85.69 387 LEU A N 1
ATOM 3089 C CA . LEU A 1 387 ? -13.755 3.222 15.613 1.00 85.69 387 LEU A CA 1
ATOM 3090 C C . LEU A 1 387 ? -12.802 4.151 16.377 1.00 85.69 387 LEU A C 1
ATOM 3092 O O . LEU A 1 387 ? -11.883 4.710 15.779 1.00 85.69 387 LEU A O 1
ATOM 3096 N N . ASP A 1 388 ? -12.958 4.271 17.696 1.00 86.81 388 ASP A N 1
ATOM 3097 C CA . ASP A 1 388 ? -12.130 5.133 18.534 1.00 86.81 388 ASP A CA 1
ATOM 3098 C C . ASP A 1 388 ? -10.737 4.528 18.762 1.00 86.81 388 ASP A C 1
ATOM 3100 O O . ASP A 1 388 ? -10.446 3.837 19.737 1.00 86.81 388 ASP A O 1
ATOM 3104 N N . GLY A 1 389 ? -9.850 4.754 17.795 1.00 81.25 389 GLY A N 1
ATOM 3105 C CA . GLY A 1 389 ? -8.439 4.389 17.889 1.00 81.25 389 GLY A CA 1
ATOM 3106 C C . GLY A 1 389 ? -7.599 5.303 18.787 1.00 81.25 389 GLY A C 1
ATOM 3107 O O . GLY A 1 389 ? -6.434 4.970 19.009 1.00 81.25 389 GLY A O 1
ATOM 3108 N N . LEU A 1 390 ? -8.151 6.426 19.264 1.00 83.00 390 LEU A N 1
ATOM 3109 C CA . LEU A 1 390 ? -7.448 7.440 20.061 1.00 83.00 390 LEU A CA 1
ATOM 3110 C C . LEU A 1 390 ? -7.859 7.436 21.539 1.00 83.00 390 LEU A C 1
ATOM 3112 O O . LEU A 1 390 ? -7.207 8.117 22.331 1.00 83.00 390 LEU A O 1
ATOM 3116 N N . GLN A 1 391 ? -8.882 6.658 21.911 1.00 87.44 391 GLN A N 1
ATOM 3117 C CA . GLN A 1 391 ? -9.432 6.581 23.269 1.00 87.44 391 GLN A CA 1
ATOM 3118 C C . GLN A 1 391 ? -9.863 7.973 23.762 1.00 87.44 391 GLN A C 1
ATOM 3120 O O . GLN A 1 391 ? -9.441 8.428 24.827 1.00 87.44 391 GLN A O 1
ATOM 3125 N N . LEU A 1 392 ? -10.609 8.690 22.920 1.00 87.25 392 LEU A N 1
ATOM 3126 C CA . LEU A 1 392 ? -11.138 10.028 23.195 1.00 87.25 392 LEU A CA 1
ATOM 3127 C C . LEU A 1 392 ? -12.625 10.003 23.573 1.00 87.25 392 LEU A C 1
ATOM 3129 O O . LEU A 1 392 ? -13.134 11.015 24.049 1.00 87.25 392 LEU A O 1
ATOM 3133 N N . VAL A 1 393 ? -13.319 8.879 23.383 1.00 90.12 393 VAL A N 1
ATOM 3134 C CA . VAL A 1 393 ? -14.737 8.721 23.717 1.00 90.12 393 VAL A CA 1
ATOM 3135 C C . VAL A 1 393 ? -14.885 7.914 25.003 1.00 90.12 393 VAL A C 1
ATOM 3137 O O . VAL A 1 393 ? -14.621 6.717 25.014 1.00 90.12 393 VAL A O 1
ATOM 3140 N N . ARG A 1 394 ? -15.356 8.542 26.081 1.00 92.19 394 ARG A N 1
ATOM 3141 C CA . ARG A 1 394 ? -15.746 7.846 27.318 1.00 92.19 394 ARG A CA 1
ATOM 3142 C C . ARG A 1 394 ? -17.224 7.476 27.262 1.00 92.19 394 ARG A C 1
ATOM 3144 O O . ARG A 1 394 ? -18.025 8.280 26.800 1.00 92.19 394 ARG A O 1
ATOM 3151 N N . PHE A 1 395 ? -17.602 6.298 27.742 1.00 92.31 395 PHE A N 1
ATOM 3152 C CA . PHE A 1 395 ? -19.002 5.864 27.780 1.00 92.31 395 PHE A CA 1
ATOM 3153 C C . PHE A 1 395 ? -19.565 6.000 29.195 1.00 92.31 395 PHE A C 1
ATOM 3155 O O . PHE A 1 395 ? -18.893 5.619 30.148 1.00 92.31 395 PHE A O 1
ATOM 3162 N N . GLU A 1 396 ? -20.785 6.518 29.327 1.00 92.75 396 GLU A N 1
ATOM 3163 C CA . GLU A 1 396 ? -21.476 6.693 30.615 1.00 92.75 396 GLU A CA 1
ATOM 3164 C C . GLU A 1 396 ? -22.944 6.258 30.468 1.00 92.75 396 GLU A C 1
ATOM 3166 O O . GLU A 1 396 ? -23.649 6.690 29.548 1.00 92.75 396 GLU A O 1
ATOM 3171 N N . ALA A 1 397 ? -23.420 5.374 31.340 1.00 87.06 397 ALA A N 1
ATOM 3172 C CA . ALA A 1 397 ? -24.810 4.941 31.349 1.00 87.06 397 ALA A CA 1
ATOM 3173 C C . ALA A 1 397 ? -25.694 6.029 31.977 1.00 87.06 397 ALA A C 1
ATOM 3175 O O . ALA A 1 397 ? -25.518 6.415 33.128 1.00 87.06 397 ALA A O 1
ATOM 3176 N N . SER A 1 398 ? -26.687 6.515 31.230 1.00 87.19 398 SER A N 1
ATOM 3177 C CA . SER A 1 398 ? -27.622 7.545 31.695 1.00 87.19 398 SER A CA 1
ATOM 3178 C C . SER A 1 398 ? -29.060 7.154 31.329 1.00 87.19 398 SER A C 1
ATOM 3180 O O . SER A 1 398 ? -29.456 7.290 30.165 1.00 87.19 398 SER A O 1
ATOM 3182 N N . PRO A 1 399 ? -29.868 6.675 32.297 1.00 79.31 399 PRO A N 1
ATOM 3183 C CA . PRO A 1 399 ? -31.265 6.288 32.068 1.00 79.31 399 PRO A CA 1
ATOM 3184 C C . PRO A 1 399 ? -32.147 7.435 31.554 1.00 79.31 399 PRO A C 1
ATOM 3186 O O . PRO A 1 399 ? -33.111 7.194 30.833 1.00 79.31 399 PRO A O 1
ATOM 3189 N N . GLU A 1 400 ? -31.786 8.673 31.893 1.00 77.94 400 GLU A N 1
ATOM 3190 C CA . GLU A 1 400 ? -32.491 9.907 31.521 1.00 77.94 400 GLU A CA 1
ATOM 3191 C C . GLU A 1 400 ? -32.279 10.315 30.055 1.00 77.94 400 GLU A C 1
ATOM 3193 O O . GLU A 1 400 ? -32.917 11.236 29.543 1.00 77.94 400 GLU A O 1
ATOM 3198 N N . THR A 1 401 ? -31.353 9.663 29.349 1.00 73.88 401 THR A N 1
ATOM 3199 C CA . THR A 1 401 ? -31.067 9.976 27.950 1.00 73.88 401 THR A CA 1
ATOM 3200 C C . THR A 1 401 ? -32.034 9.211 27.032 1.00 73.88 401 THR A C 1
ATOM 3202 O O . THR A 1 401 ? -32.186 8.000 27.187 1.00 73.88 401 THR A O 1
ATOM 3205 N N . PRO A 1 402 ? -32.683 9.849 26.037 1.00 70.94 402 PRO A N 1
ATOM 3206 C CA . PRO A 1 402 ? -33.670 9.170 25.189 1.00 70.94 402 PRO A CA 1
ATOM 3207 C C . PRO A 1 402 ? -33.059 8.091 24.278 1.00 70.94 402 PRO A C 1
ATOM 3209 O O . PRO A 1 402 ? -33.673 7.048 24.064 1.00 70.94 402 PRO A O 1
ATOM 3212 N N . LEU A 1 403 ? -31.850 8.317 23.753 1.00 76.50 403 LEU A N 1
ATOM 3213 C CA . LEU A 1 403 ? -31.080 7.305 23.018 1.00 76.50 403 LEU A CA 1
ATOM 3214 C C . LEU A 1 403 ? -29.578 7.500 23.253 1.00 76.50 403 LEU A C 1
ATOM 3216 O O . LEU A 1 403 ? -28.932 6.647 23.857 1.00 76.50 403 LEU A O 1
ATOM 3220 N N . LEU A 1 404 ? -29.051 8.650 22.826 1.00 82.50 404 LEU A N 1
ATOM 3221 C CA . LEU A 1 404 ? -27.659 9.066 22.990 1.00 82.50 404 LEU A CA 1
ATOM 3222 C C . LEU A 1 404 ? -27.612 10.569 23.294 1.00 82.50 404 LEU A C 1
ATOM 3224 O O . LEU A 1 404 ? -28.427 11.336 22.781 1.00 82.50 404 LEU A O 1
ATOM 3228 N N . SER A 1 405 ? -26.658 10.997 24.112 1.00 86.25 405 SER A N 1
ATOM 3229 C CA . SER A 1 405 ? -26.279 12.403 24.263 1.00 86.25 405 SER A CA 1
ATOM 3230 C C . SER A 1 405 ? -24.779 12.498 24.483 1.00 86.25 405 SER A C 1
ATOM 3232 O O . SER A 1 405 ? -24.160 11.549 24.956 1.00 86.25 405 SER A O 1
ATOM 3234 N N . VAL A 1 406 ? -24.180 13.619 24.107 1.00 88.56 406 VAL A N 1
ATOM 3235 C CA . VAL A 1 406 ? -22.741 13.830 24.247 1.00 88.56 406 VAL A CA 1
ATOM 3236 C C . VAL A 1 406 ? -22.512 14.981 25.206 1.00 88.56 406 VAL A C 1
ATOM 3238 O O . VAL A 1 406 ? -23.176 16.011 25.113 1.00 88.56 406 VAL A O 1
ATOM 3241 N N . VAL A 1 407 ? -21.579 14.802 26.133 1.00 87.19 407 VAL A N 1
ATOM 3242 C CA . VAL A 1 407 ? -21.060 15.883 26.966 1.00 87.19 407 VAL A CA 1
ATOM 3243 C C . VAL A 1 407 ? -19.691 16.271 26.427 1.00 87.19 407 VAL A C 1
ATOM 3245 O O . VAL A 1 407 ? -18.775 15.446 26.378 1.00 87.19 407 VAL A O 1
ATOM 3248 N N . GLN A 1 408 ? -19.565 17.527 26.012 1.00 83.75 408 GLN A N 1
ATOM 3249 C CA . GLN A 1 408 ? -18.330 18.117 25.509 1.00 83.75 408 GLN A CA 1
ATOM 3250 C C . GLN A 1 408 ? -18.137 19.478 26.190 1.00 83.75 408 GLN A C 1
ATOM 3252 O O . GLN A 1 408 ? -19.049 20.296 26.184 1.00 83.75 408 GLN A O 1
ATOM 3257 N N . HIS A 1 409 ? -16.979 19.720 26.815 1.00 80.38 409 HIS A N 1
ATOM 3258 C CA . HIS A 1 409 ? -16.697 20.957 27.574 1.00 80.38 409 HIS A CA 1
ATOM 3259 C C . HIS A 1 409 ? -17.796 21.336 28.597 1.00 80.38 409 HIS A C 1
ATOM 3261 O O . HIS A 1 409 ? -18.209 22.489 28.669 1.00 80.38 409 HIS A O 1
ATOM 3267 N N . ASN A 1 410 ? -18.305 20.362 29.363 1.00 79.50 410 ASN A N 1
ATOM 3268 C CA . ASN A 1 410 ? -19.433 20.515 30.302 1.00 79.50 410 ASN A CA 1
ATOM 3269 C C . ASN A 1 410 ? -20.772 20.957 29.683 1.00 79.50 410 ASN A C 1
ATOM 3271 O O . ASN A 1 410 ? -21.734 21.180 30.414 1.00 79.50 410 ASN A O 1
ATOM 3275 N N . GLN A 1 411 ? -20.883 21.021 28.356 1.00 81.88 411 GLN A N 1
ATOM 3276 C CA . GLN A 1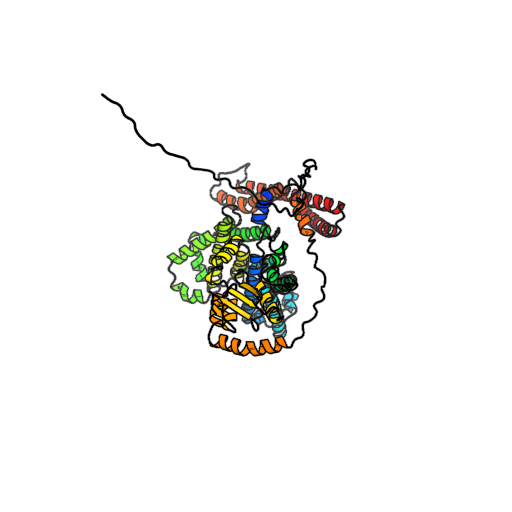 411 ? -22.142 21.274 27.668 1.00 81.88 411 GLN A CA 1
ATOM 3277 C C . GLN A 1 411 ? -22.725 19.969 27.130 1.00 81.88 411 GLN A C 1
ATOM 3279 O O . GLN A 1 411 ? -22.025 19.141 26.539 1.00 81.88 411 GLN A O 1
ATOM 3284 N N . ARG A 1 412 ? -24.029 19.776 27.354 1.00 84.38 412 ARG A N 1
ATOM 3285 C CA . ARG A 1 412 ? -24.777 18.646 26.801 1.00 84.38 412 ARG A CA 1
ATOM 3286 C C . ARG A 1 412 ? -25.246 19.009 25.402 1.00 84.38 412 ARG A C 1
ATOM 3288 O O . ARG A 1 412 ? -25.994 19.964 25.226 1.00 84.38 412 ARG A O 1
ATOM 3295 N N . VAL A 1 413 ? -24.864 18.198 24.430 1.00 83.44 413 VAL A N 1
ATOM 3296 C CA . VAL A 1 413 ? -25.305 18.317 23.043 1.00 83.44 413 VAL A CA 1
ATOM 3297 C C . VAL A 1 413 ? -26.008 17.020 22.623 1.00 83.44 413 VAL A C 1
ATOM 3299 O O . VAL A 1 413 ? -25.679 15.919 23.078 1.00 83.44 413 VAL A O 1
ATOM 3302 N N . THR A 1 414 ? -27.075 17.158 21.835 1.00 81.06 414 THR A N 1
ATOM 3303 C CA . THR A 1 414 ? -27.999 16.067 21.484 1.00 81.06 414 THR A CA 1
ATOM 3304 C C . THR A 1 414 ? -28.167 15.944 19.968 1.00 81.06 414 THR A C 1
ATOM 3306 O O . THR A 1 414 ? -27.730 16.814 19.218 1.00 81.06 414 THR A O 1
ATOM 3309 N N . ALA A 1 415 ? -28.746 14.820 19.532 1.00 76.12 415 ALA A N 1
ATOM 3310 C CA . ALA A 1 415 ? -29.115 14.546 18.142 1.00 76.12 415 ALA A CA 1
ATOM 3311 C C . ALA A 1 415 ? -27.951 14.713 17.130 1.00 76.12 415 ALA A C 1
ATOM 3313 O O . ALA A 1 415 ? -26.883 14.132 17.341 1.00 76.12 415 ALA A O 1
ATOM 3314 N N . GLY A 1 416 ? -28.123 15.436 16.024 1.00 74.12 416 GLY A N 1
ATOM 3315 C CA . GLY A 1 416 ? -27.139 15.567 14.946 1.00 74.12 416 GLY A CA 1
ATOM 3316 C C . GLY A 1 416 ? -25.821 16.194 15.390 1.00 74.12 416 GLY A C 1
ATOM 3317 O O . GLY A 1 416 ? -24.747 15.725 15.010 1.00 74.12 416 GLY A O 1
ATOM 3318 N N . ALA A 1 417 ? -25.879 17.170 16.295 1.00 78.50 417 ALA A N 1
ATOM 3319 C CA . ALA A 1 417 ? -24.684 17.779 16.867 1.00 78.50 417 ALA A CA 1
ATOM 3320 C C . ALA A 1 417 ? -23.909 16.802 17.781 1.00 78.50 417 ALA A C 1
ATOM 3322 O O . ALA A 1 417 ? -22.680 16.845 17.835 1.00 78.50 417 ALA A O 1
ATOM 3323 N N . ALA A 1 418 ? -24.590 15.846 18.428 1.00 81.31 418 ALA A N 1
ATOM 3324 C CA . ALA A 1 418 ? -23.928 14.769 19.171 1.00 81.31 418 ALA A CA 1
ATOM 3325 C C . ALA A 1 418 ? -23.199 13.790 18.232 1.00 81.31 418 ALA A C 1
ATOM 3327 O O . ALA A 1 418 ? -22.086 13.355 18.533 1.00 81.31 418 ALA A O 1
ATOM 3328 N N . VAL A 1 419 ? -23.783 13.478 17.069 1.00 80.94 419 VAL A N 1
ATOM 3329 C CA . VAL A 1 419 ? -23.127 12.656 16.036 1.00 80.94 419 VAL A CA 1
ATOM 3330 C C . VAL A 1 419 ? -21.876 13.360 15.510 1.00 80.94 419 VAL A C 1
ATOM 3332 O O . VAL A 1 419 ? -20.813 12.741 15.450 1.00 80.94 419 VAL A O 1
ATOM 3335 N N . ALA A 1 420 ? -21.971 14.657 15.203 1.00 82.12 420 ALA A N 1
ATOM 3336 C CA . ALA A 1 420 ? -20.829 15.465 14.782 1.00 82.12 420 ALA A CA 1
ATOM 3337 C C . ALA A 1 420 ? -19.713 15.471 15.840 1.00 82.12 420 ALA A C 1
ATOM 3339 O O . ALA A 1 420 ? -18.552 15.246 15.502 1.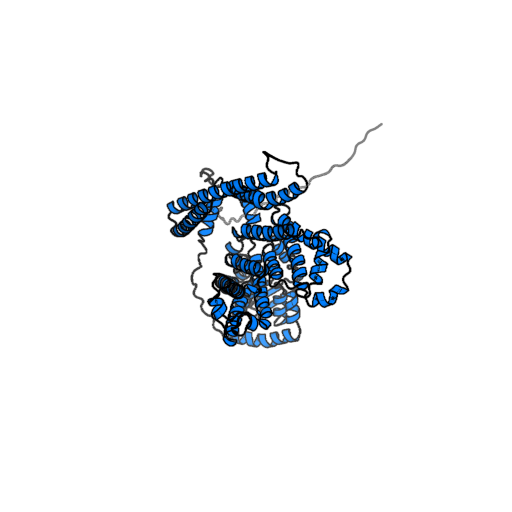00 82.12 420 ALA A O 1
ATOM 3340 N N . ALA A 1 421 ? -20.061 15.635 17.121 1.00 84.25 421 ALA A N 1
ATOM 3341 C CA . ALA A 1 421 ? -19.104 15.611 18.226 1.00 84.25 421 ALA A CA 1
ATOM 3342 C C . ALA A 1 421 ? -18.386 14.254 18.345 1.00 84.25 421 ALA A C 1
ATOM 3344 O O . ALA A 1 421 ? -17.156 14.220 18.411 1.00 84.25 421 ALA A O 1
ATOM 3345 N N . VAL A 1 422 ? -19.112 13.130 18.281 1.00 84.75 422 VAL A N 1
ATOM 3346 C CA . VAL A 1 422 ? -18.500 11.787 18.293 1.00 84.75 422 VAL A CA 1
ATOM 3347 C C . VAL A 1 422 ? -17.594 11.588 17.084 1.00 84.75 422 VAL A C 1
ATOM 3349 O O . VAL A 1 422 ? -16.451 11.172 17.256 1.00 84.75 422 VAL A O 1
ATOM 3352 N N . VAL A 1 423 ? -18.051 11.916 15.871 1.00 84.44 423 VAL A N 1
ATOM 3353 C CA . VAL A 1 423 ? -17.224 11.767 14.663 1.00 84.44 423 VAL A CA 1
ATOM 3354 C C . VAL A 1 423 ? -15.986 12.651 14.746 1.00 84.44 423 VAL A C 1
ATOM 3356 O O . VAL A 1 423 ? -14.894 12.190 14.428 1.00 84.44 423 VAL A O 1
ATOM 3359 N N . SER A 1 424 ? -16.114 13.872 15.267 1.00 82.81 424 SER A N 1
ATOM 3360 C CA . SER A 1 424 ? -14.989 14.784 15.473 1.00 82.81 424 SER A CA 1
ATOM 3361 C C . SER A 1 424 ? -13.946 14.258 16.462 1.00 82.81 424 SER A C 1
ATOM 3363 O O . SER A 1 424 ? -12.786 14.665 16.378 1.00 82.81 424 SER A O 1
ATOM 3365 N N . ALA A 1 425 ? -14.308 13.331 17.354 1.00 83.19 425 ALA A N 1
ATOM 3366 C CA . ALA A 1 425 ? -13.393 12.674 18.287 1.00 83.19 425 ALA A CA 1
ATOM 3367 C C . ALA A 1 425 ? -12.646 11.477 17.658 1.00 83.19 425 ALA A C 1
ATOM 3369 O O . ALA A 1 425 ? -11.559 11.123 18.113 1.00 83.19 425 ALA A O 1
ATOM 3370 N N . LEU A 1 426 ? -13.163 10.885 16.576 1.00 83.94 426 LEU A N 1
ATOM 3371 C CA . LEU A 1 426 ? -12.569 9.715 15.917 1.00 83.94 426 LEU A CA 1
ATOM 3372 C C . LEU A 1 426 ? -11.260 10.041 15.153 1.00 83.94 426 LEU A C 1
ATOM 3374 O O . LEU A 1 426 ? -10.953 11.207 14.865 1.00 83.94 426 LEU A O 1
ATOM 3378 N N . PRO A 1 427 ? -10.446 9.027 14.790 1.00 71.44 427 PRO A N 1
ATOM 3379 C CA . PRO A 1 427 ? -9.333 9.203 13.851 1.00 71.44 427 PRO A CA 1
ATOM 3380 C C . PRO A 1 427 ? -9.824 9.815 12.524 1.00 71.44 427 PRO A C 1
ATOM 3382 O O . PRO A 1 427 ? -10.854 9.390 12.017 1.00 71.44 427 PRO A O 1
ATOM 3385 N N . LEU A 1 428 ? -9.124 10.829 11.984 1.00 67.75 428 LEU A N 1
ATOM 3386 C CA . LEU A 1 428 ? -9.551 11.660 10.826 1.00 67.75 428 LEU A CA 1
ATOM 3387 C C . LEU A 1 428 ? -10.850 12.475 11.035 1.00 67.75 428 LEU A C 1
ATOM 3389 O O . LEU A 1 428 ? -11.282 13.220 10.157 1.00 67.75 428 LEU A O 1
ATOM 3393 N N . GLY A 1 429 ? -11.417 12.403 12.238 1.00 69.94 429 GLY A N 1
ATOM 3394 C CA . GLY A 1 429 ? -12.652 13.045 12.658 1.00 69.94 429 GLY A CA 1
ATOM 3395 C C . GLY A 1 429 ? -12.778 14.555 12.464 1.00 69.94 429 GLY A C 1
ATOM 3396 O O . GLY A 1 429 ? -13.892 14.981 12.194 1.00 69.94 429 GLY A O 1
ATOM 3397 N N . PRO A 1 430 ? -11.732 15.403 12.557 1.00 71.69 430 PRO A N 1
ATOM 3398 C CA . PRO A 1 430 ? -11.926 16.850 12.456 1.00 71.69 430 PRO A CA 1
ATOM 3399 C C . PRO A 1 430 ? -12.421 17.283 11.073 1.00 71.69 430 PRO A C 1
ATOM 3401 O O . PRO A 1 430 ? -13.262 18.165 10.985 1.00 71.69 430 PRO A O 1
ATOM 3404 N N . LEU A 1 431 ? -11.957 16.624 10.004 1.00 74.75 431 LEU A N 1
ATOM 3405 C CA . LEU A 1 431 ? -12.388 16.925 8.635 1.00 74.75 431 LEU A CA 1
ATOM 3406 C C . LEU A 1 431 ? -13.844 16.496 8.411 1.00 74.75 431 LEU A C 1
ATOM 3408 O O . LEU A 1 431 ? -14.666 17.279 7.945 1.00 74.75 431 LEU A O 1
ATOM 3412 N N . LEU A 1 432 ? -14.182 15.266 8.807 1.00 76.12 432 LEU A N 1
ATOM 3413 C CA . LEU A 1 432 ? -15.538 14.726 8.662 1.00 76.12 432 LEU A CA 1
ATOM 3414 C C . LEU A 1 432 ? -16.536 15.384 9.621 1.00 76.12 432 LEU A C 1
ATOM 3416 O O . LEU A 1 432 ? -17.699 15.563 9.279 1.00 76.12 432 LEU A O 1
ATOM 3420 N N . GLY A 1 433 ? -16.083 15.766 10.812 1.00 72.38 433 GLY A N 1
ATOM 3421 C CA . GLY A 1 433 ? -16.879 16.430 11.837 1.00 72.38 433 GLY A CA 1
ATOM 3422 C C . GLY A 1 433 ? -17.328 17.823 11.413 1.00 72.38 433 GLY A C 1
ATOM 3423 O O . GLY A 1 433 ? -18.450 18.196 11.728 1.00 72.38 433 GLY A O 1
ATOM 3424 N N . VAL A 1 434 ? -16.514 18.557 10.642 1.00 79.25 434 VAL A N 1
ATOM 3425 C CA . VAL A 1 434 ? -16.927 19.839 10.040 1.00 79.25 434 VAL A CA 1
ATOM 3426 C C . VAL A 1 434 ? -18.046 19.625 9.021 1.00 79.25 434 VAL A C 1
ATOM 3428 O O . VAL A 1 434 ? -19.049 20.330 9.061 1.00 79.25 434 VAL A O 1
ATOM 3431 N N . VAL A 1 435 ? -17.920 18.615 8.152 1.00 81.00 435 VAL A N 1
ATOM 3432 C CA . VAL A 1 435 ? -18.947 18.296 7.144 1.00 81.00 435 VAL A CA 1
ATOM 3433 C C . VAL A 1 435 ? -20.251 17.841 7.806 1.00 81.00 435 VAL A C 1
ATOM 3435 O O . VAL A 1 435 ? -21.324 18.324 7.463 1.00 81.00 435 VAL A O 1
ATOM 3438 N N . ILE A 1 436 ? -20.172 16.939 8.787 1.00 78.69 436 ILE A N 1
ATOM 3439 C CA . ILE A 1 436 ? -21.339 16.409 9.510 1.00 78.69 436 ILE A CA 1
ATOM 3440 C C . ILE A 1 436 ? -21.960 17.461 10.438 1.00 78.69 436 ILE A C 1
ATOM 3442 O O . ILE A 1 436 ? -23.168 17.451 10.652 1.00 78.69 436 ILE A O 1
ATOM 3446 N N . GLY A 1 437 ? -21.146 18.370 10.972 1.00 77.62 437 GLY A N 1
ATOM 3447 C CA . GLY A 1 437 ? -21.582 19.499 11.790 1.00 77.62 437 GLY A CA 1
ATOM 3448 C C . GLY A 1 437 ? -22.186 20.652 10.988 1.00 77.62 437 GLY A C 1
ATOM 3449 O O . GLY A 1 437 ? -22.677 21.603 11.593 1.00 77.62 437 GLY A O 1
ATOM 3450 N N . ALA A 1 438 ? -22.176 20.590 9.652 1.00 83.81 438 ALA A N 1
ATOM 3451 C CA . ALA A 1 438 ? -22.817 21.600 8.823 1.00 83.81 438 ALA A CA 1
ATOM 3452 C C . ALA A 1 438 ? -24.346 21.612 9.062 1.00 83.81 438 ALA A C 1
ATOM 3454 O O . ALA A 1 438 ? -24.948 20.538 9.180 1.00 83.81 438 ALA A O 1
ATOM 3455 N N . PRO A 1 439 ? -25.006 22.790 9.063 1.00 84.94 439 PRO A N 1
ATOM 3456 C CA . PRO A 1 439 ? -26.443 22.915 9.329 1.00 84.94 439 PRO A CA 1
ATOM 3457 C C . PRO A 1 439 ? -27.359 21.925 8.580 1.00 84.94 439 PRO A C 1
ATOM 3459 O O . PRO A 1 439 ? -28.216 21.326 9.234 1.00 84.94 439 PRO A O 1
ATOM 3462 N N . PRO A 1 440 ? -27.191 21.669 7.261 1.00 84.50 440 PRO A N 1
ATOM 3463 C CA . PRO A 1 440 ? -28.053 20.717 6.554 1.00 84.50 440 PRO A CA 1
ATOM 3464 C C . PRO A 1 440 ? -27.878 19.271 7.036 1.00 84.50 440 PRO A C 1
ATOM 3466 O O . PRO A 1 440 ? -28.848 18.516 7.091 1.00 84.50 440 PRO A O 1
ATOM 3469 N N . MET A 1 441 ? -26.662 18.881 7.424 1.00 81.19 441 MET A N 1
ATOM 3470 C CA . MET A 1 441 ? -26.377 17.536 7.926 1.00 81.19 441 MET A CA 1
ATOM 3471 C C . MET A 1 441 ? -26.920 17.346 9.340 1.00 81.19 441 MET A C 1
ATOM 3473 O O . MET A 1 441 ? -27.545 16.324 9.620 1.00 81.19 441 MET A O 1
ATOM 3477 N N . VAL A 1 442 ? -26.748 18.340 10.215 1.00 81.19 442 VAL A N 1
ATOM 3478 C CA . VAL A 1 442 ? -27.319 18.320 11.570 1.00 81.19 442 VAL A CA 1
ATOM 3479 C C . VAL A 1 442 ? -28.839 18.206 11.503 1.00 81.19 442 VAL A C 1
ATOM 3481 O O . VAL A 1 442 ? -29.396 17.306 12.125 1.00 81.19 442 VAL A O 1
ATOM 3484 N N . TRP A 1 443 ? -29.494 19.019 10.669 1.00 83.38 443 TRP A N 1
ATOM 3485 C CA . TRP A 1 443 ? -30.940 18.937 10.452 1.00 83.38 443 TRP A CA 1
ATOM 3486 C C . TRP A 1 443 ? -31.380 17.555 9.949 1.00 83.38 443 TRP A C 1
ATOM 3488 O O . TRP A 1 443 ? -32.362 16.998 10.441 1.00 83.38 443 TRP A O 1
ATOM 3498 N N . LEU A 1 444 ? -30.634 16.960 9.011 1.00 82.44 444 LEU A N 1
ATOM 3499 C CA . LEU A 1 444 ? -30.923 15.618 8.500 1.00 82.44 444 LEU A CA 1
ATOM 3500 C C . LEU A 1 444 ? -30.860 14.563 9.614 1.00 82.44 444 LEU A C 1
ATOM 3502 O O . LEU A 1 444 ? -31.756 13.721 9.728 1.00 82.44 444 LEU A O 1
ATOM 3506 N N . PHE A 1 445 ? -29.825 14.611 10.455 1.00 77.88 445 PHE A N 1
ATOM 3507 C CA . PHE A 1 445 ? -29.698 13.711 11.599 1.00 77.88 445 PHE A CA 1
ATOM 3508 C C . PHE A 1 445 ? -30.790 13.962 12.642 1.00 77.88 445 PHE A C 1
ATOM 3510 O O . PHE A 1 445 ? -31.369 12.996 13.147 1.00 77.88 445 PHE A O 1
ATOM 3517 N N . ASP A 1 446 ? -31.138 15.215 12.919 1.00 79.75 446 ASP A N 1
ATOM 3518 C CA . ASP A 1 446 ? -32.227 15.587 13.829 1.00 79.75 446 ASP A CA 1
ATOM 3519 C C . ASP A 1 446 ? -33.578 15.063 13.326 1.00 79.75 446 ASP A C 1
ATOM 3521 O O . ASP A 1 446 ? -34.353 14.504 14.101 1.00 79.75 446 ASP A O 1
ATOM 3525 N N . ALA A 1 447 ? -33.834 15.128 12.018 1.00 79.06 447 ALA A N 1
ATOM 3526 C CA . ALA A 1 447 ? -35.042 14.594 11.390 1.00 79.06 447 ALA A CA 1
ATOM 3527 C C . ALA A 1 447 ? -35.076 13.051 11.343 1.00 79.06 447 ALA A C 1
ATOM 3529 O O . ALA A 1 447 ? -36.152 12.435 11.341 1.00 79.06 447 ALA A O 1
ATOM 3530 N N . ALA A 1 448 ? -33.913 12.398 11.289 1.00 74.81 448 ALA A N 1
ATOM 3531 C CA . ALA A 1 448 ? -33.794 10.940 11.252 1.00 74.81 448 ALA A CA 1
ATOM 3532 C C . ALA A 1 448 ? -33.863 10.300 12.650 1.00 74.81 448 ALA A C 1
ATOM 3534 O O . ALA A 1 448 ? -34.446 9.223 12.814 1.00 74.81 448 ALA A O 1
ATOM 3535 N N . THR A 1 449 ? -33.311 10.963 13.669 1.00 70.50 449 THR A N 1
ATOM 3536 C CA . THR A 1 449 ? -33.136 10.414 15.025 1.00 70.50 449 THR A CA 1
ATOM 3537 C C . THR A 1 449 ? -34.452 9.950 15.672 1.00 70.50 449 THR A C 1
ATOM 3539 O O . THR A 1 449 ? -34.489 8.823 16.177 1.00 70.50 449 THR A O 1
ATOM 3542 N N . PRO A 1 450 ? -35.573 10.702 15.612 1.00 69.44 450 PRO A N 1
ATOM 3543 C CA . PRO A 1 450 ? -36.857 10.254 16.149 1.00 69.44 450 PRO A CA 1
ATOM 3544 C C . PRO A 1 450 ? -37.368 8.984 15.461 1.00 69.44 450 PRO A C 1
ATOM 3546 O O . PRO A 1 450 ? -37.788 8.048 16.144 1.00 69.44 450 PRO A O 1
ATOM 3549 N N . ARG A 1 451 ? -37.264 8.903 14.125 1.00 70.50 451 ARG A N 1
ATOM 3550 C CA . ARG A 1 451 ? -37.716 7.746 13.329 1.00 70.50 451 ARG A CA 1
ATOM 3551 C C . ARG A 1 451 ? -36.905 6.492 13.646 1.00 70.50 451 ARG A C 1
ATOM 3553 O O . ARG A 1 451 ? -37.478 5.424 13.862 1.00 70.50 451 ARG A O 1
ATOM 3560 N N . ILE A 1 452 ? -35.585 6.641 13.735 1.00 66.56 452 ILE A N 1
ATOM 3561 C CA . ILE A 1 452 ? -34.655 5.574 14.116 1.00 66.56 452 ILE A CA 1
ATOM 3562 C C . ILE A 1 452 ? -34.946 5.118 15.551 1.00 66.56 452 ILE A C 1
ATOM 3564 O O . ILE A 1 452 ? -35.114 3.927 15.798 1.00 66.56 452 ILE A O 1
ATOM 3568 N N . SER A 1 453 ? -35.106 6.056 16.490 1.00 65.44 453 SER A N 1
ATOM 3569 C CA . SER A 1 453 ? -35.409 5.740 17.891 1.00 65.44 453 SER A CA 1
ATOM 3570 C C . SER A 1 453 ? -36.752 5.025 18.071 1.00 65.44 453 SER A C 1
ATOM 3572 O O . SER A 1 453 ? -36.888 4.209 18.978 1.00 65.44 453 SER A O 1
ATOM 3574 N N . ARG A 1 454 ? -37.754 5.319 17.230 1.00 67.81 454 ARG A N 1
ATOM 3575 C CA . ARG A 1 454 ? -39.079 4.687 17.280 1.00 67.81 454 ARG A CA 1
ATOM 3576 C C . ARG A 1 454 ? -39.023 3.255 16.757 1.00 67.81 454 ARG A C 1
ATOM 3578 O O . ARG A 1 454 ? -39.517 2.361 17.433 1.00 67.81 454 ARG A O 1
ATOM 3585 N N . ARG A 1 455 ? -38.340 3.025 15.628 1.00 64.62 455 ARG A N 1
ATOM 3586 C CA . ARG A 1 455 ? -38.105 1.673 15.088 1.00 64.62 455 ARG A CA 1
ATOM 3587 C C . ARG A 1 455 ? -37.278 0.806 16.036 1.00 64.62 455 ARG A C 1
ATOM 3589 O O . ARG A 1 455 ? -37.578 -0.366 16.213 1.00 64.62 455 ARG A O 1
ATOM 3596 N N . LEU A 1 456 ? -36.265 1.385 16.679 1.00 59.16 456 LEU A N 1
ATOM 3597 C CA . LEU A 1 456 ? -35.369 0.650 17.578 1.00 59.16 456 LEU A CA 1
ATOM 3598 C C . LEU A 1 456 ? -35.959 0.405 18.975 1.00 59.16 456 LEU A C 1
ATOM 3600 O O . LEU A 1 456 ? -35.476 -0.480 19.672 1.00 59.16 456 LEU A O 1
ATOM 3604 N N . ARG A 1 457 ? -37.006 1.142 19.374 1.00 58.47 457 ARG A N 1
ATOM 3605 C CA . ARG A 1 457 ? -37.800 0.863 20.586 1.00 58.47 457 ARG A CA 1
ATOM 3606 C C . ARG A 1 457 ? -38.783 -0.301 20.421 1.00 58.47 457 ARG A C 1
ATOM 3608 O O . ARG A 1 457 ? -39.182 -0.870 21.424 1.00 58.47 457 ARG A O 1
ATOM 3615 N N . GLN A 1 458 ? -39.174 -0.625 19.187 1.00 49.19 458 GLN A N 1
ATOM 3616 C CA . GLN A 1 458 ? -40.176 -1.655 18.868 1.00 49.19 458 GLN A CA 1
ATOM 3617 C C . GLN A 1 458 ? -39.577 -3.042 18.589 1.00 49.19 458 GLN A C 1
ATOM 3619 O O . GLN A 1 458 ? -40.322 -3.999 18.417 1.00 49.19 458 GLN A O 1
ATOM 3624 N N . ALA A 1 459 ? -38.251 -3.165 18.520 1.00 46.31 459 ALA A N 1
ATOM 3625 C CA . ALA A 1 459 ? -37.595 -4.456 18.365 1.00 46.31 459 ALA A CA 1
ATOM 3626 C C . ALA A 1 459 ? -37.416 -5.110 19.741 1.00 46.31 459 ALA A C 1
ATOM 3628 O O . ALA A 1 459 ? -36.670 -4.590 20.576 1.00 46.31 459 ALA A O 1
ATOM 3629 N N . ASP A 1 460 ? -38.083 -6.246 19.961 1.00 40.94 460 ASP A N 1
ATOM 3630 C CA . ASP A 1 460 ? -37.907 -7.056 21.165 1.00 40.94 460 ASP A CA 1
ATOM 3631 C C . ASP A 1 460 ? -36.432 -7.400 21.397 1.00 40.94 460 ASP A C 1
ATOM 3633 O O . ASP A 1 460 ? -35.657 -7.560 20.447 1.00 40.94 460 ASP A O 1
ATOM 3637 N N . PRO A 1 461 ? -36.001 -7.539 22.659 1.00 42.41 461 PRO A N 1
ATOM 3638 C CA . PRO A 1 461 ? -34.645 -7.942 22.960 1.00 42.41 461 PRO A CA 1
ATOM 3639 C C . PRO A 1 461 ? -34.409 -9.405 22.514 1.00 42.41 461 PRO A C 1
ATOM 3641 O O . PRO A 1 461 ? -34.897 -10.308 23.184 1.00 42.41 461 PRO A O 1
ATOM 3644 N N . PRO A 1 462 ? -33.565 -9.712 21.499 1.00 39.34 462 PRO A N 1
ATOM 3645 C CA . PRO A 1 462 ? -33.147 -11.096 21.272 1.00 39.34 462 PRO A CA 1
ATOM 3646 C C . PRO A 1 462 ? -32.391 -11.645 22.494 1.00 39.34 462 PRO A C 1
ATOM 3648 O O . PRO A 1 462 ? -31.352 -11.097 22.892 1.00 39.34 462 PRO A O 1
ATOM 3651 N N . GLN A 1 463 ? -32.892 -12.720 23.102 1.00 37.56 463 GLN A N 1
ATOM 3652 C CA . GLN A 1 463 ? -32.144 -13.496 24.092 1.00 37.56 463 GLN A CA 1
ATOM 3653 C C . GLN A 1 463 ? -30.877 -14.035 23.421 1.00 37.56 463 GLN A C 1
ATOM 3655 O O . GLN A 1 463 ? -30.928 -14.850 22.504 1.00 37.56 463 GLN A O 1
ATOM 3660 N N . TRP A 1 464 ? -29.717 -13.532 23.834 1.00 43.53 464 TRP A N 1
ATOM 3661 C CA . TRP A 1 464 ? -28.442 -13.989 23.296 1.00 43.53 464 TRP A CA 1
ATOM 3662 C C . TRP A 1 464 ? -27.928 -15.136 24.157 1.00 43.53 464 TRP A C 1
ATOM 3664 O O . TRP A 1 464 ? -27.254 -14.910 25.160 1.00 43.53 464 TRP A O 1
ATOM 3674 N N . THR A 1 465 ? -28.188 -16.374 23.742 1.00 32.91 465 THR A N 1
ATOM 3675 C CA . THR A 1 465 ? -27.571 -17.545 24.372 1.00 32.91 465 THR A CA 1
ATOM 3676 C C . THR A 1 465 ? -26.037 -17.458 24.259 1.00 32.91 465 THR A C 1
ATOM 3678 O O . THR A 1 465 ? -25.500 -17.107 23.191 1.00 32.91 465 THR A O 1
ATOM 3681 N N . PRO A 1 466 ? -25.289 -17.706 25.345 1.00 37.97 466 PRO A N 1
ATOM 3682 C CA . PRO A 1 466 ? -23.833 -17.754 25.311 1.00 37.97 466 PRO A CA 1
ATOM 3683 C C . PRO A 1 466 ? -23.389 -18.944 24.451 1.00 37.97 466 PRO A C 1
ATOM 3685 O O . PRO A 1 466 ? -23.716 -20.088 24.741 1.00 37.97 466 PRO A O 1
ATOM 3688 N N . ARG A 1 467 ? -22.655 -18.683 23.363 1.00 37.28 467 ARG A N 1
ATOM 3689 C CA . ARG A 1 467 ? -21.835 -19.711 22.706 1.00 37.28 467 ARG A CA 1
ATOM 3690 C C . ARG A 1 467 ? -20.393 -19.452 23.119 1.00 37.28 467 ARG A C 1
ATOM 3692 O O . ARG A 1 467 ? -19.977 -18.294 23.125 1.00 37.28 467 ARG A O 1
ATOM 3699 N N . GLY A 1 468 ? -19.723 -20.525 23.539 1.00 36.03 468 GLY A N 1
ATOM 3700 C CA . GLY A 1 468 ? -18.495 -20.529 24.330 1.00 36.03 468 GLY A CA 1
ATOM 3701 C C . GLY A 1 468 ? -17.365 -19.637 23.818 1.00 36.03 468 GLY A C 1
ATOM 3702 O O . GLY A 1 468 ? -17.256 -19.335 22.629 1.00 36.03 468 GLY A O 1
ATOM 3703 N N . ALA A 1 469 ? -16.524 -19.222 24.766 1.00 35.53 469 ALA A N 1
ATOM 3704 C CA . ALA A 1 469 ? -15.300 -18.485 24.512 1.00 35.53 469 ALA A CA 1
ATOM 3705 C C . ALA A 1 469 ? -14.406 -19.259 23.533 1.00 35.53 469 ALA A C 1
ATOM 3707 O O . ALA A 1 469 ? -14.111 -20.437 23.729 1.00 35.53 469 ALA A O 1
ATOM 3708 N N . PHE A 1 470 ? -13.982 -18.585 22.468 1.00 35.03 470 PHE A N 1
ATOM 3709 C CA . PHE A 1 470 ? -13.000 -19.121 21.538 1.00 35.03 470 PHE A CA 1
ATOM 3710 C C . PHE A 1 470 ? -11.649 -19.169 22.266 1.00 35.03 470 PHE A C 1
ATOM 3712 O O . PHE A 1 470 ? -11.137 -18.119 22.657 1.00 35.03 470 PHE A O 1
ATOM 3719 N N . ARG A 1 471 ? -11.100 -20.369 22.501 1.00 36.34 471 ARG A N 1
ATOM 3720 C CA . ARG A 1 471 ? -9.738 -20.526 23.033 1.00 36.34 471 ARG A CA 1
ATOM 3721 C C . ARG A 1 471 ? -8.748 -20.080 21.963 1.00 36.34 471 ARG A C 1
ATOM 3723 O O . ARG A 1 471 ? -8.708 -20.629 20.867 1.00 36.34 471 ARG A O 1
ATOM 3730 N N . GLU A 1 472 ? -7.997 -19.039 22.287 1.00 40.16 472 GLU A N 1
ATOM 3731 C CA . GLU A 1 472 ? -7.001 -18.408 21.428 1.00 40.16 472 GLU A CA 1
ATOM 3732 C C . GLU A 1 472 ? -5.621 -18.984 21.780 1.00 40.16 472 GLU A C 1
ATOM 3734 O O . GLU A 1 472 ? -4.833 -18.331 22.453 1.00 40.16 472 GLU A O 1
ATOM 3739 N N . GLN A 1 473 ? -5.353 -20.233 21.390 1.00 39.19 473 GLN A N 1
ATOM 3740 C CA . GLN A 1 473 ? -4.047 -20.878 21.569 1.00 39.19 473 GLN A CA 1
ATOM 3741 C C . GLN A 1 473 ? -3.746 -21.828 20.395 1.00 39.19 473 GLN A C 1
ATOM 3743 O O . GLN A 1 473 ? -4.653 -22.474 19.874 1.00 39.19 473 GLN A O 1
ATOM 3748 N N . ASP A 1 474 ? -2.466 -21.845 20.004 1.00 36.31 474 ASP A N 1
ATOM 3749 C CA . ASP A 1 474 ? -1.767 -22.800 19.121 1.00 36.31 474 ASP A CA 1
ATOM 3750 C C . ASP A 1 474 ? -1.591 -22.407 17.637 1.00 36.31 474 ASP A C 1
ATOM 3752 O O . ASP A 1 474 ? -2.308 -22.863 16.742 1.00 36.31 474 ASP A O 1
ATOM 3756 N N . ASP A 1 475 ? -0.543 -21.616 17.354 1.00 41.44 475 ASP A N 1
ATOM 3757 C CA . ASP A 1 475 ? 0.077 -21.525 16.020 1.00 41.44 475 ASP A CA 1
ATOM 3758 C C . ASP A 1 475 ? 1.483 -22.178 16.053 1.00 41.44 475 ASP A C 1
ATOM 3760 O O . ASP A 1 475 ? 2.469 -21.507 16.368 1.00 41.44 475 ASP A O 1
ATOM 3764 N N . PRO A 1 476 ? 1.602 -23.486 15.752 1.00 41.28 476 PRO A N 1
ATOM 3765 C CA . PRO A 1 476 ? 2.824 -24.278 15.958 1.00 41.28 476 PRO A CA 1
ATOM 3766 C C . PRO A 1 476 ? 4.017 -23.874 15.069 1.00 41.28 476 PRO A C 1
ATOM 3768 O O . PRO A 1 476 ? 5.136 -24.335 15.286 1.00 41.28 476 PRO A O 1
ATOM 3771 N N . ALA A 1 477 ? 3.816 -23.013 14.064 1.00 41.06 477 ALA A N 1
ATOM 3772 C CA . ALA A 1 477 ? 4.902 -22.525 13.210 1.00 41.06 477 ALA A CA 1
ATOM 3773 C C . ALA A 1 477 ? 5.823 -21.519 13.931 1.00 41.06 477 ALA A C 1
ATOM 3775 O O . ALA A 1 477 ? 7.016 -21.442 13.627 1.00 41.06 477 ALA A O 1
ATOM 3776 N N . LEU A 1 478 ? 5.286 -20.766 14.899 1.00 44.44 478 LEU A N 1
ATOM 3777 C CA . LEU A 1 478 ? 6.057 -19.816 15.707 1.00 44.44 478 LEU A CA 1
ATOM 3778 C C . LEU A 1 478 ? 6.966 -20.533 16.714 1.00 44.44 478 LEU A C 1
ATOM 3780 O O . LEU A 1 478 ? 8.089 -20.077 16.943 1.00 44.44 478 LEU A O 1
ATOM 3784 N N . ASP A 1 479 ? 6.534 -21.679 17.242 1.00 52.38 479 ASP A N 1
ATOM 3785 C CA . ASP A 1 479 ? 7.338 -22.498 18.156 1.00 52.38 479 ASP A CA 1
ATOM 3786 C C . ASP A 1 479 ? 8.525 -23.142 17.435 1.00 52.38 479 ASP A C 1
ATOM 3788 O O . ASP A 1 479 ? 9.642 -23.097 17.941 1.00 52.38 479 ASP A O 1
ATOM 3792 N N . PHE A 1 480 ? 8.339 -23.614 16.197 1.00 52.59 480 PHE A N 1
ATOM 3793 C CA . PHE A 1 480 ? 9.425 -24.188 15.394 1.00 52.59 480 PHE A CA 1
ATOM 3794 C C . PHE A 1 480 ? 10.551 -23.181 15.105 1.00 52.59 480 PHE A C 1
ATOM 3796 O O . PHE A 1 480 ? 11.714 -23.437 15.415 1.00 52.59 480 PHE A O 1
ATOM 3803 N N . VAL A 1 481 ? 10.221 -22.020 14.525 1.00 52.03 481 VAL A N 1
ATOM 3804 C CA . VAL A 1 481 ? 11.230 -21.022 14.114 1.00 52.03 481 VAL A CA 1
ATOM 3805 C C . VAL A 1 481 ? 11.930 -20.419 15.330 1.00 52.03 481 VAL A C 1
ATOM 3807 O O . VAL A 1 481 ? 13.140 -20.196 15.307 1.00 52.03 481 VAL A O 1
ATOM 3810 N N . SER A 1 482 ? 11.180 -20.177 16.407 1.00 53.31 482 SER A N 1
ATOM 3811 C CA . SER A 1 482 ? 11.751 -19.661 17.648 1.00 53.31 482 SER A CA 1
ATOM 3812 C C . SER A 1 482 ? 12.623 -20.695 18.362 1.00 53.31 482 SER A C 1
ATOM 3814 O O . SER A 1 482 ? 13.620 -20.309 18.961 1.00 53.31 482 SER A O 1
ATOM 3816 N N . CYS A 1 483 ? 12.294 -21.987 18.302 1.00 53.47 483 CYS A N 1
ATOM 3817 C CA . CYS A 1 483 ? 13.119 -23.069 18.842 1.00 53.47 483 CYS A CA 1
ATOM 3818 C C . CYS A 1 483 ? 14.411 -23.252 18.026 1.00 53.47 483 CYS A C 1
ATOM 3820 O O . CYS A 1 483 ? 15.497 -23.292 18.598 1.00 53.47 483 CYS A O 1
ATOM 3822 N N . TRP A 1 484 ? 14.319 -23.260 16.690 1.00 57.09 484 TRP A N 1
ATOM 3823 C CA . TRP A 1 484 ? 15.476 -23.408 15.801 1.00 57.09 484 TRP A CA 1
ATOM 3824 C C . TRP A 1 484 ? 16.499 -22.271 15.964 1.00 57.09 484 TRP A C 1
ATOM 3826 O O . TRP A 1 484 ? 17.688 -22.526 16.138 1.00 57.09 484 TRP A O 1
ATOM 3836 N N . LEU A 1 485 ? 16.046 -21.011 15.987 1.00 54.31 485 LEU A N 1
ATOM 3837 C CA . LEU A 1 485 ? 16.936 -19.846 16.127 1.00 54.31 485 LEU A CA 1
ATOM 3838 C C . LEU A 1 485 ? 17.543 -19.695 17.529 1.00 54.31 485 LEU A C 1
ATOM 3840 O O . LEU A 1 485 ? 18.573 -19.036 17.662 1.00 54.31 485 LEU A O 1
ATOM 3844 N N . ARG A 1 486 ? 16.937 -20.308 18.555 1.00 56.75 486 ARG A N 1
ATOM 3845 C CA . ARG A 1 486 ? 17.476 -20.367 19.925 1.00 56.75 486 ARG A CA 1
ATOM 3846 C C . ARG A 1 486 ? 18.597 -21.399 20.092 1.00 56.75 486 ARG A C 1
ATOM 3848 O O . ARG A 1 486 ? 19.280 -21.382 21.109 1.00 56.75 486 ARG A O 1
ATOM 3855 N N . GLN A 1 487 ? 18.837 -22.273 19.111 1.00 60.66 487 GLN A N 1
ATOM 3856 C CA . GLN A 1 487 ? 19.947 -23.222 19.194 1.00 60.66 487 GLN A CA 1
ATOM 3857 C C . GLN A 1 487 ? 21.306 -22.511 19.135 1.00 60.66 487 GLN A C 1
ATOM 3859 O O . GLN A 1 487 ? 21.576 -21.710 18.231 1.00 60.66 487 GLN A O 1
ATOM 3864 N N . ARG A 1 488 ? 22.201 -22.853 20.074 1.00 49.44 488 ARG A N 1
ATOM 3865 C CA . ARG A 1 488 ? 23.576 -22.331 20.127 1.00 49.44 488 ARG A CA 1
ATOM 3866 C C . ARG A 1 488 ? 24.273 -22.513 18.772 1.00 49.44 488 ARG A C 1
ATOM 3868 O O . ARG A 1 488 ? 24.456 -23.629 18.295 1.00 49.44 488 ARG A O 1
ATOM 3875 N N . GLY A 1 489 ? 24.668 -21.396 18.162 1.00 54.88 489 GLY A N 1
ATOM 3876 C CA . GLY A 1 489 ? 25.371 -21.352 16.875 1.00 54.88 489 GLY A CA 1
ATOM 3877 C C . GLY A 1 489 ? 24.523 -20.855 15.703 1.00 54.88 489 GLY A C 1
ATOM 3878 O O . GLY A 1 489 ? 25.076 -20.186 14.833 1.00 54.88 489 GLY A O 1
ATOM 3879 N N . ALA A 1 490 ? 23.197 -21.050 15.702 1.00 57.56 490 ALA A N 1
ATOM 3880 C CA . ALA A 1 490 ? 22.341 -20.668 14.570 1.00 57.56 490 ALA A CA 1
ATOM 3881 C C . ALA A 1 490 ? 22.494 -19.200 14.183 1.00 57.56 490 ALA A C 1
ATOM 3883 O O . ALA A 1 490 ? 22.733 -18.886 13.022 1.00 57.56 490 ALA A O 1
ATOM 3884 N N . LEU A 1 491 ? 22.511 -18.304 15.164 1.00 55.72 491 LEU A N 1
ATOM 3885 C CA . LEU A 1 491 ? 22.675 -16.869 14.934 1.00 55.72 491 LEU A CA 1
ATOM 3886 C C . LEU A 1 491 ? 24.070 -16.474 14.442 1.00 55.72 491 LEU A C 1
ATOM 3888 O O . LEU A 1 491 ? 24.185 -15.576 13.610 1.00 55.72 491 LEU A O 1
ATOM 3892 N N . ARG A 1 492 ? 25.125 -17.156 14.905 1.00 58.72 492 ARG A N 1
ATOM 3893 C CA . ARG A 1 492 ? 26.497 -16.914 14.431 1.00 58.72 492 ARG A CA 1
ATOM 3894 C C . ARG A 1 492 ? 26.636 -17.302 12.964 1.00 58.72 492 ARG A C 1
ATOM 3896 O O . ARG A 1 492 ? 27.250 -16.567 12.201 1.00 58.72 492 ARG A O 1
ATOM 3903 N N . HIS A 1 493 ? 26.015 -18.406 12.561 1.00 58.34 493 HIS A N 1
ATOM 3904 C CA . HIS A 1 493 ? 26.067 -18.897 11.187 1.00 58.34 493 HIS A CA 1
ATOM 3905 C C . HIS A 1 493 ? 25.081 -18.177 10.255 1.00 58.34 493 HIS A C 1
ATOM 3907 O O . HIS A 1 493 ? 25.436 -17.927 9.106 1.00 58.34 493 HIS A O 1
ATOM 3913 N N . VAL A 1 494 ? 23.917 -17.721 10.744 1.00 56.28 494 VAL A N 1
ATOM 3914 C CA . VAL A 1 494 ? 23.072 -16.722 10.055 1.00 56.28 494 VAL A CA 1
ATOM 3915 C C . VAL A 1 494 ? 23.881 -15.449 9.806 1.00 56.28 494 VAL A C 1
ATOM 3917 O O . VAL A 1 494 ? 23.928 -14.965 8.680 1.00 56.28 494 VAL A O 1
ATOM 3920 N N . GLY A 1 495 ? 24.558 -14.932 10.835 1.00 55.72 495 GLY A N 1
ATOM 3921 C CA . GLY A 1 495 ? 25.415 -13.753 10.738 1.00 55.72 495 GLY A CA 1
ATOM 3922 C C . GLY A 1 495 ? 26.563 -13.935 9.747 1.00 55.72 495 GLY A C 1
ATOM 3923 O O . GLY A 1 495 ? 26.774 -13.057 8.919 1.00 55.72 495 GLY A O 1
ATOM 3924 N N . LEU A 1 496 ? 27.251 -15.084 9.768 1.00 62.00 496 LEU A N 1
ATOM 3925 C CA . LEU A 1 496 ? 28.310 -15.422 8.809 1.00 62.00 496 LEU A CA 1
ATOM 3926 C C . LEU A 1 496 ? 27.778 -15.545 7.377 1.00 62.00 496 LEU A C 1
ATOM 3928 O O . LEU A 1 496 ? 28.430 -15.078 6.450 1.00 62.00 496 LEU A O 1
ATOM 3932 N N . SER A 1 497 ? 26.590 -16.131 7.200 1.00 54.88 497 SER A N 1
ATOM 3933 C CA . SER A 1 497 ? 25.951 -16.270 5.885 1.00 54.88 497 SER A CA 1
ATOM 3934 C C . SER A 1 497 ? 25.564 -14.914 5.319 1.00 54.88 497 SER A C 1
ATOM 3936 O O . SER A 1 497 ? 25.842 -14.623 4.161 1.00 54.88 497 SER A O 1
ATOM 3938 N N . ILE A 1 498 ? 24.949 -14.066 6.151 1.00 56.97 498 ILE A N 1
ATOM 3939 C CA . ILE A 1 498 ? 24.564 -12.707 5.775 1.00 56.97 498 ILE A CA 1
ATOM 3940 C C . ILE A 1 498 ? 25.813 -11.887 5.479 1.00 56.97 498 ILE A C 1
ATOM 3942 O O . ILE A 1 498 ? 25.851 -11.263 4.432 1.00 56.97 498 ILE A O 1
ATOM 3946 N N . ALA A 1 499 ? 26.837 -11.910 6.337 1.00 59.84 499 ALA A N 1
ATOM 3947 C CA . ALA A 1 499 ? 28.084 -11.171 6.137 1.00 59.84 499 ALA A CA 1
ATOM 3948 C C . ALA A 1 499 ? 28.868 -11.662 4.909 1.00 59.84 499 ALA A C 1
ATOM 3950 O O . ALA A 1 499 ? 29.360 -10.839 4.144 1.00 59.84 499 ALA A O 1
ATOM 3951 N N . GLY A 1 500 ? 28.938 -12.977 4.684 1.00 55.97 500 GLY A N 1
ATOM 3952 C CA . GLY A 1 500 ? 29.552 -13.583 3.501 1.00 55.97 500 GLY A CA 1
ATOM 3953 C C . GLY A 1 500 ? 28.811 -13.214 2.219 1.00 55.97 500 GLY A C 1
ATOM 3954 O O . GLY A 1 500 ? 29.423 -12.726 1.271 1.00 55.97 500 GLY A O 1
ATOM 3955 N N . ALA A 1 501 ? 27.478 -13.321 2.221 1.00 53.62 501 ALA A N 1
ATOM 3956 C CA . ALA A 1 501 ? 26.647 -12.859 1.115 1.00 53.62 501 ALA A CA 1
ATOM 3957 C C . ALA A 1 501 ? 26.806 -11.348 0.903 1.00 53.62 501 ALA A C 1
ATOM 3959 O O . ALA A 1 501 ? 26.852 -10.891 -0.233 1.00 53.62 501 ALA A O 1
ATOM 3960 N N . TRP A 1 502 ? 26.964 -10.568 1.975 1.00 59.25 502 TRP A N 1
ATOM 3961 C CA . TRP A 1 502 ? 27.197 -9.131 1.885 1.00 59.25 502 TRP A CA 1
ATOM 3962 C C . TRP A 1 502 ? 28.553 -8.810 1.239 1.00 59.25 502 TRP A C 1
ATOM 3964 O O . TRP A 1 502 ? 28.640 -7.962 0.355 1.00 59.25 502 TRP A O 1
ATOM 3974 N N . LEU A 1 503 ? 29.611 -9.521 1.633 1.00 57.34 503 LEU A N 1
ATOM 3975 C CA . LEU A 1 503 ? 30.949 -9.417 1.045 1.00 57.34 503 LEU A CA 1
ATOM 3976 C C . LEU A 1 503 ? 30.962 -9.826 -0.434 1.00 57.34 503 LEU A C 1
ATOM 3978 O O . LEU A 1 503 ? 31.560 -9.121 -1.242 1.00 57.34 503 LEU A O 1
ATOM 3982 N N . ALA A 1 504 ? 30.261 -10.899 -0.803 1.00 54.75 504 ALA A N 1
ATOM 3983 C CA . ALA A 1 504 ? 30.166 -11.357 -2.188 1.00 54.75 504 ALA A CA 1
ATOM 3984 C C . ALA A 1 504 ? 29.340 -10.405 -3.067 1.00 54.75 504 ALA A C 1
ATOM 3986 O O . ALA A 1 504 ? 29.748 -10.056 -4.170 1.00 54.75 504 ALA A O 1
ATOM 3987 N N . VAL A 1 505 ? 28.179 -9.962 -2.579 1.00 50.81 505 VAL A N 1
ATOM 3988 C CA . VAL A 1 505 ? 27.213 -9.179 -3.364 1.00 50.81 505 VAL A CA 1
ATOM 3989 C C . VAL A 1 505 ? 27.582 -7.698 -3.414 1.00 50.81 505 VAL A C 1
ATOM 3991 O O . VAL A 1 505 ? 27.454 -7.069 -4.462 1.00 50.81 505 VAL A O 1
ATOM 3994 N N . PHE A 1 506 ? 28.045 -7.131 -2.298 1.00 51.00 506 PHE A N 1
ATOM 3995 C CA . PHE A 1 506 ? 28.320 -5.697 -2.178 1.00 51.00 506 PHE A CA 1
ATOM 3996 C C . PHE A 1 506 ? 29.822 -5.397 -2.138 1.00 51.00 506 PHE A C 1
ATOM 3998 O O . PHE A 1 506 ? 30.272 -4.482 -2.823 1.00 51.00 506 PHE A O 1
ATOM 4005 N N . GLY A 1 507 ? 30.611 -6.171 -1.385 1.00 56.34 507 GLY A N 1
ATOM 4006 C CA . GLY A 1 507 ? 32.049 -5.931 -1.203 1.00 56.34 507 GLY A CA 1
ATOM 4007 C C . GLY A 1 507 ? 32.884 -6.169 -2.465 1.00 56.34 507 GLY A C 1
ATOM 4008 O O . GLY A 1 507 ? 33.654 -5.296 -2.863 1.00 56.34 507 GLY A O 1
ATOM 4009 N N . GLY A 1 508 ? 32.695 -7.316 -3.122 1.00 58.09 508 GLY A N 1
ATOM 4010 C CA . GLY A 1 508 ? 33.429 -7.715 -4.327 1.00 58.09 508 GLY A CA 1
ATOM 4011 C C . GLY A 1 508 ? 33.284 -6.717 -5.483 1.00 58.09 508 GLY A C 1
ATOM 4012 O O . GLY A 1 508 ? 34.288 -6.155 -5.916 1.00 58.09 508 GLY A O 1
ATOM 4013 N N . PRO A 1 509 ? 32.060 -6.401 -5.946 1.00 55.53 509 PRO A N 1
ATOM 4014 C CA . PRO A 1 509 ? 31.848 -5.454 -7.045 1.00 55.53 509 PRO A CA 1
ATOM 4015 C C . PRO A 1 509 ? 32.249 -4.008 -6.711 1.00 55.53 509 PRO A C 1
ATOM 4017 O O . PRO A 1 509 ? 32.779 -3.298 -7.568 1.00 55.53 509 PRO A O 1
ATOM 4020 N N . MET A 1 510 ? 32.029 -3.561 -5.468 1.00 53.81 510 MET A N 1
ATOM 4021 C CA . MET A 1 510 ? 32.434 -2.225 -5.013 1.00 53.81 510 MET A CA 1
ATOM 4022 C C . MET A 1 510 ? 33.961 -2.076 -5.020 1.00 53.81 510 MET A C 1
ATOM 4024 O O . MET A 1 510 ? 34.477 -1.067 -5.499 1.00 53.81 510 MET A O 1
ATOM 4028 N N . LEU A 1 511 ? 34.691 -3.093 -4.557 1.00 54.22 511 LEU A N 1
ATOM 4029 C CA . LEU A 1 511 ? 36.153 -3.090 -4.552 1.00 54.22 511 LEU A CA 1
ATOM 4030 C C . LEU A 1 511 ? 36.755 -3.431 -5.913 1.00 54.22 511 LEU A C 1
ATOM 4032 O O . LEU A 1 511 ? 37.825 -2.925 -6.215 1.00 54.22 511 LEU A O 1
ATOM 4036 N N . ALA A 1 512 ? 36.072 -4.180 -6.779 1.00 55.06 512 ALA A N 1
ATOM 4037 C CA . ALA A 1 512 ? 36.458 -4.326 -8.184 1.00 55.06 512 ALA A CA 1
ATOM 4038 C C . ALA A 1 512 ? 36.449 -2.968 -8.911 1.00 55.06 512 ALA A C 1
ATOM 4040 O O . ALA A 1 512 ? 37.296 -2.708 -9.766 1.00 55.06 512 ALA A O 1
ATOM 4041 N N . ARG A 1 513 ? 35.545 -2.061 -8.514 1.00 56.03 513 ARG A N 1
ATOM 4042 C CA . ARG A 1 513 ? 35.533 -0.657 -8.950 1.00 56.03 513 ARG A CA 1
ATOM 4043 C C . ARG A 1 513 ? 36.758 0.112 -8.453 1.00 56.03 513 ARG A C 1
ATOM 4045 O O . ARG A 1 513 ? 37.427 0.746 -9.259 1.00 56.03 513 ARG A O 1
ATOM 4052 N N . VAL A 1 514 ? 37.093 -0.019 -7.166 1.00 54.88 514 VAL A N 1
ATOM 4053 C CA . VAL A 1 514 ? 38.315 0.562 -6.571 1.00 54.88 514 VAL A CA 1
ATOM 4054 C C . VAL A 1 514 ? 39.577 -0.007 -7.227 1.00 54.88 514 VAL A C 1
ATOM 4056 O O . VAL A 1 514 ? 40.521 0.724 -7.497 1.00 54.88 514 VAL A O 1
ATOM 4059 N N . ASN A 1 515 ? 39.584 -1.294 -7.564 1.00 51.00 515 ASN A N 1
ATOM 4060 C CA . ASN A 1 515 ? 40.709 -1.984 -8.188 1.00 51.00 515 ASN A CA 1
ATOM 4061 C C . ASN A 1 515 ? 40.932 -1.561 -9.652 1.00 51.00 515 ASN A C 1
ATOM 4063 O O . ASN A 1 515 ? 42.036 -1.694 -10.174 1.00 51.00 515 ASN A O 1
ATOM 4067 N N . LYS A 1 516 ? 39.897 -1.011 -10.303 1.00 56.19 516 LYS A N 1
ATOM 4068 C CA . LYS A 1 516 ? 39.999 -0.359 -11.616 1.00 56.19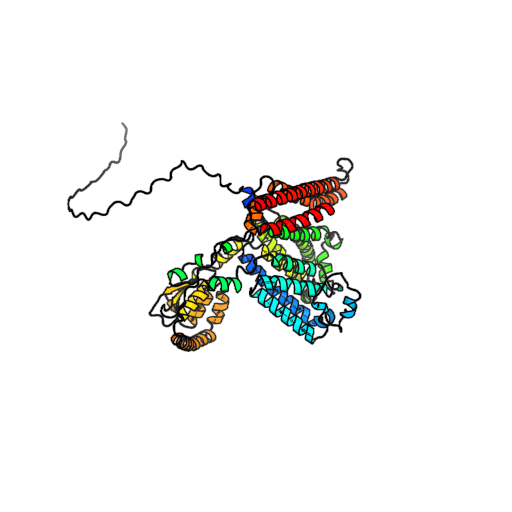 516 LYS A CA 1
ATOM 4069 C C . LYS A 1 516 ? 40.698 1.005 -11.530 1.00 56.19 516 LYS A C 1
ATOM 4071 O O . LYS A 1 516 ? 41.316 1.422 -12.503 1.00 56.19 516 LYS A O 1
ATOM 4076 N N . GLU A 1 517 ? 40.626 1.666 -10.374 1.00 55.47 517 GLU A N 1
ATOM 4077 C CA . GLU A 1 517 ? 41.297 2.941 -10.083 1.00 55.47 517 GLU A CA 1
ATOM 4078 C C . GLU A 1 517 ? 42.676 2.756 -9.409 1.00 55.47 517 GLU A C 1
ATOM 4080 O O . GLU A 1 517 ? 43.552 3.599 -9.575 1.00 55.47 517 GLU A O 1
ATOM 4085 N N . TRP A 1 518 ? 42.909 1.634 -8.709 1.00 56.44 518 TRP A N 1
ATOM 4086 C CA . TRP A 1 518 ? 44.141 1.332 -7.957 1.00 56.44 518 TRP A CA 1
ATOM 4087 C C . TRP A 1 518 ? 44.663 -0.101 -8.222 1.00 56.44 518 TRP A C 1
ATOM 4089 O O . TRP A 1 518 ? 44.615 -0.958 -7.338 1.00 56.44 518 TRP A O 1
ATOM 4099 N N . PRO A 1 519 ? 45.220 -0.394 -9.414 1.00 57.16 519 PRO A N 1
ATOM 4100 C CA . PRO A 1 519 ? 45.571 -1.758 -9.854 1.00 57.16 519 PRO A CA 1
ATOM 4101 C C . PRO A 1 519 ? 46.759 -2.411 -9.116 1.00 57.16 519 PRO A C 1
ATOM 4103 O O . PRO A 1 519 ? 47.112 -3.560 -9.393 1.00 57.16 519 PRO A O 1
ATOM 4106 N N . GLN A 1 520 ? 47.394 -1.683 -8.194 1.00 61.94 520 GLN A N 1
ATOM 4107 C CA . GLN A 1 520 ? 48.625 -2.081 -7.503 1.00 61.94 520 GLN A CA 1
ATOM 4108 C C . GLN A 1 520 ? 48.372 -3.027 -6.310 1.00 61.94 520 GLN A C 1
ATOM 4110 O O . GLN A 1 520 ? 49.303 -3.667 -5.824 1.00 61.94 520 GLN A O 1
ATOM 4115 N N . ILE A 1 521 ? 47.131 -3.131 -5.816 1.00 60.94 521 ILE A N 1
ATOM 4116 C CA . ILE A 1 521 ? 46.800 -3.892 -4.602 1.00 60.94 521 ILE A CA 1
ATOM 4117 C C . ILE A 1 521 ? 46.369 -5.315 -4.982 1.00 60.94 521 ILE A C 1
ATOM 4119 O O . ILE A 1 521 ? 45.213 -5.571 -5.321 1.00 60.94 521 ILE A O 1
ATOM 4123 N N . LYS A 1 522 ? 47.312 -6.260 -4.922 1.00 66.31 522 LYS A N 1
ATOM 4124 C CA . LYS A 1 522 ? 47.074 -7.688 -5.187 1.00 66.31 522 LYS A CA 1
ATOM 4125 C C . LYS A 1 522 ? 47.377 -8.522 -3.949 1.00 66.31 522 LYS A C 1
ATOM 4127 O O . LYS A 1 522 ? 48.388 -8.301 -3.288 1.00 66.31 522 LYS A O 1
ATOM 4132 N N . LEU A 1 523 ? 46.537 -9.515 -3.674 1.00 68.38 523 LEU A N 1
ATOM 4133 C CA . LEU A 1 523 ? 46.774 -10.522 -2.640 1.00 68.38 523 LEU A CA 1
ATOM 4134 C C . LEU A 1 523 ? 46.835 -11.893 -3.320 1.00 68.38 523 LEU A C 1
ATOM 4136 O O . LEU A 1 523 ? 45.921 -12.257 -4.054 1.00 68.38 523 LEU A O 1
ATOM 4140 N N . ALA A 1 524 ? 47.932 -12.632 -3.123 1.00 68.38 524 ALA A N 1
ATOM 4141 C CA . ALA A 1 524 ? 48.162 -13.936 -3.764 1.00 68.38 524 ALA A CA 1
ATOM 4142 C C . ALA A 1 524 ? 47.990 -13.930 -5.305 1.00 68.38 524 ALA A C 1
ATOM 4144 O O . ALA A 1 524 ? 47.475 -14.876 -5.891 1.00 68.38 524 ALA A O 1
ATOM 4145 N N . GLY A 1 525 ? 48.397 -12.842 -5.971 1.00 71.75 525 GLY A N 1
ATOM 4146 C CA . GLY A 1 525 ? 48.320 -12.707 -7.433 1.00 71.75 525 GLY A CA 1
ATOM 4147 C C . GLY A 1 525 ? 46.941 -12.327 -7.988 1.00 71.75 525 GLY A C 1
ATOM 4148 O O . GLY A 1 525 ? 46.855 -11.964 -9.160 1.00 71.75 525 GLY A O 1
ATOM 4149 N N . MET A 1 526 ? 45.892 -12.317 -7.160 1.00 67.06 526 MET A N 1
ATOM 4150 C CA . MET A 1 526 ? 44.549 -11.875 -7.538 1.00 67.06 526 MET A CA 1
ATOM 4151 C C . MET A 1 526 ? 44.273 -10.427 -7.091 1.00 67.06 526 MET A C 1
ATOM 4153 O O . MET A 1 526 ? 44.787 -9.984 -6.056 1.00 67.06 526 MET A O 1
ATOM 4157 N N . PRO A 1 527 ? 43.450 -9.676 -7.846 1.00 74.00 527 PRO A N 1
ATOM 4158 C CA . PRO A 1 527 ? 42.809 -8.451 -7.376 1.00 74.00 527 PRO A CA 1
ATOM 4159 C C . PRO A 1 527 ? 42.178 -8.610 -5.992 1.00 74.00 527 PRO A C 1
ATOM 4161 O O . PRO A 1 527 ? 41.465 -9.582 -5.745 1.00 74.00 527 PRO A O 1
ATOM 4164 N N . LEU A 1 528 ? 42.360 -7.630 -5.103 1.00 66.44 528 LEU A N 1
ATOM 4165 C CA . LEU A 1 528 ? 41.761 -7.673 -3.761 1.00 66.44 528 LEU A CA 1
ATOM 4166 C C . LEU A 1 528 ? 40.223 -7.807 -3.805 1.00 66.44 528 LEU A C 1
ATOM 4168 O O . LEU A 1 528 ? 39.639 -8.490 -2.965 1.00 66.44 528 LEU A O 1
ATOM 4172 N N . GLY A 1 529 ? 39.576 -7.201 -4.808 1.00 62.09 529 GLY A N 1
ATOM 4173 C CA . GLY A 1 529 ? 38.134 -7.332 -5.043 1.00 62.09 529 GLY A CA 1
ATOM 4174 C C . GLY A 1 529 ? 37.692 -8.768 -5.351 1.00 62.09 529 GLY A C 1
ATOM 4175 O O . GLY A 1 529 ? 36.692 -9.221 -4.799 1.00 62.09 529 GLY A O 1
ATOM 4176 N N . ASP A 1 530 ? 38.472 -9.506 -6.146 1.00 65.88 530 ASP A N 1
ATOM 4177 C CA . ASP A 1 530 ? 38.173 -10.898 -6.509 1.00 65.88 530 ASP A CA 1
ATOM 4178 C C . ASP A 1 530 ? 38.396 -11.838 -5.319 1.00 65.88 530 ASP A C 1
ATOM 4180 O O . ASP A 1 530 ? 37.590 -12.730 -5.062 1.00 65.88 530 ASP A O 1
ATOM 4184 N N . VAL A 1 531 ? 39.448 -11.598 -4.529 1.00 69.81 531 VAL A N 1
ATOM 4185 C CA . VAL A 1 531 ? 39.715 -12.360 -3.299 1.00 69.81 531 VAL A CA 1
ATOM 4186 C C . VAL A 1 531 ? 38.568 -12.209 -2.300 1.00 69.81 531 VAL A C 1
ATOM 4188 O O . VAL A 1 531 ? 38.116 -13.197 -1.725 1.00 69.81 531 VAL A O 1
ATOM 4191 N N . LEU A 1 532 ? 38.060 -10.991 -2.107 1.00 63.34 532 LEU A N 1
ATOM 4192 C CA . LEU A 1 532 ? 36.953 -10.724 -1.184 1.00 63.34 532 LEU A CA 1
ATOM 4193 C C . LEU A 1 532 ? 35.604 -11.219 -1.713 1.00 63.34 532 LEU A C 1
ATOM 4195 O O . LEU A 1 532 ? 34.772 -11.658 -0.920 1.00 63.34 532 LEU A O 1
ATOM 4199 N N . PHE A 1 533 ? 35.405 -11.203 -3.032 1.00 63.84 533 PHE A N 1
ATOM 4200 C CA . PHE A 1 533 ? 34.253 -11.824 -3.681 1.00 63.84 533 PHE A CA 1
ATOM 4201 C C . PHE A 1 533 ? 34.206 -13.331 -3.397 1.00 63.84 533 PHE A C 1
ATOM 4203 O O . PHE A 1 533 ? 33.214 -13.828 -2.860 1.00 63.84 533 PHE A O 1
ATOM 4210 N N . TRP A 1 534 ? 35.301 -14.048 -3.672 1.00 66.75 534 TRP A N 1
ATOM 4211 C CA . TRP A 1 534 ? 35.394 -15.490 -3.434 1.00 66.75 534 TRP A CA 1
ATOM 4212 C C . TRP A 1 534 ? 35.355 -15.847 -1.949 1.00 66.75 534 TRP A C 1
ATOM 4214 O O . TRP A 1 534 ? 34.666 -16.792 -1.569 1.00 66.75 534 TRP A O 1
ATOM 4224 N N . LEU A 1 535 ? 36.012 -15.064 -1.088 1.00 70.31 535 LEU A N 1
ATOM 4225 C CA . LEU A 1 535 ? 35.915 -15.222 0.364 1.00 70.31 535 LEU A CA 1
ATOM 4226 C C . LEU A 1 535 ? 34.468 -15.040 0.846 1.00 70.31 535 LEU A C 1
ATOM 4228 O O . LEU A 1 535 ? 33.990 -15.822 1.666 1.00 70.31 535 LEU A O 1
ATOM 4232 N N . GLY A 1 536 ? 33.754 -14.048 0.309 1.00 62.56 536 GLY A N 1
ATOM 4233 C CA . GLY A 1 536 ? 32.336 -13.828 0.576 1.00 62.56 536 GLY A CA 1
ATOM 4234 C C . GLY A 1 536 ? 31.474 -15.024 0.174 1.00 62.56 536 GLY A C 1
ATOM 4235 O O . GLY A 1 536 ? 30.663 -15.482 0.979 1.00 62.56 536 GLY A O 1
ATOM 4236 N N . ILE A 1 537 ? 31.691 -15.581 -1.024 1.00 64.06 537 ILE A N 1
ATOM 4237 C CA . ILE A 1 537 ? 30.985 -16.782 -1.499 1.00 64.06 537 ILE A CA 1
ATOM 4238 C C . ILE A 1 537 ? 31.253 -17.964 -0.569 1.00 64.06 537 ILE A C 1
ATOM 4240 O O . ILE A 1 537 ? 30.311 -18.607 -0.119 1.00 64.06 537 ILE A O 1
ATOM 4244 N N . VAL A 1 538 ? 32.513 -18.228 -0.217 1.00 69.81 538 VAL A N 1
ATOM 4245 C CA . VAL A 1 538 ? 32.878 -19.343 0.671 1.00 69.81 538 VAL A CA 1
ATOM 4246 C C . VAL A 1 538 ? 32.223 -19.194 2.048 1.00 69.81 538 VAL A C 1
ATOM 4248 O O . VAL A 1 538 ? 31.645 -20.154 2.560 1.00 69.81 538 VAL A O 1
ATOM 4251 N N . LEU A 1 539 ? 32.241 -17.994 2.635 1.00 63.06 539 LEU A N 1
ATOM 4252 C CA . LEU A 1 539 ? 31.593 -17.720 3.923 1.00 63.06 539 LEU A CA 1
ATOM 4253 C C . LEU A 1 539 ? 30.063 -17.849 3.846 1.00 63.06 539 LEU A C 1
ATOM 4255 O O . LEU A 1 539 ? 29.450 -18.379 4.776 1.00 63.06 539 LEU A O 1
ATOM 4259 N N . ALA A 1 540 ? 29.453 -17.418 2.738 1.00 56.84 540 ALA A N 1
ATOM 4260 C CA . ALA A 1 540 ? 28.022 -17.563 2.489 1.00 56.84 540 ALA A CA 1
ATOM 4261 C C . ALA A 1 540 ? 27.618 -19.039 2.367 1.00 56.84 540 ALA A C 1
ATOM 4263 O O . ALA A 1 540 ? 26.677 -19.475 3.028 1.00 56.84 540 ALA A O 1
ATOM 4264 N N . THR A 1 541 ? 28.359 -19.820 1.578 1.00 61.12 541 THR A N 1
ATOM 4265 C CA . THR A 1 541 ? 28.091 -21.243 1.335 1.00 61.12 541 THR A CA 1
ATOM 4266 C C . THR A 1 541 ? 28.295 -22.078 2.596 1.00 61.12 541 THR A C 1
ATOM 4268 O O . THR A 1 541 ? 27.426 -22.873 2.950 1.00 61.12 541 THR A O 1
ATOM 4271 N N . LEU A 1 542 ? 29.387 -21.865 3.339 1.00 64.19 542 LEU A N 1
ATOM 4272 C CA . LEU A 1 542 ? 29.634 -22.564 4.607 1.00 64.19 542 LEU A CA 1
ATOM 4273 C C . LEU A 1 542 ? 28.581 -22.218 5.666 1.00 64.19 542 LEU A C 1
ATOM 4275 O O . LEU A 1 542 ? 28.116 -23.097 6.395 1.00 64.19 542 LEU A O 1
ATOM 4279 N N . GLY A 1 543 ? 28.170 -20.951 5.732 1.00 61.38 543 GLY A N 1
ATOM 4280 C CA . GLY A 1 543 ? 27.083 -20.520 6.600 1.00 61.38 543 GLY A CA 1
ATOM 4281 C C . GLY A 1 543 ? 25.739 -21.162 6.224 1.00 61.38 543 GLY A C 1
ATOM 4282 O O . GLY A 1 543 ? 25.036 -21.658 7.106 1.00 61.38 543 GLY A O 1
ATOM 4283 N N . MET A 1 544 ? 25.423 -21.237 4.927 1.00 59.72 544 MET A N 1
ATOM 4284 C CA . MET A 1 544 ? 24.197 -21.839 4.387 1.00 59.72 544 MET A CA 1
ATOM 4285 C C . MET A 1 544 ? 24.131 -23.358 4.612 1.00 59.72 544 MET A C 1
ATOM 4287 O O . MET A 1 544 ? 23.102 -23.877 5.045 1.00 59.72 544 MET A O 1
ATOM 4291 N N . LEU A 1 545 ? 25.227 -24.084 4.384 1.00 64.94 545 LEU A N 1
ATOM 4292 C CA . LEU A 1 545 ? 25.296 -25.530 4.629 1.00 64.94 545 LEU A CA 1
ATOM 4293 C C . LEU A 1 545 ? 25.098 -25.862 6.113 1.00 64.94 545 LEU A C 1
ATOM 4295 O O . LEU A 1 545 ? 24.367 -26.791 6.463 1.00 64.94 545 LEU A O 1
ATOM 4299 N N . TRP A 1 546 ? 25.690 -25.067 7.006 1.00 67.56 546 TRP A N 1
ATOM 4300 C CA . TRP A 1 546 ? 25.517 -25.242 8.447 1.00 67.56 546 TRP A CA 1
ATOM 4301 C C . TRP A 1 546 ? 24.088 -24.904 8.899 1.00 67.56 546 TRP A C 1
ATOM 4303 O O . TRP A 1 546 ? 23.504 -25.621 9.715 1.00 67.56 546 TRP A O 1
ATOM 4313 N N . LEU A 1 547 ? 23.503 -23.841 8.337 1.00 60.91 547 LEU A N 1
ATOM 4314 C CA . LEU A 1 547 ? 22.108 -23.437 8.530 1.00 60.91 547 LEU A CA 1
ATOM 4315 C C . LEU A 1 547 ? 21.136 -24.570 8.191 1.00 60.91 547 LEU A C 1
ATOM 4317 O O . LEU A 1 547 ? 20.270 -24.910 8.998 1.00 60.91 547 LEU A O 1
ATOM 4321 N N . LEU A 1 548 ? 21.326 -25.193 7.030 1.00 60.72 548 LEU A N 1
ATOM 4322 C CA . LEU A 1 548 ? 20.538 -26.330 6.566 1.00 60.72 548 LEU A CA 1
ATOM 4323 C C . LEU A 1 548 ? 20.712 -27.559 7.473 1.00 60.72 548 LEU A C 1
ATOM 4325 O O . LEU A 1 548 ? 19.727 -28.193 7.854 1.00 60.72 548 LEU A O 1
ATOM 4329 N N . ALA A 1 549 ? 21.940 -27.853 7.909 1.00 64.69 549 ALA A N 1
ATOM 4330 C CA . ALA A 1 549 ? 22.218 -28.936 8.853 1.00 64.69 549 ALA A CA 1
ATOM 4331 C C . ALA A 1 549 ? 21.625 -28.686 10.256 1.00 64.69 549 ALA A C 1
ATOM 4333 O O . ALA A 1 549 ? 21.253 -29.623 10.967 1.00 64.69 549 ALA A O 1
ATOM 4334 N N . SER A 1 550 ? 21.534 -27.430 10.697 1.00 61.72 550 SER A N 1
ATOM 4335 C CA . SER A 1 550 ? 20.864 -27.051 11.947 1.00 61.72 550 SER A CA 1
ATOM 4336 C C . SER A 1 550 ? 19.342 -27.167 11.823 1.00 61.72 550 SER A C 1
ATOM 4338 O O . SER A 1 550 ? 18.721 -27.771 12.695 1.00 61.72 550 SER A O 1
ATOM 4340 N N . LEU A 1 551 ? 18.751 -26.689 10.719 1.00 61.31 551 LEU A N 1
ATOM 4341 C CA . LEU A 1 551 ? 17.313 -26.829 10.435 1.00 61.31 551 LEU A CA 1
ATOM 4342 C C . LEU A 1 551 ? 16.881 -28.293 10.466 1.00 61.31 551 LEU A C 1
ATOM 4344 O O . LEU A 1 551 ? 15.867 -28.634 11.075 1.00 61.31 551 LEU A O 1
ATOM 4348 N N . TRP A 1 552 ? 17.687 -29.162 9.854 1.00 63.97 552 TRP A N 1
ATOM 4349 C CA . TRP A 1 552 ? 17.464 -30.602 9.849 1.00 63.97 552 TRP A CA 1
ATOM 4350 C C . TRP A 1 552 ? 17.459 -31.202 11.261 1.00 63.97 552 TRP A C 1
ATOM 4352 O O . TRP A 1 552 ? 16.548 -31.950 11.616 1.00 63.97 552 TRP A O 1
ATOM 4362 N N . ARG A 1 553 ? 18.438 -30.838 12.100 1.00 63.56 553 ARG A N 1
ATOM 4363 C CA . ARG A 1 553 ? 18.550 -31.338 13.481 1.00 63.56 553 ARG A CA 1
ATOM 4364 C C . ARG A 1 553 ? 17.365 -30.924 14.353 1.00 63.56 553 ARG A C 1
ATOM 4366 O O . ARG A 1 553 ? 16.854 -31.750 15.103 1.00 63.56 553 ARG A O 1
ATOM 4373 N N . THR A 1 554 ? 16.886 -29.688 14.240 1.00 62.12 554 THR A N 1
ATOM 4374 C CA . THR A 1 554 ? 15.726 -29.212 15.020 1.00 62.12 554 THR A CA 1
ATOM 4375 C C . THR A 1 554 ? 14.417 -29.803 14.515 1.00 62.12 554 THR A C 1
ATOM 4377 O O . THR A 1 554 ? 13.565 -30.172 15.318 1.00 62.12 554 THR A O 1
ATOM 4380 N N . ALA A 1 555 ? 14.264 -29.958 13.197 1.00 57.94 555 ALA A N 1
ATOM 4381 C CA . ALA A 1 555 ? 13.118 -30.659 12.626 1.00 57.94 555 ALA A CA 1
ATOM 4382 C C . ALA A 1 555 ? 13.051 -32.119 13.097 1.00 57.94 555 ALA A C 1
ATOM 4384 O O . ALA A 1 555 ? 11.963 -32.605 13.400 1.00 57.94 555 ALA A O 1
ATOM 4385 N N . TRP A 1 556 ? 14.198 -32.795 13.221 1.00 60.94 556 TRP A N 1
ATOM 4386 C CA . TRP A 1 556 ? 14.276 -34.148 13.772 1.00 60.94 556 TRP A CA 1
ATOM 4387 C C . TRP A 1 556 ? 13.950 -34.181 15.275 1.00 60.94 556 TRP A C 1
ATOM 4389 O O . TRP A 1 556 ? 13.128 -34.992 15.695 1.00 60.94 556 TRP A O 1
ATOM 4399 N N . ALA A 1 557 ? 14.501 -33.268 16.081 1.00 58.88 557 ALA A N 1
ATOM 4400 C CA . ALA A 1 557 ? 14.203 -33.195 17.516 1.00 58.88 557 ALA A CA 1
ATOM 4401 C C . ALA A 1 557 ? 12.698 -32.998 17.795 1.00 58.88 557 ALA A C 1
ATOM 4403 O O . ALA A 1 557 ? 12.103 -33.752 18.559 1.00 58.88 557 ALA A O 1
ATOM 4404 N N . LEU A 1 558 ? 12.044 -32.077 17.081 1.00 56.44 558 LEU A N 1
ATOM 4405 C CA . LEU A 1 558 ? 10.601 -31.821 17.215 1.00 56.44 558 LEU A CA 1
ATOM 4406 C C . LEU A 1 558 ? 9.726 -32.952 16.645 1.00 56.44 558 LEU A C 1
ATOM 4408 O O . LEU A 1 558 ? 8.564 -33.107 17.027 1.00 56.44 558 LEU A O 1
ATOM 4412 N N . GLN A 1 559 ? 10.269 -33.760 15.728 1.00 58.22 559 GLN A N 1
ATOM 4413 C CA . GLN A 1 559 ? 9.621 -34.978 15.246 1.00 58.22 559 GLN A CA 1
ATOM 4414 C C . GLN A 1 559 ? 9.641 -36.089 16.310 1.00 58.22 559 GLN A C 1
ATOM 4416 O O . GLN A 1 559 ? 8.677 -36.853 16.388 1.00 58.22 559 GLN A O 1
ATOM 4421 N N . ALA A 1 560 ? 10.684 -36.159 17.144 1.00 56.53 560 ALA A N 1
ATOM 4422 C CA . ALA A 1 560 ? 10.769 -37.105 18.259 1.00 56.53 560 ALA A CA 1
ATOM 4423 C C . ALA A 1 560 ? 9.749 -36.799 19.379 1.00 56.53 560 ALA A C 1
ATOM 4425 O O . ALA A 1 560 ? 9.289 -37.719 20.048 1.00 56.53 560 ALA A O 1
ATOM 4426 N N . GLU A 1 561 ? 9.317 -35.541 19.516 1.00 56.09 561 GLU A N 1
ATOM 4427 C CA . GLU A 1 561 ? 8.316 -35.087 20.501 1.00 56.09 561 GLU A CA 1
ATOM 4428 C C . GLU A 1 561 ? 6.846 -35.267 20.048 1.00 56.09 561 GLU A C 1
ATOM 4430 O O . GLU A 1 561 ? 5.912 -34.887 20.750 1.00 56.09 561 GLU A O 1
ATOM 4435 N N . GLY A 1 562 ? 6.591 -35.879 18.882 1.00 46.72 562 GLY A N 1
ATOM 4436 C CA . GLY A 1 562 ? 5.241 -36.313 18.479 1.00 46.72 562 GLY A CA 1
ATOM 4437 C C . GLY A 1 562 ? 4.357 -35.264 17.782 1.00 46.72 562 GLY A C 1
ATOM 4438 O O . GLY A 1 562 ? 3.168 -35.512 17.541 1.00 46.72 562 GLY A O 1
ATOM 4439 N N . HIS A 1 563 ? 4.897 -34.111 17.375 1.00 54.72 563 HIS A N 1
ATOM 4440 C CA . HIS A 1 563 ? 4.129 -33.078 16.669 1.00 54.72 563 HIS A CA 1
ATOM 4441 C C . HIS A 1 563 ? 3.795 -33.468 15.210 1.00 54.72 563 HIS A C 1
ATOM 4443 O O . HIS A 1 563 ? 4.529 -33.167 14.266 1.00 54.72 563 HIS A O 1
ATOM 4449 N N . ARG A 1 564 ? 2.612 -34.064 14.978 1.00 47.28 564 ARG A N 1
ATOM 4450 C CA . ARG A 1 564 ? 2.164 -34.554 13.647 1.00 47.28 564 ARG A CA 1
ATOM 4451 C C . ARG A 1 564 ? 2.131 -33.506 12.516 1.00 47.28 564 ARG A C 1
ATOM 4453 O O . ARG A 1 564 ? 2.133 -33.885 11.349 1.00 47.28 564 ARG A O 1
ATOM 4460 N N . LYS A 1 565 ? 2.096 -32.200 12.819 1.00 47.53 565 LYS A N 1
ATOM 4461 C CA . LYS A 1 565 ? 2.141 -31.115 11.810 1.00 47.53 565 LYS A CA 1
ATOM 4462 C C . LYS A 1 565 ? 3.568 -30.746 11.367 1.00 47.53 565 LYS A C 1
ATOM 4464 O O . LYS A 1 565 ? 3.730 -30.279 10.242 1.00 47.53 565 LYS A O 1
ATOM 4469 N N . VAL A 1 566 ? 4.591 -31.020 12.185 1.00 50.22 566 VAL A N 1
ATOM 4470 C CA . VAL A 1 566 ? 6.015 -30.802 11.847 1.00 50.22 566 VAL A CA 1
ATOM 4471 C C . VAL A 1 566 ? 6.479 -31.785 10.763 1.00 50.22 566 VAL A C 1
ATOM 4473 O O . VAL A 1 566 ? 7.274 -31.417 9.903 1.00 50.22 566 VAL A O 1
ATOM 4476 N N . LEU A 1 567 ? 5.870 -32.977 10.701 1.00 46.16 567 LEU A N 1
ATOM 4477 C CA . LEU A 1 567 ? 6.099 -33.994 9.661 1.00 46.16 567 LEU A CA 1
ATOM 4478 C C . LEU A 1 567 ? 5.878 -33.492 8.219 1.00 46.16 567 LEU A C 1
ATOM 4480 O O . LEU A 1 567 ? 6.477 -34.024 7.291 1.00 46.16 567 LEU A O 1
ATOM 4484 N N . ARG A 1 568 ? 5.030 -32.472 8.002 1.00 49.31 568 ARG A N 1
ATOM 4485 C CA . ARG A 1 568 ? 4.821 -31.881 6.664 1.00 49.31 568 ARG A CA 1
ATOM 4486 C C . ARG A 1 568 ? 5.884 -30.838 6.306 1.00 49.31 568 ARG A C 1
ATOM 4488 O O . ARG A 1 568 ? 6.260 -30.734 5.145 1.00 49.31 568 ARG A O 1
ATOM 4495 N N . LEU A 1 569 ? 6.387 -30.097 7.295 1.00 47.81 569 LEU A N 1
ATOM 4496 C CA . LEU A 1 569 ? 7.489 -29.140 7.130 1.00 47.81 569 LEU A CA 1
ATOM 4497 C C . LEU A 1 569 ? 8.830 -29.854 6.915 1.00 47.81 569 LEU A C 1
ATOM 4499 O O . LEU A 1 569 ? 9.632 -29.396 6.106 1.00 47.81 569 LEU A O 1
ATOM 4503 N N . SER A 1 570 ? 9.052 -30.998 7.571 1.00 47.16 570 SER A N 1
ATOM 4504 C CA . SER A 1 570 ? 10.269 -31.797 7.387 1.00 47.16 570 SER A CA 1
ATOM 4505 C C . SER A 1 570 ? 10.351 -32.451 6.006 1.00 47.16 570 SER A C 1
ATOM 4507 O O . SER A 1 570 ? 11.453 -32.604 5.490 1.00 47.16 570 SER A O 1
ATOM 4509 N N . ALA A 1 571 ? 9.219 -32.772 5.370 1.00 47.22 571 ALA A N 1
ATOM 4510 C CA . ALA A 1 571 ? 9.182 -33.249 3.986 1.00 47.22 571 ALA A CA 1
ATOM 4511 C C . ALA A 1 571 ? 9.598 -32.150 2.989 1.00 47.22 571 ALA A C 1
ATOM 4513 O O . ALA A 1 571 ? 10.460 -32.384 2.148 1.00 47.22 571 ALA A O 1
ATOM 4514 N N . VAL A 1 572 ? 9.075 -30.927 3.149 1.00 48.66 572 VAL A N 1
ATOM 4515 C CA . VAL A 1 572 ? 9.454 -29.770 2.314 1.00 48.66 572 VAL A CA 1
ATOM 4516 C C . VAL A 1 572 ? 10.917 -29.379 2.534 1.00 48.66 572 VAL A C 1
ATOM 4518 O O . VAL A 1 572 ? 11.636 -29.130 1.573 1.00 48.66 572 VAL A O 1
ATOM 4521 N N . ALA A 1 573 ? 11.395 -29.381 3.782 1.00 46.47 573 ALA A N 1
ATOM 4522 C CA . ALA A 1 573 ? 12.803 -29.127 4.086 1.00 46.47 573 ALA A CA 1
ATOM 4523 C C . ALA A 1 573 ? 13.732 -30.185 3.466 1.00 46.47 573 ALA A C 1
ATOM 4525 O O . ALA A 1 573 ? 14.830 -29.848 3.036 1.00 46.47 573 ALA A O 1
ATOM 4526 N N . ARG A 1 574 ? 13.285 -31.447 3.381 1.00 45.88 574 ARG A N 1
ATOM 4527 C CA . ARG A 1 574 ? 14.021 -32.547 2.743 1.00 45.88 574 ARG A CA 1
ATOM 4528 C C . ARG A 1 574 ? 14.155 -32.329 1.234 1.00 45.88 574 ARG A C 1
ATOM 4530 O O . ARG A 1 574 ? 15.244 -32.506 0.706 1.00 45.88 574 ARG A O 1
ATOM 4537 N N . GLU A 1 575 ? 13.095 -31.883 0.562 1.00 46.41 575 GLU A N 1
ATOM 4538 C CA . GLU A 1 575 ? 13.154 -31.579 -0.876 1.00 46.41 575 GLU A CA 1
ATOM 4539 C C . GLU A 1 575 ? 13.975 -30.321 -1.179 1.00 46.41 575 GLU A C 1
ATOM 4541 O O . GLU A 1 575 ? 14.791 -30.328 -2.096 1.00 46.41 575 GLU A O 1
ATOM 4546 N N . VAL A 1 576 ? 13.857 -29.271 -0.359 1.00 44.91 576 VAL A N 1
ATOM 4547 C CA . VAL A 1 576 ? 14.689 -28.063 -0.491 1.00 44.91 576 VAL A CA 1
ATOM 4548 C C . VAL A 1 576 ? 16.170 -28.380 -0.253 1.00 44.91 576 VAL A C 1
ATOM 4550 O O . VAL A 1 576 ? 17.019 -27.862 -0.972 1.00 44.91 576 VAL A O 1
ATOM 4553 N N . LEU A 1 577 ? 16.498 -29.256 0.703 1.00 43.66 577 LEU A N 1
ATOM 4554 C CA . LEU A 1 577 ? 17.876 -29.690 0.958 1.00 43.66 577 LEU A CA 1
ATOM 4555 C C . LEU A 1 577 ? 18.465 -30.448 -0.238 1.00 43.66 577 LEU A C 1
ATOM 4557 O O . LEU A 1 577 ? 19.604 -30.188 -0.612 1.00 43.66 577 LEU A O 1
ATOM 4561 N N . VAL A 1 578 ? 17.691 -31.346 -0.855 1.00 43.56 578 VAL A N 1
ATOM 4562 C CA . VAL A 1 578 ? 18.117 -32.099 -2.045 1.00 43.56 578 VAL A CA 1
ATOM 4563 C C . VAL A 1 578 ? 18.329 -31.162 -3.234 1.00 43.56 578 VAL A C 1
ATOM 4565 O O . VAL A 1 578 ? 19.345 -31.266 -3.911 1.00 43.56 578 VAL A O 1
ATOM 4568 N N . VAL A 1 579 ? 17.434 -30.195 -3.451 1.00 40.72 579 VAL A N 1
ATOM 4569 C CA . VAL A 1 579 ? 17.573 -29.204 -4.532 1.00 40.72 579 VAL A CA 1
ATOM 4570 C C . VAL A 1 579 ? 18.779 -28.286 -4.309 1.00 40.72 579 VAL A C 1
ATOM 4572 O O . VAL A 1 579 ? 19.508 -28.010 -5.254 1.00 40.72 579 VAL A O 1
ATOM 4575 N N . VAL A 1 580 ? 19.033 -27.842 -3.074 1.00 41.06 580 VAL A N 1
ATOM 4576 C CA . VAL A 1 580 ? 20.182 -26.975 -2.759 1.00 41.06 580 VAL A CA 1
ATOM 4577 C C . VAL A 1 580 ? 21.509 -27.743 -2.799 1.00 41.06 580 VAL A C 1
ATOM 4579 O O . VAL A 1 580 ? 22.492 -27.182 -3.262 1.00 41.06 580 VAL A O 1
ATOM 4582 N N . MET A 1 581 ? 21.551 -29.016 -2.387 1.00 39.31 581 MET A N 1
ATOM 4583 C CA . MET A 1 581 ? 22.748 -29.866 -2.524 1.00 39.31 581 MET A CA 1
ATOM 4584 C C . MET A 1 581 ? 23.040 -30.288 -3.967 1.00 39.31 581 MET A C 1
ATOM 4586 O O . MET A 1 581 ? 24.177 -30.611 -4.270 1.00 39.31 581 MET A O 1
ATOM 4590 N N . LEU A 1 582 ? 22.031 -30.320 -4.841 1.00 37.28 582 LEU A N 1
ATOM 4591 C CA . LEU A 1 582 ? 22.223 -30.551 -6.277 1.00 37.28 582 LEU A CA 1
ATOM 4592 C C . LEU A 1 582 ? 22.613 -29.270 -7.034 1.00 37.28 582 LEU A C 1
ATOM 4594 O O . LEU A 1 582 ? 23.114 -29.360 -8.152 1.00 37.28 582 LEU A O 1
ATOM 4598 N N . ALA A 1 583 ? 22.338 -28.094 -6.459 1.00 33.31 583 ALA A N 1
ATOM 4599 C CA . ALA A 1 583 ? 22.637 -26.790 -7.052 1.00 33.31 583 ALA A CA 1
ATOM 4600 C C . ALA A 1 583 ? 23.967 -26.173 -6.574 1.00 33.31 583 ALA A C 1
ATOM 4602 O O . ALA A 1 583 ? 24.505 -25.310 -7.269 1.00 33.31 583 ALA A O 1
ATOM 4603 N N . ALA A 1 584 ? 24.454 -26.570 -5.395 1.00 33.06 584 ALA A N 1
ATOM 4604 C CA . ALA A 1 584 ? 25.796 -26.278 -4.886 1.00 33.06 584 ALA A CA 1
ATOM 4605 C C . ALA A 1 584 ? 26.796 -27.314 -5.404 1.00 33.06 584 ALA A C 1
ATOM 4607 O O . ALA A 1 584 ? 27.946 -26.908 -5.687 1.00 33.06 584 ALA A O 1
#

=== Feature glossary ===
Legend for the data blocks above and below:

— What the protein is —

Sequence gives the chain of amino acids in standard one-letter code (A=alanine, C=cysteine, …, Y=tyrosine), read N→C. It is the only feature that is directly encoded by the gene; all structural features are derived from the folded form of this sequence.

The annotation block draws on four external resources. InterPro: which protein families and domains the sequence belongs to. GO: standardized terms for what the protein does, what process it participates in, and where in the cell it acts. CATH: which structural fold it has in the CATH hierarchy. Organism: the species of origin.

— Where its atoms are —

Atomic coordinates in PDBx/mmCIF format — the same representation the Protein Data Bank distributes. Each line of the _atom_site loop places one backbone atom in Cartesian space (units: ångströms, origin: arbitrary).

Six rendered views show the 3D structure from the faces of a cube — i.e. along ±x, ±y, ±z. Rendering representation is drawn randomly per protein from cartoon (secondary-structure ribbons), sticks (backbone bonds), or molecular surface; coloring is either N→C rainbow (blue at the N-terminus through red at the C-terminus) or one color per chain.

— Local backbone conformation —

DSSP 8-state secondary structure assigns each residue one of H (α-helix), G (3₁₀-helix), I (π-helix), E (extended β-strand), B (isolated β-bridge), T (hydrogen-bonded turn), S (bend), or '-' (coil). The assignment is computed from backbone hydrogen-bond geometry via the Kabsch–Sander algorithm.

P-SEA three-state annotation labels each residue as helix, strand, or coil based purely on the geometry of the Cα trace. It serves as a fallback when the full backbone (and thus DSSP) is unavailable.

φ (phi) and ψ (psi) are the two rotatable backbone dihedrals per residue: φ is the C(i-1)–N–Cα–C torsion, ψ is the N–Cα–C–N(i+1) torsion, both in degrees on (−180°, 180°]. α-helical residues cluster near (−60°, −45°); β-strand residues near (−120°, +130°). A Ramachandran plot is simply a scatter of (φ, ψ) for every residue.

— Global shape and packing —

Radius of gyration (Rg) is the root-mean-square distance of Cα atoms from their centroid — a single number for overall size and compactness. A globular domain of N residues has Rg ≈ 2.2·N^0.38 Å; an extended or disordered chain has a much larger Rg. The Cα contact count is the number of residue pairs whose Cα atoms are within 8 Å and are more than four positions apart in sequence — a standard proxy for tertiary packing density. The bounding box is the smallest axis-aligned box enclosing all Cα atoms.

Accessible surface area quantifies burial. A residue with SASA near zero is packed into the hydrophobic core; one with SASA >100 Å² sits on the surface. Computed here via the Shrake–Rupley numerical algorithm with a 1.4 Å probe.

The contact map is a binary N×N matrix image: pixel (i, j) is dark where Cα_i and Cα_j are within 8 Å and |i−j|>4. Because the |i−j|>4 filter removes local helical contacts, off-diagonal stripes parallel to the main diagonal indicate parallel β-sheets; stripes perpendicular to it indicate antiparallel β-sheets. The Ramachandran plot scatters every residue's (φ, ψ) pair against the sterically allowed regions. The PAE heatmap renders the predicted-aligned-error matrix.

— Structural neighborhood —

A 3Di character summarizes, for each residue, the relative orientation of the Cα frame of its nearest spatial neighbor. Because it encodes fold topology rather than chemistry, 3Di alignments detect remote structural similarity that sequence alignment misses.

Structural nearest neighbors (via Foldseek easy-search vs the PDB). Reported per hit: target PDB id, E-value, and alignment TM-score. A TM-score above ~0.5 is the conventional threshold for 'same fold'.

— Confidence and disorder —

For AlphaFold models, the B-factor field carries pLDDT — the model's own estimate of local accuracy on a 0–100 scale. Regions with pLDDT<50 should be treated as essentially unmodeled; they often correspond to intrinsically disordered segments.

B-factor (Debye–Waller factor) reflects atomic displacement in the crystal lattice. It is an experimental observable (units Å²), not a prediction; low values mean the atom is pinned down, high values mean it moves or is heterogeneous across the crystal.

Predicted Aligned Error (PAE) is an AlphaFold confidence matrix: entry (i, j) is the expected error in the position of residue j, in ångströms, when the prediction is superimposed on the true structure at residue i. Low PAE within a block of residues means that block is internally rigid and well-predicted; high PAE between two blocks means their relative placement is uncertain even if each block individually is confident.